Protein 8JWS (pdb70)

Secondary structure (DSSP, 8-state):
----TTT---S--HHHH-PEEEETTEEEEHHHHHH-TT----S-TTSTBTTB-HHHHHHHHHHHTT-B-TTT--B---EE--STT---EE-HHHHHHTT-EE--STTT-EE-GGG--/----TTT---S--HHHH-PEEEETTEEEEHHHHHH-TT----S-TTSTBTTB-HHHHHHHHHHHHT-B-TTT--B---EE--STT---EE-HHHHHHTT-EE--STTT-EE-GGG--/----TTT---S--HHHH-PEEEETTEEEEHHHHHHSTT----S-TTSTBTTB-HHHHHHHHHHHHT-BBTTT--B---EE--STT---EE-HHHHHHTT-EE--STTT-EE-GGG--

Sequence (351 aa):
SPVCLLCLQEPGDPEKLGEFLQKDNLCVHYFCLILSSRLPQKGQPNRGLHGFMPEDIKREAVRASKKICFVCKKKGAAIRCQNDQCVQNFHLPCGQERGCLSQFFGEYKSYCRKHRPSPVCLLCLQEPGDPEKLGEFLQKDNLCVHYFCLILSSRLPQKGQPNRGLHGFMPEDIKREAVRASKKICFVCKKKGAAIRCQNDQCVQNFHLPCGQERGCLSQFFGEYKSYCRKHRPSPVCLLCLQEPGDPEKLGEFLQKDNLCVHYFCLILSSRLPQKGQPNRGLHGFMPEDIKREAVRASKKICFVCKKKGAAIRCQNDQCVQNFHLPCGQERGCLSQFFGEYKSYCRKHRP

Solvent-accessible surface area: 18312 Å² total; per-residue (Å²): 124,71,65,0,60,3,3,96,67,97,54,58,76,68,136,96,9,4,83,38,22,122,96,57,164,13,33,0,0,21,8,4,1,25,2,10,33,172,8,39,58,65,10,27,73,130,112,8,5,49,0,11,48,22,112,11,0,99,141,6,20,89,61,1,56,143,72,92,0,38,21,44,148,138,110,8,0,4,4,84,2,53,47,128,156,9,119,63,8,1,8,3,13,6,0,52,125,114,24,19,56,30,38,18,67,13,68,50,64,2,26,8,170,165,41,126,114,121,62,65,0,62,4,6,92,69,100,50,58,49,70,137,114,10,4,80,42,24,118,98,69,159,13,31,0,0,21,12,5,1,22,2,9,31,164,9,38,58,59,10,25,72,129,109,8,5,50,1,17,48,21,94,18,0,80,142,6,19,86,55,1,44,156,70,100,0,39,26,53,138,141,126,7,0,5,3,84,1,57,49,129,159,9,115,62,7,0,8,4,12,8,0,64,132,94,30,14,52,24,29,20,30,15,70,48,57,2,26,5,147,172,42,119,123,125,65,66,0,57,5,5,91,76,104,47,59,62,60,145,124,10,4,83,39,23,122,95,55,158,8,30,1,0,19,14,5,1,22,1,8,20,122,5,27,55,63,9,24,71,134,107,9,6,51,0,16,34,19,104,13,0,94,107,13,19,100,137,1,27,164,76,99,0,40,17,52,143,129,122,8,0,11,4,93,2,23,48,132,156,10,116,61,21,0,8,4,19,9,0,76,122,95,32,16,47,28,38,21,69,14,51,50,56,1,26,5,150,162,39,118,123

InterPro domains:
  IPR001841 Zinc finger, RING-type [PS50089] (160-208)
  IPR001965 Zinc finger, PHD-type [SM00249] (97-145)
  IPR001965 Zinc finger, PHD-type [SM00249] (252-301)
  IPR011011 Zinc finger, FYVE/PHD-type [SSF57903] (225-306)
  IPR013083 Zinc finger, RING/FYVE/PHD-type [G3DSA:3.30.40.10] (27-147)
  IPR013083 Zinc finger, RING/FYVE/PHD-type [G3DSA:3.30.40.10] (225-307)
  IPR034732 Extended PHD (ePHD) domain [PS51805] (30-145)
  IPR042013 PHF7/G2E3, ePHD domain [cd15669] (33-144)
  IPR051188 PHD-type Zinc Finger Domain-Containing Protein [PTHR12420] (28-289)
  IPR059102 PHF7/G2E3-like, PHD zinc finger domain [PF26054] (242-300)

Nearest PDB structures (foldseek):
  8jws-assembly3_C  TM=1.003E+00  e=1.812E-27  Mus musculus
  8jwj-assembly2_C  TM=9.957E-01  e=1.623E-25  Mus musculus
  8jwj-assembly1_A  TM=9.972E-01  e=3.241E-25  Mus musculus
  8jwu-assembly3_C  TM=9.884E-01  e=1.558E-23  Mus musculus
  8jwu-assembly1_A  TM=9.922E-01  e=3.112E-23  Mus musculus

GO terms:
  GO:0140851 histone H3K14 ubiquitin ligase activity (F, IMP)
  GO:0061630 ubiquitin protein ligase activity (F, EXP)
  GO:0090291 negative regulation of osteoclast proliferation (P, IMP)

B-factor: mean 26.05, std 11.16, range [8.72, 88.26]

Foldseek 3Di:
DDAALQQRHDQPDCVQQNGWDDDPNHTHGPLSQLQQQDADQCADCVDPPRSRNPVSVVVLQVVQQPPAAPQPRHTRFRAAAPDPVGGHTHRRVRQVVQQKDFDDDDSRHIHHNVPDD/DDAALQQRHDQPDCVQQNGWDDDPNHTHGPNSVLQQQDQDQCADCVAPPRSRNVVSVVVLQVVQQPDAAPQPRHTRFRAAAPDPPGGHTHRRVRQVVQCWDFDDDDSRHIHHNVPDD/DDAALQQRHDQPDCVQQNGWDQDPNHTHGPNSVLQQQPQDQCADCVAPPRSRNPVSVVVLQVVQQPPAAPQPRHTRFRAAAPDPPGGHTHRRVRQVVQCKDFDDDDSRHIHHNVPDD

Radius of gyration: 20.92 Å; Cα contacts (8 Å, |Δi|>4): 756; chains: 3; bounding box: 36×53×54 Å

Organism: Mus musculus (NCBI:txid10090)

Structure (mmCIF, N/CA/C/O backbone):
data_8JWS
#
_entry.id   8JWS
#
_cell.length_a   37.014
_cell.length_b   59.145
_cell.length_c   170.396
_cell.angle_alpha   90.000
_cell.angle_beta   90.000
_cell.angle_gamma   90.000
#
_symmetry.space_group_name_H-M   'P 21 21 21'
#
loop_
_entity.id
_entity.type
_entity.pdbx_description
1 polymer 'PHD finger protein 7'
2 non-polymer 'ZINC ION'
3 non-polymer 1,2-ETHANEDIOL
4 water water
#
loop_
_atom_site.group_PDB
_atom_site.id
_atom_site.type_symbol
_atom_site.label_atom_id
_atom_site.label_alt_id
_atom_site.label_comp_id
_atom_site.label_asym_id
_atom_site.label_entity_id
_atom_site.label_seq_id
_atom_site.pdbx_PDB_ins_code
_atom_site.Cartn_x
_atom_site.Cartn_y
_atom_site.Cartn_z
_atom_site.occupancy
_atom_site.B_iso_or_equiv
_atom_site.auth_seq_id
_atom_site.auth_comp_id
_atom_site.auth_asym_id
_atom_site.auth_atom_id
_atom_site.pdbx_PDB_model_num
ATOM 1 N N . SER A 1 8 ? 47.82900 24.19900 94.16200 1.000 35.53588 30 SER A N 1
ATOM 2 C CA . SER A 1 8 ? 47.31400 23.49600 93.00800 1.000 39.92198 30 SER A CA 1
ATOM 3 C C . SER A 1 8 ? 46.48100 24.47100 92.17000 1.000 39.84289 30 SER A C 1
ATOM 4 O O . SER A 1 8 ? 45.40800 24.88400 92.57900 1.000 38.86986 30 SER A O 1
ATOM 7 N N . PRO A 1 9 ? 47.00600 24.87800 91.01900 1.000 38.08749 31 PRO A N 1
ATOM 8 C CA . PRO A 1 9 ? 46.29900 25.89700 90.22700 1.000 33.35192 31 PRO A CA 1
ATOM 9 C C . PRO A 1 9 ? 44.89600 25.51100 89.76100 1.000 23.04593 31 PRO A C 1
ATOM 10 O O . PRO A 1 9 ? 44.66900 24.36100 89.45900 1.000 22.88714 31 PRO A O 1
ATOM 14 N N . VAL A 1 10 ? 43.99700 26.48500 89.70700 1.000 22.70403 32 VAL A N 1
ATOM 15 C CA . VAL A 1 10 ? 42.64000 26.24900 89.21000 1.000 18.90025 32 VAL A CA 1
ATOM 16 C C . VAL A 1 10 ? 42.16400 27.26900 88.14900 1.000 19.64986 32 VAL A C 1
ATOM 17 O O . VAL A 1 10 ? 42.63400 28.38800 88.10300 1.000 17.53335 32 VAL A O 1
ATOM 21 N N . CYS A 1 11 ? 41.23900 26.85400 87.31300 1.000 11.98152 33 CYS A N 1
ATOM 22 C CA . CYS A 1 11 ? 40.66000 27.72700 86.31300 1.000 11.98041 33 CYS A CA 1
ATOM 23 C C . CYS A 1 11 ? 39.78800 28.78100 86.99900 1.000 14.37795 33 CYS A C 1
ATOM 24 O O . CYS A 1 11 ? 38.94300 28.45200 87.81700 1.000 15.57335 33 CYS A O 1
ATOM 27 N N . LEU A 1 12 ? 39.99000 30.04000 86.61400 1.000 14.21400 34 LEU A N 1
ATOM 28 C CA . LEU A 1 12 ? 39.25600 31.17700 87.14200 1.000 13.51074 34 LEU A CA 1
ATOM 29 C C . LEU A 1 12 ? 37.75100 31.12500 86.85100 1.000 11.79465 34 LEU A C 1
ATOM 30 O O . LEU A 1 12 ? 36.94900 31.65900 87.61600 1.000 12.57959 34 LEU A O 1
ATOM 35 N N . LEU A 1 13 ? 37.37600 30.45400 85.76000 1.000 13.19690 35 LEU A N 1
ATOM 36 C CA . LEU A 1 13 ? 35.99500 30.41400 85.29200 1.000 13.77306 35 LEU A CA 1
ATOM 37 C C . LEU A 1 13 ? 35.19200 29.23300 85.85200 1.000 16.32399 35 LEU A C 1
ATOM 38 O O . LEU A 1 13 ? 34.02800 29.40500 86.20600 1.000 15.19219 35 LEU A O 1
ATOM 43 N N . CYS A 1 14 ? 35.79000 28.03400 85.91300 1.000 13.51276 36 CYS A N 1
ATOM 44 C CA . CYS A 1 14 ? 35.09000 26.87800 86.45400 1.000 16.71989 36 CYS A CA 1
ATOM 45 C C . CYS A 1 14 ? 35.54000 26.49100 87.86300 1.000 15.73468 36 CYS A C 1
ATOM 46 O O . CYS A 1 14 ? 34.88700 25.67700 88.50200 1.000 19.04688 36 CYS A O 1
ATOM 49 N N . LEU A 1 15 ? 36.66400 27.05300 88.31300 1.000 14.62080 37 LEU A N 1
ATOM 50 C CA . LEU A 1 15 ? 37.23200 26.83900 89.63600 1.000 16.47343 37 LEU A CA 1
ATOM 51 C C . LEU A 1 15 ? 37.77700 25.43000 89.86300 1.000 19.53142 37 LEU A C 1
ATOM 52 O O . LEU A 1 15 ? 38.03500 25.04900 91.00400 1.000 17.78687 37 LEU A O 1
ATOM 57 N N . GLN A 1 16 ? 37.96600 24.66700 88.77300 1.000 18.01891 38 GLN A N 1
ATOM 58 C CA . GLN A 1 16 ? 38.50400 23.31700 88.86000 1.000 19.78782 38 GLN A CA 1
ATOM 59 C C . GLN A 1 16 ? 39.93500 23.20100 88.35000 1.000 18.28458 38 GLN A C 1
ATOM 60 O O . GLN A 1 16 ? 40.44900 24.08300 87.66700 1.000 14.10599 38 GLN A O 1
ATOM 66 N N . GLU A 1 17 ? 40.55900 22.07200 88.68500 1.000 17.07473 39 GLU A N 1
ATOM 67 C CA . GLU A 1 17 ? 41.93100 21.78800 88.30500 1.000 21.45759 39 GLU A CA 1
ATOM 68 C C . GLU A 1 17 ? 41.99800 21.45200 86.81400 1.000 19.64609 39 GLU A C 1
ATOM 69 O O . GLU A 1 17 ? 40.96000 21.28900 86.17000 1.000 17.78972 39 GLU A O 1
ATOM 75 N N . PRO A 1 18 ? 43.21000 21.38100 86.21700 1.000 18.11028 40 PRO A N 1
ATOM 76 C CA . PRO A 1 18 ? 43.35300 21.20400 84.76500 1.000 16.89414 40 PRO A CA 1
ATOM 77 C C . PRO A 1 18 ? 42.47900 20.10000 84.17800 1.000 17.59561 40 PRO A C 1
ATOM 78 O O . PRO A 1 18 ? 41.78800 20.32600 83.19400 1.000 20.83328 40 PRO A O 1
ATOM 82 N N . GLY A 1 19 ? 42.47400 18.91800 84.80400 1.000 18.56609 41 GLY A N 1
ATOM 83 C CA . GLY A 1 19 ? 41.51700 17.88800 84.43700 1.000 20.61139 41 GLY A CA 1
ATOM 84 C C . GLY A 1 19 ? 41.78600 17.30700 83.04800 1.000 25.17634 41 GLY A C 1
ATOM 85 O O . GLY A 1 19 ? 42.93100 17.17000 82.63600 1.000 21.58523 41 GLY A O 1
ATOM 86 N N . ASP A 1 20 ? 40.70700 16.97600 82.33100 1.000 20.10869 42 ASP A N 1
ATOM 87 C CA . ASP A 1 20 ? 40.80300 16.27600 81.05200 1.000 21.51400 42 ASP A CA 1
ATOM 88 C C . ASP A 1 20 ? 40.86500 17.28600 79.90800 1.000 18.48438 42 ASP A C 1
ATOM 89 O O . ASP A 1 20 ? 39.87900 17.98000 79.66300 1.000 19.07558 42 ASP A O 1
ATOM 94 N N . PRO A 1 21 ? 42.01400 17.45400 79.22000 1.000 16.16923 43 PRO A N 1
ATOM 95 C CA . PRO A 1 21 ? 42.11500 18.45400 78.15600 1.000 16.91050 43 PRO A CA 1
ATOM 96 C C . PRO A 1 21 ? 41.24900 18.13600 76.93200 1.000 20.25836 43 PRO A C 1
ATOM 97 O O . PRO A 1 21 ? 40.88600 19.04300 76.19500 1.000 19.20557 43 PRO A O 1
ATOM 101 N N . GLU A 1 22 ? 40.86300 16.87100 76.74500 1.000 18.91058 44 GLU A N 1
ATOM 102 C CA . GLU A 1 22 ? 39.93800 16.53800 75.67100 1.000 25.51834 44 GLU A CA 1
ATOM 103 C C . GLU A 1 22 ? 38.54700 17.11800 75.93300 1.000 18.67010 44 GLU A C 1
ATOM 104 O O . GLU A 1 22 ? 37.84000 17.48700 75.00400 1.000 25.43765 44 GLU A O 1
ATOM 110 N N . LYS A 1 23 ? 38.17400 17.23900 77.20900 1.000 18.10383 45 LYS A N 1
ATOM 111 C CA . LYS A 1 23 ? 36.89100 17.79700 77.59100 1.000 16.37115 45 LYS A CA 1
ATOM 112 C C . LYS A 1 23 ? 36.86600 19.28900 77.91800 1.000 20.88621 45 LYS A C 1
ATOM 113 O O . LYS A 1 23 ? 35.86200 19.95900 77.67800 1.000 14.82373 45 LYS A O 1
ATOM 119 N N . LEU A 1 24 ? 37.94200 19.80700 78.51000 1.000 13.30179 46 LEU A N 1
ATOM 120 C CA . LEU A 1 24 ? 37.98200 21.19200 78.96200 1.000 13.73424 46 LEU A CA 1
ATOM 121 C C . LEU A 1 24 ? 38.99700 22.04600 78.20400 1.000 14.51942 46 LEU A C 1
ATOM 122 O O . LEU A 1 24 ? 39.05100 23.26400 78.39200 1.000 12.52784 46 LEU A O 1
ATOM 127 N N . GLY A 1 25 ? 39.80600 21.40200 77.35500 1.000 10.67380 47 GLY A N 1
ATOM 128 C CA . GLY A 1 25 ? 40.85000 22.09100 76.62200 1.000 11.50459 47 GLY A CA 1
ATOM 129 C C . GLY A 1 25 ? 42.09700 22.25500 77.48800 1.000 16.70457 47 GLY A C 1
ATOM 130 O O . GLY A 1 25 ? 42.06200 21.98600 78.69200 1.000 13.02967 47 GLY A O 1
ATOM 131 N N . GLU A 1 26 ? 43.18400 22.70200 76.85100 1.000 12.66838 48 GLU A N 1
ATOM 132 C CA . GLU A 1 26 ? 44.42600 22.96200 77.55700 1.000 18.83930 48 GLU A CA 1
ATOM 133 C C . GLU A 1 26 ? 44.21700 23.98500 78.67100 1.000 14.14929 48 GLU A C 1
ATOM 134 O O . GLU A 1 26 ? 43.41900 24.90600 78.54400 1.000 12.30204 48 GLU A O 1
ATOM 140 N N . PHE A 1 27 ? 44.96900 23.79900 79.75500 1.000 12.20439 49 PHE A N 1
ATOM 141 C CA . PHE A 1 27 ? 45.01000 24.72700 80.85700 1.000 13.18454 49 PHE A CA 1
ATOM 142 C C . PHE A 1 27 ? 46.02700 25.82300 80.52900 1.000 19.85023 49 PHE A C 1
ATOM 143 O O . PHE A 1 27 ? 47.22000 25.55600 80.36600 1.000 16.16949 49 PHE A O 1
ATOM 151 N N . LEU A 1 28 ? 45.54600 27.05800 80.42400 1.000 14.84491 50 LEU A N 1
ATOM 152 C CA . LEU A 1 28 ? 46.37900 28.17500 80.00100 1.000 12.92186 50 LEU A CA 1
ATOM 153 C C . LEU A 1 28 ? 46.78700 29.03200 81.19800 1.000 16.20652 50 LEU A C 1
ATOM 154 O O . LEU A 1 28 ? 45.97300 29.27100 82.09600 1.000 12.94733 50 LEU A O 1
ATOM 159 N N . GLN A 1 29 ? 48.04500 29.48400 81.19900 1.000 13.46976 51 GLN A N 1
ATOM 160 C CA . GLN A 1 29 ? 48.55400 30.35400 82.25200 1.000 21.74093 51 GLN A CA 1
ATOM 161 C C . GLN A 1 29 ? 49.29600 31.53300 81.62600 1.000 19.63426 51 GLN A C 1
ATOM 162 O O . GLN A 1 29 ? 50.37200 31.35500 81.05600 1.000 23.05491 51 GLN A O 1
ATOM 168 N N . LYS A 1 30 ? 48.69500 32.69700 81.71000 1.000 21.16980 52 LYS A N 1
ATOM 169 C CA . LYS A 1 30 ? 49.29000 33.89700 81.17800 1.000 23.86573 52 LYS A CA 1
ATOM 170 C C . LYS A 1 30 ? 48.63900 35.06300 81.85500 1.000 33.89259 52 LYS A C 1
ATOM 171 O O . LYS A 1 30 ? 47.53300 34.95000 82.36200 1.000 36.52755 52 LYS A O 1
ATOM 177 N N . ASP A 1 31 ? 49.33100 36.18300 81.90800 1.000 42.59793 53 ASP A N 1
ATOM 178 C CA . ASP A 1 31 ? 48.74500 37.39700 82.45600 1.000 54.48474 53 ASP A CA 1
ATOM 179 C C . ASP A 1 31 ? 48.20700 37.18500 83.86500 1.000 47.23701 53 ASP A C 1
ATOM 180 O O . ASP A 1 31 ? 47.15300 37.71200 84.18700 1.000 39.92720 53 ASP A O 1
ATOM 185 N N . ASN A 1 32 ? 48.91600 36.40400 84.66900 1.000 36.46702 54 ASN A N 1
ATOM 186 C CA . ASN A 1 32 ? 48.53500 36.18600 86.06900 1.000 38.59644 54 ASN A CA 1
ATOM 187 C C . ASN A 1 32 ? 47.20700 35.46600 86.20400 1.000 30.44168 54 ASN A C 1
ATOM 188 O O . ASN A 1 32 ? 46.65500 35.38700 87.28300 1.000 31.83601 54 ASN A O 1
ATOM 193 N N . LEU A 1 33 ? 46.73200 34.90600 85.12000 1.000 28.43001 55 LEU A N 1
ATOM 194 C CA . LEU A 1 33 ? 45.47200 34.18600 85.08000 1.000 23.15695 55 LEU A CA 1
ATOM 195 C C . LEU A 1 33 ? 45.73500 32.71000 84.78200 1.000 26.02312 55 LEU A C 1
ATOM 196 O O . LEU A 1 33 ? 46.69600 32.37100 84.08500 1.000 21.94954 55 LEU A O 1
ATOM 201 N N . CYS A 1 34 ? 44.82900 31.84700 85.26600 1.000 16.76356 56 CYS A N 1
ATOM 202 C CA . CYS A 1 34 ? 44.75100 30.45400 84.84800 1.000 15.78609 56 CYS A CA 1
ATOM 203 C C . CYS A 1 34 ? 43.33000 30.17200 84.35800 1.000 16.34598 56 CYS A C 1
ATOM 204 O O . CYS A 1 34 ? 42.36800 30.50700 85.04100 1.000 13.04111 56 CYS A O 1
ATOM 207 N N . VAL A 1 35 ? 43.20800 29.50300 83.20400 1.000 10.66013 57 VAL A N 1
ATOM 208 C CA . VAL A 1 35 ? 41.90600 29.24500 82.60500 1.000 13.09701 57 VAL A CA 1
ATOM 209 C C . VAL A 1 35 ? 42.01800 28.08200 81.62300 1.000 13.27141 57 VAL A C 1
ATOM 210 O O . VAL A 1 35 ? 43.02200 27.94900 80.92100 1.000 9.77282 57 VAL A O 1
ATOM 214 N N . HIS A 1 36 ? 40.97100 27.25600 81.58800 1.000 8.92631 58 HIS A N 1
ATOM 215 C CA . HIS A 1 36 ? 40.84300 26.23600 80.55900 1.000 12.47095 58 HIS A CA 1
ATOM 216 C C . HIS A 1 36 ? 40.50100 26.91100 79.23900 1.000 13.70601 58 HIS A C 1
ATOM 217 O O . HIS A 1 36 ? 39.72100 27.86500 79.20900 1.000 11.41583 58 HIS A O 1
ATOM 224 N N . TYR A 1 37 ? 41.05600 26.39300 78.14300 1.000 11.95384 59 TYR A N 1
ATOM 225 C CA . TYR A 1 37 ? 40.76800 26.97600 76.84500 1.000 8.87991 59 TYR A CA 1
ATOM 226 C C . TYR A 1 37 ? 39.28700 26.89200 76.46600 1.000 12.38670 59 TYR A C 1
ATOM 227 O O . TYR A 1 37 ? 38.72400 27.83600 75.90100 1.000 11.70042 59 TYR A O 1
ATOM 236 N N . PHE A 1 38 ? 38.62900 25.76900 76.77800 1.000 9.74749 60 PHE A N 1
ATOM 237 C CA . PHE A 1 38 ? 37.22000 25.63800 76.43800 1.000 11.46483 60 PHE A CA 1
ATOM 238 C C . PHE A 1 38 ? 36.34800 26.48700 77.35300 1.000 14.31993 60 PHE A C 1
ATOM 239 O O . PHE A 1 38 ? 35.31300 26.99500 76.91400 1.000 12.95945 60 PHE A O 1
ATOM 247 N N . CYS A 1 39 ? 36.75900 26.66800 78.60600 1.000 9.96435 61 CYS A N 1
ATOM 248 C CA . CYS A 1 39 ? 36.04200 27.58500 79.48200 1.000 14.37071 61 CYS A CA 1
ATOM 249 C C . CYS A 1 39 ? 36.06200 28.99400 78.89900 1.000 14.99461 61 CYS A C 1
ATOM 250 O O . CYS A 1 39 ? 35.05700 29.68800 78.95800 1.000 12.37511 61 CYS A O 1
ATOM 253 N N . LEU A 1 40 ? 37.17900 29.39500 78.29400 1.000 10.39358 62 LEU A N 1
ATOM 254 C CA . LEU A 1 40 ? 37.27500 30.67400 77.61400 1.000 11.42650 62 LEU A CA 1
ATOM 255 C C . LEU A 1 40 ? 36.33500 30.83200 76.40800 1.000 15.16089 62 LEU A C 1
ATOM 256 O O . LEU A 1 40 ? 35.55200 31.79500 76.33600 1.000 15.11139 62 LEU A O 1
ATOM 261 N N . ILE A 1 41 ? 36.39000 29.87400 75.47200 1.000 12.47988 63 ILE A N 1
ATOM 262 C CA . ILE A 1 41 ? 35.65800 29.98400 74.22900 1.000 12.61035 63 ILE A CA 1
ATOM 263 C C . ILE A 1 41 ? 34.18200 29.64000 74.40300 1.000 12.19011 63 ILE A C 1
ATOM 264 O O . ILE A 1 41 ? 33.37800 30.05500 73.58000 1.000 14.22403 63 ILE A O 1
ATOM 269 N N . LEU A 1 42 ? 33.81800 28.90000 75.46600 1.000 12.85733 64 LEU A N 1
ATOM 270 C CA . LEU A 1 42 ? 32.41500 28.59900 75.72200 1.000 13.76407 64 LEU A CA 1
ATOM 271 C C . LEU A 1 42 ? 31.73400 29.51600 76.73700 1.000 11.10204 64 LEU A C 1
ATOM 272 O O . LEU A 1 42 ? 30.50800 29.45200 76.88200 1.000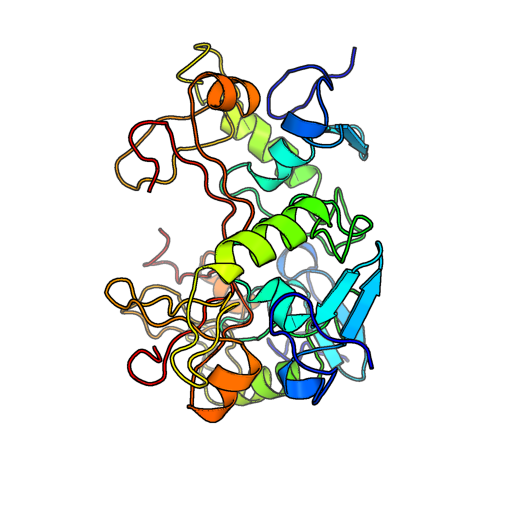 16.90998 64 LEU A O 1
ATOM 277 N N . SER A 1 43 ? 32.50600 30.36400 77.42700 1.000 10.66333 65 SER A N 1
ATOM 278 C CA . SER A 1 43 ? 31.94300 31.28900 78.40300 1.000 18.91390 65 SER A CA 1
ATOM 279 C C . SER A 1 43 ? 30.93100 32.20700 77.71700 1.000 17.54725 65 SER A C 1
ATOM 280 O O . SER A 1 43 ? 31.24900 32.83900 76.70100 1.000 18.74521 65 SER A O 1
ATOM 283 N N . SER A 1 44 ? 29.70500 32.25200 78.25300 1.000 21.27790 66 SER A N 1
ATOM 284 C CA . SER A 1 44 ? 28.57100 32.77400 77.50200 1.000 20.12399 66 SER A CA 1
ATOM 285 C C . SER A 1 44 ? 28.64900 34.26700 77.16900 1.000 26.02631 66 SER A C 1
ATOM 286 O O . SER A 1 44 ? 28.24300 34.65500 76.08600 1.000 29.70298 66 SER A O 1
ATOM 289 N N . ARG A 1 45 ? 29.14900 35.07900 78.09100 1.000 19.46013 67 ARG A N 1
ATOM 290 C CA . ARG A 1 45 ? 29.23400 36.51000 77.84600 1.000 24.96447 67 ARG A CA 1
ATOM 291 C C . ARG A 1 45 ? 30.65700 37.04000 77.93600 1.000 31.77811 67 ARG A C 1
ATOM 292 O O . ARG A 1 45 ? 30.90400 38.04300 78.60500 1.000 35.52653 67 ARG A O 1
ATOM 300 N N . LEU A 1 46 ? 31.59700 36.37600 77.26900 1.000 19.75436 68 LEU A N 1
ATOM 301 C CA . LEU A 1 46 ? 32.96600 36.85400 77.31400 1.000 15.23758 68 LEU A CA 1
ATOM 302 C C . LEU A 1 46 ? 33.37800 37.47400 75.98100 1.000 17.50396 68 LEU A C 1
ATOM 303 O O . LEU A 1 46 ? 33.48800 36.76800 74.97900 1.000 22.05131 68 LEU A O 1
ATOM 308 N N . PRO A 1 47 ? 33.65500 38.79200 75.92200 1.000 14.64213 69 PRO A N 1
ATOM 309 C CA . PRO A 1 47 ? 34.13200 39.40400 74.67700 1.000 16.51176 69 PRO A CA 1
ATOM 310 C C . PRO A 1 47 ? 35.56200 39.00900 74.32100 1.000 16.81187 69 PRO A C 1
ATOM 311 O O . PRO A 1 47 ? 36.39000 38.78100 75.19600 1.000 13.48323 69 PRO A O 1
ATOM 315 N N . GLN A 1 48 ? 35.81700 38.90400 73.01700 1.000 19.14732 70 GLN A N 1
ATOM 316 C CA . GLN A 1 48 ? 37.14900 38.66800 72.48600 1.000 17.30638 70 GLN A CA 1
ATOM 317 C C . GLN A 1 48 ? 37.59200 39.90300 71.69800 1.000 15.48455 70 GLN A C 1
ATOM 318 O O . GLN A 1 48 ? 37.27500 40.04200 70.52200 1.000 17.09541 70 GLN A O 1
ATOM 324 N N . LYS A 1 49 ? 38.29200 40.81200 72.37900 1.000 16.73798 71 LYS A N 1
ATOM 325 C CA . LYS A 1 49 ? 38.58200 42.13500 71.85700 1.000 18.03943 71 LYS A CA 1
ATOM 326 C C . LYS A 1 49 ? 40.03700 42.37000 71.46500 1.000 18.65249 71 LYS A C 1
ATOM 327 O O . LYS A 1 49 ? 40.37100 43.44800 70.99700 1.000 20.38646 71 LYS A O 1
ATOM 333 N N . GLY A 1 50 ? 40.83900 41.33900 71.61200 1.000 17.42341 72 GLY A N 1
ATOM 334 C CA . GLY A 1 50 ? 42.21800 41.45100 71.27300 1.000 18.03262 72 GLY A CA 1
ATOM 335 C C . GLY A 1 50 ? 42.62600 40.77800 69.99800 1.000 18.12413 72 GLY A C 1
ATOM 336 O O . GLY A 1 50 ? 41.98500 39.84600 69.54900 1.000 17.27583 72 GLY A O 1
ATOM 337 N N . GLN A 1 51 ? 43.70100 41.26000 69.40500 1.000 19.37033 73 GLN A N 1
ATOM 338 C CA . GLN A 1 51 ? 44.24600 40.58100 68.24900 1.000 20.37170 73 GLN A CA 1
ATOM 339 C C . GLN A 1 51 ? 44.76100 39.20700 68.71800 1.000 21.95476 73 GLN A C 1
ATOM 340 O O . GLN A 1 51 ? 44.89700 38.97400 69.89600 1.000 19.80294 73 GLN A O 1
ATOM 346 N N . PRO A 1 52 ? 45.03600 38.29600 67.77500 1.000 26.64638 74 PRO A N 1
ATOM 347 C CA . PRO A 1 52 ? 45.45900 36.94300 68.14800 1.000 25.65465 74 PRO A CA 1
ATOM 348 C C . PRO A 1 52 ? 46.70600 36.82900 69.05200 1.000 23.75917 74 PRO A C 1
ATOM 349 O O . PRO A 1 52 ? 46.77600 35.91000 69.84300 1.000 22.37263 74 PRO A O 1
ATOM 353 N N . ASN A 1 53 ? 47.65400 37.74000 68.93200 1.000 22.49638 75 ASN A N 1
ATOM 354 C CA . ASN A 1 53 ? 48.85400 37.69300 69.75900 1.000 27.21451 75 ASN A CA 1
ATOM 355 C C . ASN A 1 53 ? 48.72400 38.47900 71.06400 1.000 29.71177 75 ASN A C 1
ATOM 356 O O . ASN A 1 53 ? 49.72900 38.77200 71.71400 1.000 27.67149 75 ASN A O 1
ATOM 361 N N . ARG A 1 54 ? 47.49700 38.85800 71.40100 1.000 20.94776 76 ARG A N 1
ATOM 362 C CA . ARG A 1 54 ? 47.23800 39.62100 72.61100 1.000 20.39242 76 ARG A CA 1
ATOM 363 C C . ARG A 1 54 ? 46.49700 38.76600 73.62300 1.000 21.12637 76 ARG A C 1
ATOM 364 O O . ARG A 1 54 ? 45.88800 37.75600 73.27100 1.000 18.35368 76 ARG A O 1
ATOM 372 N N . GLY A 1 55 ? 46.55100 39.17600 74.88400 1.000 18.22918 77 GLY A N 1
ATOM 373 C CA . GLY A 1 55 ? 45.88600 38.44000 75.93900 1.000 20.17539 77 GLY A CA 1
ATOM 374 C C . GLY A 1 55 ? 46.06200 36.92700 75.80200 1.000 18.97123 77 GLY A C 1
ATOM 375 O O . GLY A 1 55 ? 47.14800 36.45000 75.48400 1.000 18.38016 77 GLY A O 1
ATOM 376 N N . LEU A 1 56 ? 44.96600 36.19500 76.00600 1.000 14.16588 78 LEU A N 1
ATOM 377 C CA . LEU A 1 56 ? 44.94200 34.76000 75.81600 1.000 15.49391 78 LEU A CA 1
ATOM 378 C C . LEU A 1 56 ? 44.14800 34.47500 74.54200 1.000 15.31884 78 LEU A C 1
ATOM 379 O O . LEU A 1 56 ? 42.92300 34.44900 74.57000 1.000 13.03659 78 LEU A O 1
ATOM 384 N N . HIS A 1 57 ? 44.86100 34.35400 73.42400 1.000 13.73125 79 HIS A N 1
ATOM 385 C CA . HIS A 1 57 ? 44.24900 34.16400 72.11500 1.000 19.67223 79 HIS A CA 1
ATOM 386 C C . HIS A 1 57 ? 43.18000 35.22200 71.82900 1.000 18.51049 79 HIS A C 1
ATOM 387 O O . HIS A 1 57 ? 42.09700 34.90500 71.35200 1.000 18.89191 79 HIS A O 1
ATOM 394 N N . GLY A 1 58 ? 43.48200 36.47900 72.15000 1.000 16.71767 80 GLY A N 1
ATOM 395 C CA . GLY A 1 58 ? 42.56900 37.58200 71.88900 1.000 16.70152 80 GLY A CA 1
ATOM 396 C C . GLY A 1 58 ? 41.55500 37.87200 73.00300 1.000 13.45410 80 GLY A C 1
ATOM 397 O O . GLY A 1 58 ? 40.83500 38.86000 72.93200 1.000 14.17990 80 GLY A O 1
ATOM 398 N N . PHE A 1 59 ? 41.48000 36.98400 73.99900 1.000 12.93245 81 PHE A N 1
ATOM 399 C CA . PHE A 1 59 ? 40.67000 37.22700 75.18700 1.000 13.93920 81 PHE A CA 1
ATOM 400 C C . PHE A 1 59 ? 41.50900 38.02400 76.18500 1.000 14.73350 81 PHE A C 1
ATOM 401 O O . PHE A 1 59 ? 42.51200 37.52600 76.69400 1.000 12.57044 81 PHE A O 1
ATOM 409 N N . MET A 1 60 ? 41.11800 39.25200 76.41100 1.000 13.68413 82 MET A N 1
ATOM 410 C CA . MET A 1 60 ? 41.89000 40.11400 77.27500 1.000 14.73510 82 MET A CA 1
ATOM 411 C C . MET A 1 60 ? 41.66100 39.84700 78.77800 1.000 14.54969 82 MET A C 1
ATOM 412 O O . MET A 1 60 ? 40.54100 39.67700 79.21300 1.000 14.75582 82 MET A O 1
ATOM 417 N N . PRO A 1 61 ? 42.75000 39.82900 79.54700 1.000 16.13619 83 PRO A N 1
ATOM 418 C CA . PRO A 1 61 ? 42.64100 39.56400 80.99300 1.000 14.89357 83 PRO A CA 1
ATOM 419 C C . PRO A 1 61 ? 41.53400 40.36400 81.72300 1.000 19.11696 83 PRO A C 1
ATOM 420 O O . PRO A 1 61 ? 40.83900 39.80900 82.54400 1.000 17.15952 83 PRO A O 1
ATOM 424 N N . GLU A 1 62 ? 41.38000 41.64000 81.40000 1.000 20.43519 84 GLU A N 1
ATOM 425 C CA . GLU A 1 62 ? 40.34000 42.43900 82.03700 1.000 24.63511 84 GLU A CA 1
ATOM 426 C C . GLU A 1 62 ? 38.97100 41.83200 81.78100 1.000 19.67921 84 GLU A C 1
ATOM 427 O O . GLU A 1 62 ? 38.18600 41.64200 82.71000 1.000 21.72007 84 GLU A O 1
ATOM 433 N N . ASP A 1 63 ? 38.68300 41.51900 80.52200 1.000 18.88158 85 ASP A N 1
ATOM 434 C CA . ASP A 1 63 ? 37.39800 40.94400 80.17900 1.000 18.60993 85 ASP A CA 1
ATOM 435 C C . ASP A 1 63 ? 37.18200 39.58100 80.88500 1.000 15.35144 85 ASP A C 1
ATOM 436 O O . ASP A 1 63 ? 36.10700 39.29700 81.35700 1.000 13.33929 85 ASP A O 1
ATOM 441 N N . ILE A 1 64 ? 38.22000 38.77300 80.94400 1.000 12.78503 86 ILE A N 1
ATOM 442 C CA . ILE A 1 64 ? 38.12100 37.45300 81.57000 1.000 11.68418 86 ILE A CA 1
ATOM 443 C C . ILE A 1 64 ? 37.75300 37.61900 83.03200 1.000 12.23904 86 ILE A C 1
ATOM 444 O O . ILE A 1 64 ? 36.87300 36.96900 83.52700 1.000 15.80704 86 ILE A O 1
ATOM 449 N N . LYS A 1 65 ? 38.42300 38.54300 83.69000 1.000 13.51033 87 LYS A N 1
ATOM 450 C CA . LYS A 1 65 ? 38.15000 38.79600 85.09400 1.000 14.41809 87 LYS A CA 1
ATOM 451 C C . LYS A 1 65 ? 36.74600 39.35000 85.31500 1.000 19.44144 87 LYS A C 1
ATOM 452 O O . LYS A 1 65 ? 36.08200 38.96300 86.25100 1.000 16.54886 87 LYS A O 1
ATOM 458 N N . ARG A 1 66 ? 36.29400 40.21900 84.42300 1.000 15.37188 88 ARG A N 1
ATOM 459 C CA . ARG A 1 66 ? 34.93200 40.71100 84.51000 1.000 19.55369 88 ARG A CA 1
ATOM 460 C C . ARG A 1 66 ? 33.93000 39.56800 84.34000 1.000 19.10873 88 ARG A C 1
ATOM 461 O O . ARG A 1 66 ? 32.90700 39.52300 85.00100 1.000 18.84785 88 ARG A O 1
ATOM 469 N N . GLU A 1 67 ? 34.25500 38.63400 83.47800 1.000 13.19155 89 GLU A N 1
ATOM 470 C CA . GLU A 1 67 ? 33.38800 37.48300 83.28700 1.000 18.41308 89 GLU A CA 1
ATOM 471 C C . GLU A 1 67 ? 33.34100 36.58200 84.53200 1.000 17.64440 89 GLU A C 1
ATOM 472 O O . GLU A 1 67 ? 32.27000 36.08200 84.87800 1.000 14.55908 89 GLU A O 1
ATOM 478 N N . ALA A 1 68 ? 34.48700 36.42800 85.21800 1.000 15.91313 90 ALA A N 1
ATOM 479 C CA . ALA A 1 68 ? 34.52500 35.74100 86.50300 1.000 17.51771 90 ALA A CA 1
ATOM 480 C C . ALA A 1 68 ? 33.66100 36.44800 87.54100 1.000 16.99602 90 ALA A C 1
ATOM 481 O O . ALA A 1 68 ? 32.99900 35.77600 88.33000 1.000 18.31370 90 ALA A O 1
ATOM 483 N N . VAL A 1 69 ? 33.61500 37.77000 87.48400 1.000 19.30793 91 VAL A N 1
ATOM 484 C CA . VAL A 1 69 ? 32.83800 38.54200 88.44100 1.000 20.42975 91 VAL A CA 1
ATOM 485 C C . VAL A 1 69 ? 31.35500 38.38900 88.18300 1.000 18.55025 91 VAL A C 1
ATOM 486 O O . VAL A 1 69 ? 30.59500 38.20400 89.11000 1.000 18.88684 91 VAL A O 1
ATOM 490 N N . ARG A 1 70 ? 30.95400 38.44200 86.92400 1.000 18.18896 92 ARG A N 1
ATOM 491 C CA . ARG A 1 70 ? 29.56000 38.22300 86.58000 1.000 20.28157 92 ARG A CA 1
ATOM 492 C C . ARG A 1 70 ? 29.13600 36.82600 87.01300 1.000 18.78033 92 ARG A C 1
ATOM 493 O O . ARG A 1 70 ? 28.09900 36.65000 87.61500 1.000 18.10829 92 ARG A O 1
ATOM 501 N N . ALA A 1 71 ? 29.96800 35.84900 86.70300 1.000 14.75564 93 ALA A N 1
ATOM 502 C CA . ALA A 1 71 ? 29.64000 34.46900 87.03800 1.000 14.34347 93 ALA A CA 1
ATOM 503 C C . ALA A 1 71 ? 29.63800 34.18000 88.55000 1.000 14.98777 93 ALA A C 1
ATOM 504 O O . ALA A 1 71 ? 28.95700 33.28000 88.99200 1.000 16.48013 93 ALA A O 1
ATOM 506 N N . SER A 1 72 ? 30.38500 34.96300 89.32200 1.000 16.99238 94 SER A N 1
ATOM 507 C CA . SER A 1 72 ? 30.39700 34.78000 90.76600 1.000 16.86676 94 SER A CA 1
ATOM 508 C C . SER A 1 72 ? 29.01600 34.95900 91.40000 1.000 22.40105 94 SER A C 1
ATOM 509 O O . SER A 1 72 ? 28.78700 34.50400 92.51700 1.000 17.37199 94 SER A O 1
ATOM 512 N N . LYS A 1 73 ? 28.09800 35.63000 90.68800 1.000 19.83382 95 LYS A N 1
ATOM 513 C CA . LYS A 1 73 ? 26.72000 35.76500 91.13600 1.000 21.88245 95 LYS A CA 1
ATOM 514 C C . LYS A 1 73 ? 25.77000 34.69000 90.59800 1.000 21.63177 95 LYS A C 1
ATOM 515 O O . LYS A 1 73 ? 24.57100 34.75400 90.86300 1.000 20.56531 95 LYS A O 1
ATOM 521 N N . LYS A 1 74 ? 26.29100 33.72800 89.81900 1.000 15.22453 96 LYS A N 1
ATOM 522 C CA . LYS A 1 74 ? 25.45400 32.69000 89.23300 1.000 18.21948 96 LYS A CA 1
ATOM 523 C C . LYS A 1 74 ? 25.74500 31.31500 89.82800 1.000 17.71598 96 LYS A C 1
ATOM 524 O O . LYS A 1 74 ? 26.89400 30.90900 89.95400 1.000 14.02794 96 LYS A O 1
ATOM 530 N N . ILE A 1 75 ? 24.67000 30.62000 90.22100 1.000 16.02697 97 ILE A N 1
ATOM 531 C CA . ILE A 1 75 ? 24.75900 29.29900 90.81700 1.000 16.55737 97 ILE A CA 1
ATOM 532 C C . ILE A 1 75 ? 24.68600 28.22100 89.73200 1.000 18.29242 97 ILE A C 1
ATOM 533 O O . ILE A 1 75 ? 23.81900 28.24400 88.86000 1.000 14.81323 97 ILE A O 1
ATOM 538 N N . CYS A 1 76 ? 25.64600 27.29500 89.77900 1.000 12.63780 98 CYS A N 1
ATOM 539 C CA . CYS A 1 76 ? 25.64600 26.10000 88.94500 1.000 15.76719 98 CYS A CA 1
ATOM 540 C C . CYS A 1 76 ? 24.55200 25.13200 89.38900 1.000 15.41396 98 CYS A C 1
ATOM 541 O O . CYS A 1 76 ? 24.50200 24.73600 90.55500 1.000 16.10019 98 CYS A O 1
ATOM 544 N N . PHE A 1 77 ? 23.69400 24.71900 88.43700 1.000 18.14577 99 PHE A N 1
ATOM 545 C CA . PHE A 1 77 ? 22.58100 23.84100 88.77200 1.000 16.83244 99 PHE A CA 1
ATOM 546 C C . PHE A 1 77 ? 23.06700 22.45400 89.19200 1.000 19.42458 99 PHE A C 1
ATOM 547 O O . PHE A 1 77 ? 22.35800 21.75000 89.90600 1.000 16.14426 99 PHE A O 1
ATOM 555 N N . VAL A 1 78 ? 24.28700 22.07700 88.77400 1.000 13.00560 100 VAL A N 1
ATOM 556 C CA . VAL A 1 78 ? 24.83700 20.77000 89.10900 1.000 16.81363 100 VAL A CA 1
ATOM 557 C C . VAL A 1 78 ? 25.40500 20.70200 90.52700 1.000 17.17716 100 VAL A C 1
ATOM 558 O O . VAL A 1 78 ? 24.98100 19.87400 91.32800 1.000 25.23240 100 VAL A O 1
ATOM 562 N N . CYS A 1 79 ? 26.38000 21.56000 90.83700 1.000 18.87077 101 CYS A N 1
ATOM 563 C CA . CYS A 1 79 ? 27.07700 21.48800 92.12200 1.000 20.61443 101 CYS A CA 1
ATOM 564 C C . CYS A 1 79 ? 26.54200 22.47500 93.15900 1.000 22.00099 101 CYS A C 1
ATOM 565 O O . CYS A 1 79 ? 26.96500 22.42400 94.30700 1.000 21.84934 101 CYS A O 1
ATOM 568 N N . LYS A 1 80 ? 25.64700 23.38700 92.73600 1.000 18.95269 102 LYS A N 1
ATOM 569 C CA . LYS A 1 80 ? 25.00500 24.35500 93.61900 1.000 18.94764 102 LYS A CA 1
ATOM 570 C C . LYS A 1 80 ? 25.96500 25.40100 94.18800 1.000 22.39752 102 LYS A C 1
ATOM 571 O O . LYS A 1 80 ? 25.67800 26.02400 95.20100 1.000 22.12552 102 LYS A O 1
ATOM 577 N N . LYS A 1 81 ? 27.09700 25.61300 93.51800 1.000 15.27991 103 LYS A N 1
ATOM 578 C CA . LYS A 1 81 ? 28.06800 26.60600 93.94000 1.000 23.59501 103 LYS A CA 1
ATOM 579 C C . LYS A 1 81 ? 28.11100 27.74200 92.92000 1.000 19.77877 103 LYS A C 1
ATOM 580 O O . LYS A 1 81 ? 27.72100 27.56300 91.77100 1.000 14.65465 103 LYS A O 1
ATOM 586 N N . LYS A 1 82 ? 28.62200 28.88800 93.37000 1.000 19.44361 104 LYS A N 1
ATOM 587 C CA . LYS A 1 82 ? 28.73000 30.07700 92.54300 1.000 15.55859 104 LYS A CA 1
ATOM 588 C C . LYS A 1 82 ? 29.84100 29.92400 91.50600 1.000 13.94706 104 LYS A C 1
ATOM 589 O O . LYS A 1 82 ? 30.61800 28.98000 91.56000 1.000 15.34080 104 LYS A O 1
ATOM 595 N N . GLY A 1 83 ? 29.91100 30.88000 90.57500 1.000 12.62874 105 GLY A N 1
ATOM 596 C CA . GLY A 1 83 ? 30.94600 30.91800 89.55900 1.000 11.65483 105 GLY A CA 1
ATOM 597 C C . GLY A 1 83 ? 30.57600 30.29100 88.21500 1.000 14.75580 105 GLY A C 1
ATOM 598 O O . GLY A 1 83 ? 31.45300 30.09700 87.38500 1.000 10.95968 105 GLY A O 1
ATOM 599 N N . ALA A 1 84 ? 29.28300 29.99700 88.00000 1.000 14.21606 106 ALA A N 1
ATOM 600 C CA . ALA A 1 84 ? 28.82300 29.38300 86.76100 1.000 10.56555 106 ALA A CA 1
ATOM 601 C C . ALA A 1 84 ? 28.83300 30.36900 85.59700 1.000 13.14606 106 ALA A C 1
ATOM 602 O O . ALA A 1 84 ? 28.05200 31.30800 85.57900 1.000 11.76519 106 ALA A O 1
ATOM 604 N N . ALA A 1 85 ? 29.73500 30.16300 84.65600 1.000 10.81206 107 ALA A N 1
ATOM 605 C CA . ALA A 1 85 ? 29.90500 31.09800 83.53300 1.000 12.16960 107 ALA A CA 1
ATOM 606 C C . ALA A 1 85 ? 29.23100 30.69100 82.21600 1.000 11.20357 107 ALA A C 1
ATOM 607 O O . ALA A 1 85 ? 29.28400 31.41800 81.23900 1.000 12.02155 107 ALA A O 1
ATOM 609 N N . ILE A 1 86 ? 28.64800 29.51300 82.18600 1.000 11.08257 108 ILE A N 1
ATOM 610 C CA . ILE A 1 86 ? 27.93500 29.09000 81.00000 1.000 11.58486 108 ILE A CA 1
ATOM 611 C C . ILE A 1 86 ? 26.42400 29.02900 81.21800 1.000 15.38183 108 ILE A C 1
ATOM 612 O O . ILE A 1 86 ? 25.95600 28.47800 82.19500 1.000 10.78947 108 ILE A O 1
ATOM 617 N N . ARG A 1 87 ? 25.70100 29.60300 80.28500 1.000 12.81907 109 ARG A N 1
ATOM 618 C CA . ARG A 1 87 ? 24.27000 29.63400 80.35300 1.000 12.25925 109 ARG A CA 1
ATOM 619 C C . ARG A 1 87 ? 23.66800 28.85200 79.21100 1.000 14.40913 109 ARG A C 1
ATOM 620 O O . ARG A 1 87 ? 24.10400 28.97500 78.07600 1.000 15.34481 109 ARG A O 1
ATOM 628 N N . CYS A 1 88 ? 22.70300 28.00600 79.52300 1.000 10.77204 110 CYS A N 1
ATOM 629 C CA . CYS A 1 88 ? 21.97300 27.30500 78.47400 1.000 12.18100 110 CYS A CA 1
ATOM 630 C C . CYS A 1 88 ? 21.41100 28.32800 77.48900 1.000 15.81370 110 CYS A C 1
ATOM 631 O O . CYS A 1 88 ? 20.77600 29.29900 77.90000 1.000 15.97945 110 CYS A O 1
ATOM 634 N N . GLN A 1 89 ? 21.62800 28.08900 76.19700 1.000 12.53234 111 GLN A N 1
ATOM 635 C C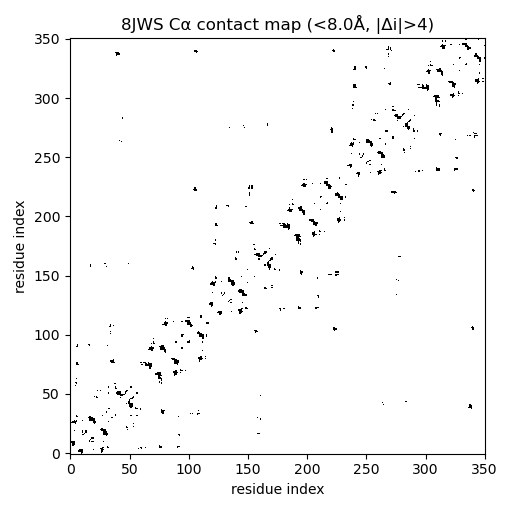A . GLN A 1 89 ? 21.29900 29.08300 75.18600 1.000 14.39111 111 GLN A CA 1
ATOM 636 C C . GLN A 1 89 ? 19.89300 28.96200 74.60100 1.000 15.04797 111 GLN A C 1
ATOM 637 O O . GLN A 1 89 ? 19.56600 29.69500 73.68700 1.000 21.30712 111 GLN A O 1
ATOM 643 N N . ASN A 1 90 ? 19.05900 28.14300 75.24000 1.000 15.29482 112 ASN A N 1
ATOM 644 C CA . ASN A 1 90 ? 17.65900 28.10800 74.88300 1.000 16.92275 112 ASN A CA 1
ATOM 645 C C . ASN A 1 90 ? 17.10300 29.38200 75.50200 1.000 17.50690 112 ASN A C 1
ATOM 646 O O . ASN A 1 90 ? 17.31100 29.64700 76.67300 1.000 16.79741 112 ASN A O 1
ATOM 651 N N . ASP A 1 91 ? 16.38200 30.15700 74.72000 1.000 19.06064 113 ASP A N 1
ATOM 652 C CA . ASP A 1 91 ? 15.85500 31.44200 75.19200 1.000 22.29609 113 ASP A CA 1
ATOM 653 C C . ASP A 1 91 ? 14.89500 31.43500 76.38700 1.000 23.89073 113 ASP A C 1
ATOM 654 O O . ASP A 1 91 ? 14.69700 32.45400 77.02500 1.000 22.79556 113 ASP A O 1
ATOM 659 N N . GLN A 1 92 ? 14.29200 30.30800 76.66300 1.000 22.32845 114 GLN A N 1
ATOM 660 C CA . GLN A 1 92 ? 13.39300 30.21300 77.78800 1.000 21.29317 114 GLN A CA 1
ATOM 661 C C . GLN A 1 92 ? 13.96200 29.28600 78.85700 1.000 19.80911 114 GLN A C 1
ATOM 662 O O . GLN A 1 92 ? 13.22400 28.58300 79.50900 1.000 20.33787 114 GLN A O 1
ATOM 668 N N . CYS A 1 93 ? 15.26900 29.30300 79.02900 1.000 18.56394 115 CYS A N 1
ATOM 669 C CA . CYS A 1 93 ? 15.97400 28.51900 80.03300 1.000 19.51513 115 CYS A CA 1
ATOM 670 C C . CYS A 1 93 ? 16.90700 29.41600 80.83200 1.000 18.08348 115 CYS A C 1
ATOM 671 O O . CYS A 1 93 ? 17.59700 30.25100 80.26000 1.000 15.71260 115 CYS A O 1
ATOM 674 N N . VAL A 1 94 ? 16.94900 29.18500 82.14900 1.000 18.04789 116 VAL A N 1
ATOM 675 C CA . VAL A 1 94 ? 17.76800 29.97400 83.05900 1.000 22.44209 116 VAL A CA 1
ATOM 676 C C . VAL A 1 94 ? 18.84900 29.14000 83.74500 1.000 21.87732 116 VAL A C 1
ATOM 677 O O . VAL A 1 94 ? 19.47700 29.61700 84.69000 1.000 19.83704 116 VAL A O 1
ATOM 681 N N . GLN A 1 95 ? 19.07600 27.90300 83.28200 1.000 15.16127 117 GLN A N 1
ATOM 682 C CA . GLN A 1 95 ? 20.11500 27.05900 83.86100 1.000 15.25157 117 GLN A CA 1
ATOM 683 C C . GLN A 1 95 ? 21.50100 27.59900 83.51600 1.000 16.72259 117 GLN A C 1
ATOM 684 O O . GLN A 1 95 ? 21.78600 27.91100 82.35100 1.000 17.20716 117 GLN A O 1
ATOM 690 N N . ASN A 1 96 ? 22.35000 27.72400 84.54200 1.000 12.25331 118 ASN A N 1
ATOM 691 C CA . ASN A 1 96 ? 23.75000 28.07800 84.37500 1.000 10.86296 118 ASN A CA 1
ATOM 692 C C . ASN A 1 96 ? 24.60000 26.96100 84.96900 1.000 14.957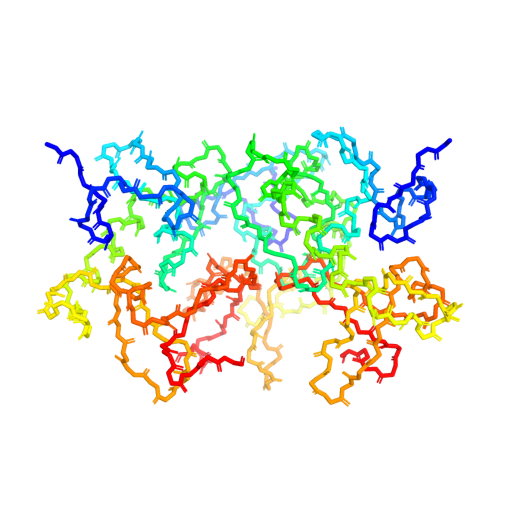30 118 ASN A C 1
ATOM 693 O O . ASN A 1 96 ? 24.13900 26.24800 85.86000 1.000 11.38497 118 ASN A O 1
ATOM 698 N N . PHE A 1 97 ? 25.83200 26.80700 84.45800 1.000 12.58197 119 PHE A N 1
ATOM 699 C CA . PHE A 1 97 ? 26.70700 25.75400 84.94600 1.000 16.19249 119 PHE A CA 1
ATOM 700 C C . PHE A 1 97 ? 28.18200 26.03300 84.68500 1.000 12.11896 119 PHE A C 1
ATOM 701 O O . PHE A 1 97 ? 28.52300 26.81000 83.80300 1.000 8.71894 119 PHE A O 1
ATOM 709 N N . HIS A 1 98 ? 29.03200 25.41000 85.51000 1.000 16.24246 120 HIS A N 1
ATOM 710 C CA . HIS A 1 98 ? 30.45200 25.27900 85.22600 1.000 12.63456 120 HIS A CA 1
ATOM 711 C C . HIS A 1 98 ? 30.59900 24.23700 84.11500 1.000 13.28390 120 HIS A C 1
ATOM 712 O O . HIS A 1 98 ? 29.93000 23.20200 84.16000 1.000 10.14876 120 HIS A O 1
ATOM 719 N N . LEU A 1 99 ? 31.49400 24.47900 83.14900 1.000 10.39541 121 LEU A N 1
ATOM 720 C CA . LEU A 1 99 ? 31.68200 23.53200 82.05400 1.000 13.61252 121 LEU A CA 1
ATOM 721 C C . LEU A 1 99 ? 31.85900 22.07700 82.49300 1.000 17.57634 121 LEU A C 1
ATOM 722 O O . LEU A 1 99 ? 31.12100 21.20900 82.03400 1.000 14.45363 121 LEU A O 1
ATOM 727 N N . PRO A 1 100 ? 32.81700 21.74700 83.39700 1.000 13.41208 122 PRO A N 1
ATOM 728 C CA . PRO A 1 100 ? 33.00600 20.36100 83.84000 1.000 13.23326 122 PRO A CA 1
ATOM 729 C C . PRO A 1 100 ? 31.75900 19.73200 84.46500 1.000 17.89976 122 PRO A C 1
ATOM 730 O O . PRO A 1 100 ? 31.47600 18.55800 84.24900 1.000 19.01047 122 PRO A O 1
ATOM 734 N N . CYS A 1 101 ? 30.98500 20.54200 85.18600 1.000 16.84688 123 CYS A N 1
ATOM 735 C CA . CYS A 1 101 ? 29.74900 20.09700 85.81800 1.000 19.00823 123 CYS A CA 1
ATOM 736 C C . CYS A 1 101 ? 28.68300 19.75300 84.77600 1.000 16.13805 123 CYS A C 1
ATOM 737 O O . CYS A 1 101 ? 28.00000 18.73200 84.87800 1.000 20.64300 123 CYS A O 1
ATOM 740 N N . GLY A 1 102 ? 28.50900 20.64500 83.80000 1.000 15.85860 124 GLY A N 1
ATOM 741 C CA . GLY A 1 102 ? 27.59000 20.40600 82.70400 1.000 17.27201 124 GLY A CA 1
ATOM 742 C C . GLY A 1 102 ? 27.90000 19.11600 81.95200 1.000 21.08217 124 GLY A C 1
ATOM 743 O O . GLY A 1 102 ? 26.99400 18.37200 81.58400 1.000 26.03750 124 GLY A O 1
ATOM 744 N N . GLN A 1 103 ? 29.18400 18.83200 81.76100 1.000 14.33569 125 GLN A N 1
ATOM 745 C CA . GLN A 1 103 ? 29.59500 17.62200 81.07900 1.000 19.89808 125 GLN A CA 1
ATOM 746 C C . GLN A 1 103 ? 29.21700 16.34300 81.81600 1.000 22.95055 125 GLN A C 1
ATOM 747 O O . GLN A 1 103 ? 29.03100 15.32000 81.17700 1.000 22.15337 125 GLN A O 1
ATOM 753 N N . GLU A 1 104 ? 28.99500 16.41100 83.12500 1.000 24.17398 126 GLU A N 1
ATOM 754 C CA . GLU A 1 104 ? 28.50900 15.26400 83.89500 1.000 24.89446 126 GLU A CA 1
ATOM 755 C C . GLU A 1 104 ? 26.99100 15.07900 83.79300 1.000 23.85559 126 GLU A C 1
ATOM 756 O O . GLU A 1 104 ? 26.47700 14.04200 84.17000 1.000 28.82346 126 GLU A O 1
ATOM 762 N N . ARG A 1 105 ? 26.28000 16.08100 83.32200 1.000 21.14722 127 ARG A N 1
ATOM 763 C CA . ARG A 1 105 ? 24.83400 16.02700 83.25700 1.000 22.53827 127 ARG A CA 1
ATOM 764 C C . ARG A 1 105 ? 24.30900 16.13100 81.83100 1.000 27.72307 127 ARG A C 1
ATOM 765 O O . ARG A 1 105 ? 23.17900 16.54000 81.61000 1.000 27.41658 127 ARG A O 1
ATOM 773 N N . GLY A 1 106 ? 25.12400 15.75800 80.87700 1.000 19.67132 128 GLY A N 1
ATOM 774 C CA . GLY A 1 106 ? 24.68300 15.73800 79.50600 1.000 23.37022 128 GLY A CA 1
ATOM 775 C C . GLY A 1 106 ? 24.50700 17.05000 78.78900 1.000 22.94285 128 GLY A C 1
ATOM 776 O O . GLY A 1 106 ? 23.79600 17.10800 77.80200 1.000 24.27556 128 GLY A O 1
ATOM 777 N N . CYS A 1 107 ? 25.11700 18.09900 79.31000 1.000 15.08736 129 CYS A N 1
ATOM 778 C CA . CYS A 1 107 ? 25.04100 19.37300 78.62000 1.000 16.69400 129 CYS A CA 1
ATOM 779 C C . CYS A 1 107 ? 25.83900 19.29300 77.32200 1.000 22.55282 129 CYS A C 1
ATOM 780 O O . CYS A 1 107 ? 26.83400 18.58600 77.25600 1.000 25.31372 129 CYS A O 1
ATOM 783 N N . LEU A 1 108 ? 25.39600 20.01600 76.29200 1.000 19.25580 130 LEU A N 1
ATOM 784 C CA . LEU A 1 108 ? 26.03300 19.97200 74.98500 1.000 16.62946 130 LEU A CA 1
ATOM 785 C C . LEU A 1 108 ? 26.72400 21.30300 74.74700 1.000 18.44617 130 LEU A C 1
ATOM 786 O O . LEU A 1 108 ? 26.15300 22.35100 75.01300 1.000 17.33827 130 LEU A O 1
ATOM 791 N N . SER A 1 109 ? 27.96100 21.25100 74.25100 1.000 19.50981 131 SER A N 1
ATOM 792 C CA . SER A 1 109 ? 28.67900 22.44300 73.82800 1.000 18.07369 131 SER A CA 1
ATOM 793 C C . SER A 1 109 ? 28.98100 22.36900 72.33400 1.000 19.35002 131 SER A C 1
ATOM 794 O O . SER A 1 109 ? 29.36000 21.32100 71.82600 1.000 18.72837 131 SER A O 1
ATOM 797 N N . GLN A 1 110 ? 28.80100 23.49900 71.64700 1.000 21.29311 132 GLN A N 1
ATOM 798 C CA . GLN A 1 110 ? 29.11200 23.62200 70.23300 1.000 17.60974 132 GLN A CA 1
ATOM 799 C C . GLN A 1 110 ? 30.35000 24.48700 70.01000 1.000 19.61328 132 GLN A C 1
ATOM 800 O O . GLN A 1 110 ? 30.48800 25.55400 70.61400 1.000 19.92795 132 GLN A O 1
ATOM 806 N N . PHE A 1 111 ? 31.24000 24.01800 69.12700 1.000 19.99848 133 PHE A N 1
ATOM 807 C CA . PHE A 1 111 ? 32.50200 24.68700 68.86200 1.000 18.77360 133 PHE A CA 1
ATOM 808 C C . PHE A 1 111 ? 32.48800 25.35700 67.49100 1.000 27.31770 133 PHE A C 1
ATOM 809 O O . PHE A 1 111 ? 33.33600 25.07700 66.62700 1.000 20.46393 133 PHE A O 1
ATOM 817 N N . PHE A 1 112 ? 31.48500 26.23000 67.30500 1.000 22.92097 134 PHE A N 1
ATOM 818 C CA . PHE A 1 112 ? 31.35200 27.05300 66.11100 1.000 25.35838 134 PHE A CA 1
ATOM 819 C C . PHE A 1 112 ? 30.35100 28.18300 66.37800 1.000 28.98757 134 PHE A C 1
ATOM 820 O O . PHE A 1 112 ? 29.51700 28.08100 67.28500 1.000 23.38646 134 PHE A O 1
ATOM 828 N N . GLY A 1 113 ? 30.44000 29.24600 65.56500 1.000 24.41984 135 GLY A N 1
ATOM 829 C CA . GLY A 1 113 ? 29.46700 30.32200 65.60700 1.000 25.38295 135 GLY A CA 1
ATOM 830 C C . GLY A 1 113 ? 29.55800 31.14900 66.88400 1.000 27.59076 135 GLY A C 1
ATOM 831 O O . GLY A 1 113 ? 30.61100 31.69000 67.20900 1.000 18.54804 135 GLY A O 1
ATOM 832 N N . GLU A 1 114 ? 28.44400 31.21500 67.62400 1.000 19.14416 136 GLU A N 1
ATOM 833 C CA . GLU A 1 114 ? 28.44500 31.83000 68.94400 1.000 24.26245 136 GLU A CA 1
ATOM 834 C C . GLU A 1 114 ? 28.95100 30.89000 70.04400 1.000 19.96571 136 GLU A C 1
ATOM 835 O O . GLU A 1 114 ? 28.94800 31.27500 71.21000 1.000 20.27713 136 GLU A O 1
ATOM 841 N N . TYR A 1 115 ? 29.40100 29.68100 69.67500 1.000 20.59554 137 TYR A N 1
ATOM 842 C CA . TYR A 1 115 ? 29.93600 28.71700 70.63800 1.000 18.34369 137 TYR A CA 1
ATOM 843 C C . TYR A 1 115 ? 28.94200 28.51700 71.79300 1.000 16.35650 137 TYR A C 1
ATOM 844 O O . TYR A 1 115 ? 29.24700 28.75800 72.96200 1.000 17.18027 137 TYR A O 1
ATOM 853 N N . LYS A 1 116 ? 27.72900 28.10900 71.42200 1.000 15.45426 138 LYS A N 1
ATOM 854 C CA . LYS A 1 116 ? 26.61700 27.91900 72.34400 1.000 17.65762 138 LYS A CA 1
ATOM 855 C C . LYS A 1 116 ? 26.70300 26.60900 73.12300 1.000 18.66623 138 LYS A C 1
ATOM 856 O O . LYS A 1 116 ? 27.20500 25.61100 72.61600 1.000 18.52471 138 LYS A O 1
ATOM 862 N N . SER A 1 117 ? 26.14200 26.61000 74.33200 1.000 14.20135 139 SER A N 1
ATOM 863 C CA . SER A 1 117 ? 25.94200 25.39000 75.10100 1.000 11.44329 139 SER A CA 1
ATOM 864 C C . SER A 1 117 ? 24.47200 25.25900 75.47900 1.000 13.61234 139 SER A C 1
ATOM 865 O O . SER A 1 117 ? 23.76900 26.26600 75.54500 1.000 12.14211 139 SER A O 1
ATOM 868 N N . TYR A 1 118 ? 24.06000 24.02900 75.73600 1.000 12.32291 140 TYR A N 1
ATOM 869 C CA . TYR A 1 118 ? 22.67600 23.72300 76.09300 1.000 12.20660 140 TYR A CA 1
ATOM 870 C C . TYR A 1 118 ? 22.57200 22.71300 77.20900 1.000 17.32307 140 TYR A C 1
ATOM 871 O O . TYR A 1 118 ? 23.38600 21.81400 77.31300 1.000 17.69641 140 TYR A O 1
ATOM 880 N N . CYS A 1 119 ? 21.57000 22.85800 78.05300 1.000 18.26818 141 CYS A N 1
ATOM 881 C CA . CYS A 1 119 ? 21.35000 21.85500 79.05800 1.000 16.19045 141 CYS A CA 1
ATOM 882 C C . CYS A 1 119 ? 20.83300 20.62000 78.33000 1.000 23.37752 141 CYS A C 1
ATOM 883 O O . CYS A 1 119 ? 20.52900 20.67900 77.15100 1.000 23.25609 141 CYS A O 1
ATOM 886 N N . ARG A 1 120 ? 20.72700 19.51000 79.02300 1.000 19.32951 142 ARG A N 1
ATOM 887 C CA . ARG A 1 120 ? 20.31900 18.27500 78.38900 1.000 25.01647 142 ARG A CA 1
ATOM 888 C C . ARG A 1 120 ? 18.90600 18.34300 77.79900 1.000 28.09943 142 ARG A C 1
ATOM 889 O O . ARG A 1 120 ? 18.66300 17.78800 76.75000 1.000 26.90317 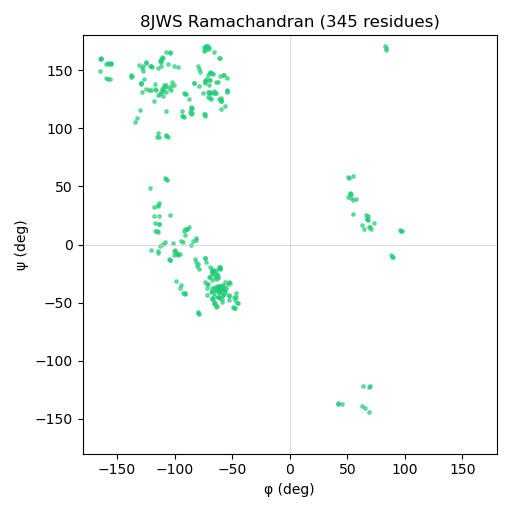142 ARG A O 1
ATOM 897 N N . LYS A 1 121 ? 18.00400 19.04700 78.46500 1.000 23.03358 143 LYS A N 1
ATOM 898 C CA . LYS A 1 121 ? 16.63000 19.13700 78.00000 1.000 25.17554 143 LYS A CA 1
ATOM 899 C C . LYS A 1 121 ? 16.50600 20.02000 76.78300 1.000 28.43817 143 LYS A C 1
ATOM 900 O O . LYS A 1 121 ? 15.50700 19.96500 76.09400 1.000 26.54208 143 LYS A O 1
ATOM 906 N N . HIS A 1 122 ? 17.53900 20.80300 76.50200 1.000 26.29339 144 HIS A N 1
ATOM 907 C CA . HIS A 1 122 ? 17.48300 21.73500 75.39800 1.000 26.13872 144 HIS A CA 1
ATOM 908 C C . HIS A 1 122 ? 18.51100 21.44600 74.29900 1.000 27.70992 144 HIS A C 1
ATOM 909 O O . HIS A 1 122 ? 18.80200 22.31000 73.49300 1.000 26.92212 144 HIS A O 1
ATOM 916 N N . ARG A 1 123 ? 19.04900 20.23400 74.25900 1.000 26.15271 145 ARG A N 1
ATOM 917 C CA . ARG A 1 123 ? 19.96300 19.85600 73.19100 1.000 34.72516 145 ARG A CA 1
ATOM 918 C C . ARG A 1 123 ? 19.24900 19.99200 71.85100 1.000 33.46899 145 ARG A C 1
ATOM 919 O O . ARG A 1 123 ? 18.17600 19.42600 71.67600 1.000 34.89218 145 ARG A O 1
ATOM 927 N N . PRO A 1 124 ? 19.79100 20.78200 70.88800 1.000 35.53850 146 PRO A N 1
ATOM 928 C CA . PRO A 1 124 ? 19.11900 20.99900 69.60700 1.000 38.48354 146 PRO A CA 1
ATOM 929 C C . PRO A 1 124 ? 19.02500 19.73300 68.75400 1.000 49.04989 146 PRO A C 1
ATOM 930 O O . PRO A 1 124 ? 19.93900 18.89600 68.69600 1.000 51.12708 146 PRO A O 1
ATOM 934 N N . SER B 1 8 ? 48.20600 11.60600 43.06000 1.000 49.39450 30 SER B N 1
ATOM 935 C CA . SER B 1 8 ? 47.81700 13.00600 43.18300 1.000 49.52445 30 SER B CA 1
ATOM 936 C C . SER B 1 8 ? 46.89400 13.21900 44.37800 1.000 37.44595 30 SER B C 1
ATOM 937 O O . SER B 1 8 ? 45.86700 12.55200 44.50200 1.000 42.69103 30 SER B O 1
ATOM 940 N N . PRO B 1 9 ? 47.26300 14.15500 45.26500 1.000 35.79998 31 PRO B N 1
ATOM 941 C CA . PRO B 1 9 ? 46.47200 14.47100 46.46700 1.000 33.45594 31 PRO B CA 1
ATOM 942 C C . PRO B 1 9 ? 45.08900 15.04700 46.22000 1.000 26.98022 31 PRO B C 1
ATOM 943 O O . PRO B 1 9 ? 44.91600 15.85100 45.32800 1.000 32.28617 31 PRO B O 1
ATOM 947 N N . VAL B 1 10 ? 44.12200 14.62500 47.01000 1.000 29.82876 32 VAL B N 1
ATOM 948 C CA . VAL B 1 10 ? 42.77800 15.18100 46.92600 1.000 29.07694 32 VAL B CA 1
ATOM 949 C C . VAL B 1 10 ? 42.26300 15.67200 48.29100 1.000 31.20236 32 VAL B C 1
ATOM 950 O O . VAL B 1 10 ? 42.66600 15.17300 49.32100 1.000 25.09390 32 VAL B O 1
ATOM 954 N N . CYS B 1 11 ? 41.42400 16.69400 48.27000 1.000 22.67130 33 CYS B N 1
ATOM 955 C CA . CYS B 1 11 ? 40.80400 17.21200 49.47800 1.000 22.43607 33 CYS B CA 1
ATOM 956 C C . CYS B 1 11 ? 39.88500 16.14100 50.05100 1.000 20.54498 33 CYS B C 1
ATOM 957 O O . CYS B 1 11 ? 39.06500 15.57400 49.33600 1.000 22.68996 33 CYS B O 1
ATOM 960 N N . LEU B 1 12 ? 40.03300 15.88500 51.35100 1.000 21.33960 34 LEU B N 1
ATOM 961 C CA . LEU B 1 12 ? 39.28600 14.84300 52.04600 1.000 24.11887 34 LEU B CA 1
ATOM 962 C C . LEU B 1 12 ? 37.78500 15.13800 52.09700 1.000 22.93526 34 LEU B C 1
ATOM 963 O O . LEU B 1 12 ? 36.97200 14.22000 52.17800 1.000 22.74976 34 LEU B O 1
ATOM 968 N N . LEU B 1 13 ? 37.43400 16.42700 52.00200 1.000 21.84562 35 LEU B N 1
ATOM 969 C CA . LEU B 1 13 ? 36.05900 16.87200 52.11500 1.000 18.57573 35 LEU B CA 1
ATOM 970 C C . LEU B 1 13 ? 35.30500 16.95400 50.78600 1.000 20.80716 35 LEU B C 1
ATOM 971 O O . LEU B 1 13 ? 34.14500 16.56700 50.73700 1.000 23.77057 35 LEU B O 1
ATOM 976 N N . CYS B 1 14 ? 35.93300 17.47700 49.72400 1.000 20.42112 36 CYS B N 1
ATOM 977 C CA . CYS B 1 14 ? 35.26900 17.55300 48.42800 1.000 23.04527 36 CYS B CA 1
ATOM 978 C C . CYS B 1 14 ? 35.75600 16.49100 47.44200 1.000 26.51616 36 CYS B C 1
ATOM 979 O O . CYS B 1 14 ? 35.13300 16.30400 46.40800 1.000 27.50590 36 CYS B O 1
ATOM 982 N N . LEU B 1 15 ? 36.87800 15.82600 47.76500 1.000 28.14441 37 LEU B N 1
ATOM 983 C CA . LEU B 1 15 ? 37.45000 14.75200 46.96600 1.000 24.91557 37 LEU B CA 1
ATOM 984 C C . LEU B 1 15 ? 38.03500 15.21300 45.63600 1.000 24.27109 37 LEU B C 1
ATOM 985 O O . LEU B 1 15 ? 38.34500 14.37700 44.79200 1.000 23.44958 37 LEU B O 1
ATOM 990 N N . GLN B 1 16 ? 38.24600 16.52800 45.48200 1.000 20.52777 38 GLN B N 1
ATOM 991 C CA . GLN B 1 16 ? 38.86400 17.07600 44.28100 1.000 25.56928 38 GLN B CA 1
ATOM 992 C C . GLN B 1 16 ? 40.32300 17.48300 44.48100 1.000 26.73079 38 GLN B C 1
ATOM 993 O O . GLN B 1 16 ? 40.79100 17.65500 45.60500 1.000 20.61371 38 GLN B O 1
ATOM 999 N N . GLU B 1 17 ? 41.01400 17.68700 43.35800 1.000 26.30675 39 GLU B N 1
ATOM 1000 C CA . GLU B 1 17 ? 42.40800 18.09500 43.36000 1.000 26.41825 39 GLU B CA 1
ATOM 1001 C C . GLU B 1 17 ? 42.51300 19.57000 43.74000 1.000 29.14950 39 GLU B C 1
ATOM 1002 O O . GLU B 1 17 ? 41.49700 20.26400 43.81000 1.000 26.67943 39 GLU B O 1
ATOM 1008 N N . PRO B 1 18 ? 43.72700 20.07500 44.07300 1.000 25.96756 40 PRO B N 1
ATOM 1009 C CA . PRO B 1 18 ? 43.89000 21.43700 44.58000 1.000 26.93939 40 PRO B CA 1
ATOM 1010 C C . PRO B 1 18 ? 43.11200 22.50100 43.81400 1.000 28.34478 40 PRO B C 1
ATOM 1011 O O . PRO B 1 18 ? 42.38500 23.27700 44.41600 1.000 25.78597 40 PRO B O 1
ATOM 1015 N N . GLY B 1 19 ? 43.25100 22.50500 42.48200 1.000 28.11008 41 GLY B N 1
ATOM 1016 C CA . GLY B 1 19 ? 42.41400 23.35300 41.65000 1.000 35.69335 41 GLY B CA 1
ATOM 1017 C C . GLY B 1 19 ? 42.59900 24.85000 41.89500 1.000 32.02364 41 GLY B C 1
ATOM 1018 O O . GLY B 1 19 ? 43.72600 25.29100 42.04800 1.000 33.40153 41 GLY B O 1
ATOM 1019 N N . ASP B 1 20 ? 41.49400 25.61000 41.91600 1.000 38.19950 42 ASP B N 1
ATOM 1020 C CA . ASP B 1 20 ? 41.55600 27.06000 41.92100 1.000 35.56373 42 ASP B CA 1
ATOM 1021 C C . ASP B 1 20 ? 41.51400 27.59300 43.35000 1.000 28.53448 42 ASP B C 1
ATOM 1022 O O . ASP B 1 20 ? 40.47200 27.51300 44.01000 1.000 24.50872 42 ASP B O 1
ATOM 1027 N N . PRO B 1 21 ? 42.63800 28.14800 43.82500 1.000 33.57414 43 PRO B N 1
ATOM 1028 C CA . PRO B 1 21 ? 42.65200 28.63600 45.20900 1.000 30.71262 43 PRO B CA 1
ATOM 1029 C C . PRO B 1 21 ? 41.77000 29.85800 45.40300 1.000 23.76409 43 PRO B C 1
ATOM 1030 O O . PRO B 1 21 ? 41.40400 30.15600 46.51300 1.000 25.74780 43 PRO B O 1
ATOM 1034 N N . GLU B 1 22 ? 41.44700 30.55300 44.32900 1.000 25.90628 44 GLU B N 1
ATOM 1035 C CA . GLU B 1 22 ? 40.54700 31.69400 44.42600 1.000 32.87091 44 GLU B CA 1
ATOM 1036 C C . GLU B 1 22 ? 39.13400 31.23400 44.73400 1.000 28.92285 44 GLU B C 1
ATOM 1037 O O . GLU B 1 22 ? 38.38100 31.94600 45.35500 1.000 31.27360 44 GLU B O 1
ATOM 1043 N N . LYS B 1 23 ? 38.79400 30.02800 44.32700 1.000 28.91399 45 LYS B N 1
ATOM 1044 C CA . LYS B 1 23 ? 37.46100 29.49500 44.55400 1.000 25.93797 45 LYS B CA 1
ATOM 1045 C C . LYS B 1 23 ? 37.33200 28.56000 45.73500 1.000 22.86627 45 LYS B C 1
ATOM 1046 O O . LYS B 1 23 ? 36.28900 28.52400 46.35300 1.000 26.20544 45 LYS B O 1
ATOM 1052 N N . LEU B 1 24 ? 38.37500 27.81600 46.05300 1.000 21.54614 46 LEU B N 1
ATOM 1053 C CA . LEU B 1 24 ? 38.31000 26.79200 47.08700 1.000 18.36126 46 LEU B CA 1
ATOM 1054 C C . LEU B 1 24 ? 39.29600 27.02800 48.23200 1.000 21.82539 46 LEU B C 1
ATOM 1055 O O . LEU B 1 24 ? 39.30000 26.29100 49.21700 1.000 17.66231 46 LEU B O 1
ATOM 1060 N N . GLY B 1 25 ? 40.13900 28.05900 48.09200 1.000 21.11059 47 GLY B N 1
ATOM 1061 C CA . GLY B 1 25 ? 41.14500 28.36000 49.09700 1.000 23.62849 47 GLY B CA 1
ATOM 1062 C C . GLY B 1 25 ? 42.39200 27.50200 48.89900 1.000 20.57970 47 GLY B C 1
ATOM 1063 O O . GLY B 1 25 ? 42.38200 26.56300 48.10200 1.000 18.47080 47 GLY B O 1
ATOM 1064 N N . GLU B 1 26 ? 43.45700 27.85400 49.62200 1.000 23.94597 48 GLU B N 1
ATOM 1065 C CA . GLU B 1 26 ? 44.70900 27.12100 49.57000 1.000 20.76928 48 GLU B CA 1
ATOM 1066 C C . GLU B 1 26 ? 44.50900 25.65600 49.93100 1.000 19.18599 48 GLU B C 1
ATOM 1067 O O . GLU B 1 26 ? 43.68200 25.33500 50.77600 1.000 18.81815 48 GLU B O 1
ATOM 1073 N N . PHE B 1 27 ? 45.29900 24.79100 49.29300 1.000 18.53147 49 PHE B N 1
ATOM 1074 C CA . PHE B 1 27 ? 45.29300 23.36900 49.58400 1.000 18.32416 49 PHE B CA 1
ATOM 1075 C C . PHE B 1 27 ? 46.24900 23.10700 50.74800 1.000 18.26323 49 PHE B C 1
ATOM 1076 O O . PHE B 1 27 ? 47.44700 23.37100 50.64200 1.000 19.42029 49 PHE B O 1
ATOM 1084 N N . LEU B 1 28 ? 45.71500 22.59900 51.83200 1.000 18.27617 50 LEU B N 1
ATOM 1085 C CA . LEU B 1 28 ? 46.50200 22.37200 53.02900 1.000 16.68318 50 LEU B CA 1
ATOM 1086 C C . LEU B 1 28 ? 46.88700 20.92700 53.25200 1.000 22.91797 50 LEU B C 1
ATOM 1087 O O . LEU B 1 28 ? 46.07000 20.04000 53.10400 1.000 17.91033 50 LEU B O 1
ATOM 1092 N N . GLN B 1 29 ? 48.13600 20.69800 53.62600 1.000 21.37264 51 GLN B N 1
ATOM 1093 C CA . GLN B 1 29 ? 48.59700 19.35800 53.93900 1.000 22.21027 51 GLN B CA 1
ATOM 1094 C C . GLN B 1 29 ? 49.31900 19.35300 55.27700 1.000 24.69201 51 GLN B C 1
ATOM 1095 O O . GLN B 1 29 ? 50.36100 19.96700 55.42100 1.000 21.69294 51 GLN B O 1
ATOM 1101 N N . LYS B 1 30 ? 48.75600 18.65200 56.24400 1.000 20.43379 52 LYS B N 1
ATOM 1102 C CA . LYS B 1 30 ? 49.32000 18.60500 57.56800 1.000 25.75080 52 LYS B CA 1
ATOM 1103 C C . LYS B 1 30 ? 48.68700 17.45500 58.33900 1.000 33.36105 52 LYS B C 1
ATOM 1104 O O . LYS B 1 30 ? 47.55200 17.09000 58.06800 1.000 25.00713 52 LYS B O 1
ATOM 1110 N N . ASP B 1 31 ? 49.43600 16.86800 59.25900 1.000 33.42835 53 ASP B N 1
ATOM 1111 C CA . ASP B 1 31 ? 48.98700 15.74800 60.07600 1.000 33.14124 53 ASP B CA 1
ATOM 1112 C C . ASP B 1 31 ? 48.38100 14.61000 59.25500 1.000 32.13285 53 ASP B C 1
ATOM 1113 O O . ASP B 1 31 ? 47.37200 14.02800 59.65700 1.000 32.28913 53 ASP B O 1
ATOM 1118 N N . ASN B 1 32 ? 49.02700 14.31500 58.11100 1.000 31.51380 54 ASN B N 1
ATOM 1119 C CA . ASN B 1 32 ? 48.59600 13.30000 57.15700 1.000 31.62750 54 ASN B CA 1
ATOM 1120 C C . ASN B 1 32 ? 47.23900 13.52800 56.49100 1.000 26.49946 54 ASN B C 1
ATOM 1121 O O . ASN B 1 32 ? 46.70100 12.61000 55.88300 1.000 28.65806 54 ASN B O 1
ATOM 1126 N N . LEU B 1 33 ? 46.72900 14.76400 56.56000 1.000 22.33888 55 LEU B N 1
ATOM 1127 C CA . LEU B 1 33 ? 45.48500 15.15400 55.91700 1.000 21.86183 55 LEU B CA 1
ATOM 1128 C C . LEU B 1 33 ? 45.73600 16.12400 54.77200 1.000 23.14542 55 LEU B C 1
ATOM 1129 O O . LEU B 1 33 ? 46.69700 16.87800 54.81100 1.000 22.70632 55 LEU B O 1
ATOM 1134 N N . CYS B 1 34 ? 44.81800 16.13200 53.79700 1.000 22.31966 56 CYS B N 1
ATOM 1135 C CA . CYS B 1 34 ? 44.77300 17.13100 52.74100 1.000 21.89785 56 CYS B CA 1
ATOM 1136 C C . CYS B 1 34 ? 43.36400 17.71200 52.68200 1.000 22.49510 56 CYS B C 1
ATOM 1137 O O . CYS B 1 34 ? 42.39600 16.95500 52.60500 1.000 19.24980 56 CYS B O 1
ATOM 1140 N N . VAL B 1 35 ? 43.25700 19.04400 52.65200 1.000 20.32126 57 VAL B N 1
ATOM 1141 C CA . VAL B 1 35 ? 41.96800 19.72700 52.60300 1.000 15.14240 57 VAL B CA 1
ATOM 1142 C C . VAL B 1 35 ? 42.14000 21.13200 52.03600 1.000 16.85163 57 VAL B C 1
ATOM 1143 O O . VAL B 1 35 ? 43.15000 21.79100 52.29700 1.000 19.05018 57 VAL B O 1
ATOM 1147 N N . HIS B 1 36 ? 41.15400 21.57000 51.24200 1.000 15.03571 58 HIS B N 1
ATOM 1148 C CA . HIS B 1 36 ? 41.04700 22.95100 50.81200 1.000 14.60933 58 HIS B CA 1
ATOM 1149 C C . HIS B 1 36 ? 40.67500 23.79500 52.02400 1.000 13.67770 58 HIS B C 1
ATOM 1150 O O . HIS B 1 36 ? 39.86300 23.38700 52.83900 1.000 14.57244 58 HIS B O 1
ATOM 1157 N N . TYR B 1 37 ? 41.23800 24.99600 52.12400 1.000 18.15111 59 TYR B N 1
ATOM 1158 C CA . TYR B 1 37 ? 40.92700 25.85200 53.26100 1.000 15.98397 59 TYR B CA 1
ATOM 1159 C C . TYR B 1 37 ? 39.44000 26.22100 53.33700 1.000 12.57314 59 TYR B C 1
ATOM 1160 O O . TYR B 1 37 ? 38.87900 26.22300 54.42300 1.000 12.49783 59 TYR B O 1
ATOM 1169 N N . PHE B 1 38 ? 38.79900 26.52200 52.19600 1.000 17.78207 60 PHE B N 1
ATOM 1170 C CA . PHE B 1 38 ? 37.38400 26.88200 52.22400 1.000 16.06480 60 PHE B CA 1
ATOM 1171 C C . PHE B 1 38 ? 36.50500 25.67100 52.52900 1.000 17.01655 60 PHE B C 1
ATOM 1172 O O . PHE B 1 38 ? 35.48000 25.79900 53.21200 1.000 18.49379 60 PHE B O 1
ATOM 1180 N N . CYS B 1 39 ? 36.90500 24.48700 52.05500 1.000 16.51619 61 CYS B N 1
ATOM 1181 C CA . CYS B 1 39 ? 36.16300 23.28600 52.41100 1.000 16.71856 61 CYS B CA 1
ATOM 1182 C C . CYS B 1 39 ? 36.16200 23.08400 53.93000 1.000 17.39042 61 CYS B C 1
ATOM 1183 O O . CYS B 1 39 ? 35.15900 22.68400 54.52300 1.000 14.46331 61 CYS B O 1
ATOM 1186 N N . LEU B 1 40 ? 37.30000 23.38400 54.56400 1.000 12.56659 62 LEU B N 1
ATOM 1187 C CA . LEU B 1 40 ? 37.43300 23.28100 56.00700 1.000 14.31317 62 LEU B CA 1
ATOM 1188 C C . LEU B 1 40 ? 36.53300 24.26100 56.77100 1.000 14.74934 62 LEU B C 1
ATOM 1189 O O . LEU B 1 40 ? 35.79100 23.85800 57.67000 1.000 14.85767 62 LEU B O 1
ATOM 1194 N N . ILE B 1 41 ? 36.56500 25.53600 56.41200 1.000 11.06885 63 ILE B N 1
ATOM 1195 C CA . ILE B 1 41 ? 35.83800 26.55100 57.17200 1.000 12.53986 63 ILE B CA 1
ATOM 1196 C C . ILE B 1 41 ? 34.35500 26.61300 56.85100 1.000 16.43423 63 ILE B C 1
ATOM 1197 O O . ILE B 1 41 ? 33.59500 27.17900 57.58700 1.000 18.33974 63 ILE B O 1
ATOM 1202 N N . LEU B 1 42 ? 33.96300 26.03300 55.73300 1.000 14.88817 64 LEU B N 1
ATOM 1203 C CA . LEU B 1 42 ? 32.57200 26.01800 55.32500 1.000 15.64994 64 LEU B CA 1
ATOM 1204 C C . LEU B 1 42 ? 31.88600 24.68600 55.62400 1.000 17.71662 64 LEU B C 1
ATOM 1205 O O . LEU B 1 42 ? 30.68000 24.56500 55.48100 1.000 16.52955 64 LEU B O 1
ATOM 1210 N N . SER B 1 43 ? 32.66200 23.68400 56.02100 1.000 16.84481 65 SER B N 1
ATOM 1211 C CA . SER B 1 43 ? 32.09400 22.39000 56.34800 1.000 20.64678 65 SER B CA 1
ATOM 1212 C C . SER B 1 43 ? 31.04500 22.62900 57.42300 1.000 19.90300 65 SER B C 1
ATOM 1213 O O . SER B 1 43 ? 31.34900 23.14400 58.48000 1.000 18.60769 65 SER B O 1
ATOM 1216 N N . SER B 1 44 ? 29.79100 22.30100 57.15100 1.000 17.01851 66 SER B N 1
ATOM 1217 C CA . SER B 1 44 ? 28.70300 22.63800 58.09300 1.000 21.24280 66 SER B CA 1
ATOM 1218 C C . SER B 1 44 ? 28.82000 22.22500 59.56400 1.000 20.21330 66 SER B C 1
ATOM 1219 O O . SER B 1 44 ? 28.52100 23.02900 60.44300 1.000 26.01939 66 SER B O 1
ATOM 1222 N N . ARG B 1 45 ? 29.24800 21.00800 59.85200 1.000 17.62811 67 ARG B N 1
ATOM 1223 C CA . ARG B 1 45 ? 29.26000 20.48800 61.21700 1.000 20.63172 67 ARG B CA 1
ATOM 1224 C C . ARG B 1 45 ? 30.64700 20.13000 61.74900 1.000 29.60627 67 ARG B C 1
ATOM 1225 O O . ARG B 1 45 ? 30.80900 19.15000 62.45700 1.000 31.07679 67 ARG B O 1
ATOM 1233 N N . LEU B 1 46 ? 31.64600 20.83500 61.33900 1.000 21.10605 68 LEU B N 1
ATOM 1234 C CA . LEU B 1 46 ? 32.98000 20.58500 61.83600 1.000 20.34569 68 LEU B CA 1
ATOM 1235 C C . LEU B 1 46 ? 33.34900 21.45900 63.04600 1.000 18.02046 68 LEU B C 1
ATOM 1236 O O . LEU B 1 46 ? 33.45500 22.65000 62.91700 1.000 18.75203 68 LEU B O 1
ATOM 1241 N N . PRO B 1 47 ? 33.55300 20.83000 64.21300 1.000 20.40302 69 PRO B N 1
ATOM 1242 C CA . PRO B 1 47 ? 33.99500 21.60000 65.37400 1.000 17.22844 69 PRO B CA 1
ATOM 1243 C C . PRO B 1 47 ? 35.43100 22.11100 65.23900 1.000 16.54708 69 PRO B C 1
ATOM 1244 O O . PRO B 1 47 ? 36.27100 21.46800 64.62000 1.000 15.90557 69 PRO B O 1
ATOM 1248 N N . GLN B 1 48 ? 35.68700 23.27600 65.83900 1.000 17.13766 70 GLN B N 1
ATOM 1249 C CA . GLN B 1 48 ? 37.01100 23.86700 65.90300 1.000 16.79154 70 GLN B CA 1
ATOM 1250 C C . GLN B 1 48 ? 37.46200 23.91700 67.35600 1.000 17.39146 70 GLN B C 1
ATOM 1251 O O . GLN B 1 48 ? 37.13800 24.85900 68.08100 1.000 18.22631 70 GLN B O 1
ATOM 1257 N N . LYS B 1 49 ? 38.17000 22.86300 67.78000 1.000 15.28470 71 LYS B N 1
ATOM 1258 C CA . LYS B 1 49 ? 38.44900 22.63000 69.18900 1.000 16.80369 71 LYS B CA 1
ATOM 1259 C C . LYS B 1 49 ? 39.91000 22.82300 69.58500 1.000 18.28148 71 LYS B C 1
ATOM 1260 O O . LYS B 1 49 ? 40.26400 22.61900 70.73300 1.000 18.48174 71 LYS B O 1
ATOM 1266 N N . GLY B 1 50 ? 40.76200 23.18900 68.62800 1.000 14.86442 72 GLY B N 1
ATOM 1267 C CA . GLY B 1 50 ? 42.16000 23.44500 68.92100 1.000 17.69494 72 GLY B CA 1
ATOM 1268 C C . GLY B 1 50 ? 42.46500 24.93100 69.04000 1.000 16.96649 72 GLY B C 1
ATOM 1269 O O . GLY B 1 50 ? 41.78600 25.75200 68.44200 1.000 15.01784 72 GLY B O 1
ATOM 1270 N N . GLN B 1 51 ? 43.51000 25.25900 69.80400 1.000 20.15200 73 GLN B N 1
ATOM 1271 C CA . GLN B 1 51 ? 44.08900 26.58800 69.76100 1.000 19.87937 73 GLN B CA 1
ATOM 1272 C C . GLN B 1 51 ? 44.59900 26.83600 68.33900 1.000 23.83326 73 GLN B C 1
ATOM 1273 O O . GLN B 1 51 ? 44.80200 25.88800 67.57800 1.000 20.92604 73 GLN B O 1
ATOM 1279 N N . PRO B 1 52 ? 44.81200 28.10800 67.93300 1.000 25.57196 74 PRO B N 1
ATOM 1280 C CA . PRO B 1 52 ? 45.29300 28.43200 66.58100 1.000 23.03500 74 PRO B CA 1
ATOM 1281 C C . PRO B 1 52 ? 46.55000 27.73500 66.07100 1.000 27.78974 74 PRO B C 1
ATOM 1282 O O . PRO B 1 52 ? 46.65000 27.46700 64.87800 1.000 31.27364 74 PRO B O 1
ATOM 1286 N N . ASN B 1 53 ? 47.51000 27.42900 66.95600 1.000 28.66320 75 ASN B N 1
ATOM 1287 C CA . ASN B 1 53 ? 48.72600 26.75800 66.51300 1.000 27.57827 75 ASN B CA 1
ATOM 1288 C C . ASN B 1 53 ? 48.61700 25.23200 66.53000 1.000 31.49364 75 ASN B C 1
ATOM 1289 O O . ASN B 1 53 ? 49.63100 24.54200 66.46500 1.000 27.78697 75 ASN B O 1
ATOM 1294 N N . ARG B 1 54 ? 47.39600 24.73100 66.67000 1.000 22.21924 76 ARG B N 1
ATOM 1295 C CA . ARG B 1 54 ? 47.15800 23.29700 66.71300 1.000 26.51926 76 ARG B CA 1
ATOM 1296 C C . ARG B 1 54 ? 46.42100 22.84800 65.46300 1.000 24.74384 76 ARG B C 1
ATOM 1297 O O . ARG B 1 54 ? 45.81400 23.65900 64.76300 1.000 23.22766 76 ARG B O 1
ATOM 1305 N N . GLY B 1 55 ? 46.47500 21.55200 65.18700 1.000 18.55614 77 GLY B N 1
ATOM 1306 C CA . GLY B 1 55 ? 45.81300 21.00500 64.01900 1.000 17.84462 77 GLY B CA 1
ATOM 1307 C C . GLY B 1 55 ? 45.98600 21.87900 62.78100 1.000 20.96681 77 GLY B C 1
ATOM 1308 O O . GLY B 1 55 ? 47.07400 22.38800 62.51500 1.000 21.77737 77 GLY B O 1
ATOM 1309 N N . LEU B 1 56 ? 44.89500 22.04200 62.03200 1.000 17.55235 78 LEU B N 1
ATOM 1310 C CA . LEU B 1 56 ? 44.86300 22.90400 60.85800 1.000 17.35633 78 LEU B CA 1
ATOM 1311 C C . LEU B 1 56 ? 44.07200 24.15200 61.24700 1.000 17.40872 78 LEU B C 1
ATOM 1312 O O . LEU B 1 56 ? 42.84500 24.14500 61.20300 1.000 15.80284 78 LEU B O 1
ATOM 1317 N N . HIS B 1 57 ? 44.78900 25.18700 61.70400 1.000 14.74833 79 HIS B N 1
ATOM 1318 C CA . HIS B 1 57 ? 44.18200 26.42500 62.16300 1.000 20.25393 79 HIS B CA 1
ATOM 1319 C C . HIS B 1 57 ? 43.10000 26.14700 63.21100 1.000 16.01354 79 HIS B C 1
ATOM 1320 O O . HIS B 1 57 ? 42.02200 26.73900 63.15300 1.000 24.26269 79 HIS B O 1
ATOM 1327 N N . GLY B 1 58 ? 43.38000 25.25000 64.16700 1.000 14.77412 80 GLY B N 1
ATOM 1328 C CA . GLY B 1 58 ? 42.45500 24.96000 65.25600 1.000 15.03827 80 GLY B CA 1
ATOM 1329 C C . GLY B 1 58 ? 41.45800 23.83600 64.96100 1.000 18.50777 80 GLY B C 1
ATOM 1330 O O . GLY B 1 58 ? 40.72200 23.40500 65.85200 1.000 17.48637 80 GLY B O 1
ATOM 1331 N N . PHE B 1 59 ? 41.39000 23.40000 63.70300 1.000 14.13655 81 PHE B N 1
ATOM 1332 C CA . PHE B 1 59 ? 40.58800 22.24800 63.32600 1.000 14.48574 81 PHE B CA 1
ATOM 1333 C C . PHE B 1 59 ? 41.42900 20.99000 63.52600 1.000 15.55446 81 PHE B C 1
ATOM 1334 O O . PHE B 1 59 ? 42.43100 20.78900 62.83300 1.000 15.72261 81 PHE B O 1
ATOM 1342 N N . MET B 1 60 ? 41.02200 20.14000 64.46800 1.000 14.03611 82 MET B N 1
ATOM 1343 C CA . MET B 1 60 ? 41.85800 19.01100 64.85000 1.000 18.49619 82 MET B CA 1
ATOM 1344 C C . MET B 1 60 ? 41.65800 17.84900 63.87500 1.000 19.64199 82 MET B C 1
ATOM 1345 O O . MET B 1 60 ? 40.52800 17.57000 63.48500 1.000 18.90737 82 MET B O 1
ATOM 1350 N N . PRO B 1 61 ? 42.73600 17.14100 63.46600 1.000 20.99586 83 PRO B N 1
ATOM 1351 C CA . PRO B 1 61 ? 42.61700 16.01200 62.54300 1.000 18.33782 83 PRO B CA 1
ATOM 1352 C C . PRO B 1 61 ? 41.50900 15.01100 62.87000 1.000 23.03111 83 PRO B C 1
ATOM 1353 O O . PRO B 1 61 ? 40.76200 14.59700 61.97800 1.000 20.00082 83 PRO B O 1
ATOM 1357 N N . GLU B 1 62 ? 41.35500 14.60500 64.11200 1.000 19.37408 84 GLU B N 1
ATOM 1358 C CA . GLU B 1 62 ? 40.35000 13.60500 64.41100 1.000 19.66303 84 GLU B CA 1
ATOM 1359 C C . GLU B 1 62 ? 38.90900 14.09700 64.11400 1.000 23.88020 84 GLU B C 1
ATOM 1360 O O . GLU B 1 62 ? 38.08400 13.33400 63.64600 1.000 20.12306 84 GLU B O 1
ATOM 1366 N N . ASP B 1 63 ? 38.63200 15.36900 64.36800 1.000 19.18994 85 ASP B N 1
ATOM 1367 C CA . ASP B 1 63 ? 37.32800 15.93900 64.07000 1.000 21.22874 85 ASP B CA 1
ATOM 1368 C C . ASP B 1 63 ? 37.12000 16.02500 62.56800 1.000 17.06027 85 ASP B C 1
ATOM 1369 O O . ASP B 1 63 ? 36.05400 15.75400 62.07200 1.000 16.86842 85 ASP B O 1
ATOM 1374 N N . ILE B 1 64 ? 38.15900 16.41900 61.85700 1.000 19.17057 86 ILE B N 1
ATOM 1375 C CA . ILE B 1 64 ? 38.08600 16.51100 60.40900 1.000 14.99991 86 ILE B CA 1
ATOM 1376 C C . ILE B 1 64 ? 37.73500 15.16200 59.79100 1.000 18.05036 86 ILE B C 1
ATOM 1377 O O . ILE B 1 64 ? 36.87500 15.07700 58.93200 1.000 17.84166 86 ILE B O 1
ATOM 1382 N N . LYS B 1 65 ? 38.41500 14.13100 60.23800 1.000 16.68891 87 LYS B N 1
ATOM 1383 C CA . LYS B 1 65 ? 38.15000 12.79000 59.74200 1.000 17.97096 87 LYS B CA 1
ATOM 1384 C C . LYS B 1 65 ? 36.72500 12.37100 60.07800 1.000 18.25004 87 LYS B C 1
ATOM 1385 O O . LYS B 1 65 ? 36.05100 11.79300 59.26200 1.000 21.79171 87 LYS B O 1
ATOM 1391 N N . ARG B 1 66 ? 36.26700 12.71500 61.27000 1.000 19.31889 88 ARG B N 1
ATOM 1392 C CA . ARG B 1 66 ? 34.88200 12.44100 61.64600 1.000 22.46024 88 ARG B CA 1
ATOM 1393 C C . ARG B 1 66 ? 33.87700 13.13900 60.73500 1.000 20.55728 88 ARG B C 1
ATOM 1394 O O . ARG B 1 66 ? 32.85100 12.56800 60.41900 1.000 20.20376 88 ARG B O 1
ATOM 1402 N N . GLU B 1 67 ? 34.18500 14.35100 60.30000 1.000 16.45836 89 GLU B N 1
ATOM 1403 C CA . GLU B 1 67 ? 33.31200 15.07500 59.38600 1.000 21.13311 89 GLU B CA 1
ATOM 1404 C C . GLU B 1 67 ? 33.23700 14.37700 58.03700 1.000 20.98865 89 GLU B C 1
ATOM 1405 O O . GLU B 1 67 ? 32.17100 14.17400 57.51700 1.000 25.76313 89 GLU B O 1
ATOM 1411 N N . ALA B 1 68 ? 34.38300 14.03900 57.47800 1.000 20.39175 90 ALA B N 1
ATOM 1412 C CA . ALA B 1 68 ? 34.41200 13.29600 56.22700 1.000 21.70405 90 ALA B CA 1
ATOM 1413 C C . ALA B 1 68 ? 33.59900 12.00300 56.33000 1.000 23.79247 90 ALA B C 1
ATOM 1414 O O . ALA B 1 68 ? 32.93300 11.61400 55.39000 1.000 26.40529 90 ALA B O 1
ATOM 1416 N N . VAL B 1 69 ? 33.64600 11.35800 57.47700 1.000 21.70705 91 VAL B N 1
ATOM 1417 C CA . VAL B 1 69 ? 32.85300 10.16500 57.67900 1.000 23.18943 91 VAL B CA 1
ATOM 1418 C C . VAL B 1 69 ? 31.37100 10.50600 57.60600 1.000 28.01204 91 VAL B C 1
ATOM 1419 O O . VAL B 1 69 ? 30.64100 9.90500 56.83800 1.000 23.76424 91 VAL B O 1
ATOM 1423 N N . ARG B 1 70 ? 30.93300 11.47200 58.40000 1.000 24.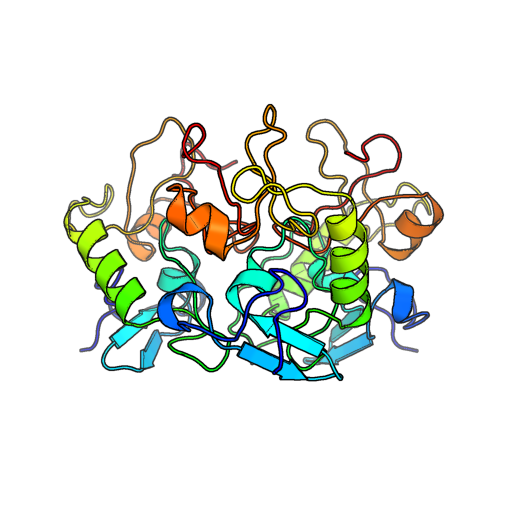57872 92 ARG B N 1
ATOM 1424 C CA . ARG B 1 70 ? 29.54900 11.91100 58.35100 1.000 25.44174 92 ARG B CA 1
ATOM 1425 C C . ARG B 1 70 ? 29.17200 12.26100 56.92900 1.000 26.24934 92 ARG B C 1
ATOM 1426 O O . ARG B 1 70 ? 28.14800 11.84200 56.43200 1.000 26.29757 92 ARG B O 1
ATOM 1434 N N . ALA B 1 71 ? 30.01900 13.03100 56.27500 1.000 24.25062 93 ALA B N 1
ATOM 1435 C CA . ALA B 1 71 ? 29.76100 13.42400 54.90000 1.000 24.08362 93 ALA B CA 1
ATOM 1436 C C . ALA B 1 71 ? 29.69100 12.25400 53.91100 1.000 22.06388 93 ALA B C 1
ATOM 1437 O O . ALA B 1 71 ? 28.99800 12.33600 52.89800 1.000 21.04691 93 ALA B O 1
ATOM 1439 N N . SER B 1 72 ? 30.40700 11.16400 54.21000 1.000 21.76489 94 SER B N 1
ATOM 1440 C CA . SER B 1 72 ? 30.41400 10.00300 53.33400 1.000 28.01859 94 SER B CA 1
ATOM 1441 C C . SER B 1 72 ? 29.03300 9.36300 53.16900 1.000 24.55444 94 SER B C 1
ATOM 1442 O O . SER B 1 72 ? 28.81700 8.62700 52.21900 1.000 25.09466 94 SER B O 1
ATOM 1445 N N . LYS B 1 73 ? 28.10900 9.65000 54.09900 1.000 28.05893 95 LYS B N 1
ATOM 1446 C CA . LYS B 1 73 ? 26.73200 9.18400 53.98600 1.000 25.31694 95 LYS B CA 1
ATOM 1447 C C . LYS B 1 73 ? 25.78100 10.19300 53.33800 1.000 29.19911 95 LYS B C 1
ATOM 1448 O O . LYS B 1 73 ? 24.57700 9.95100 53.28500 1.000 27.85036 95 LYS B O 1
ATOM 1454 N N . LYS B 1 74 ? 26.30600 11.34100 52.88800 1.000 25.89879 96 LYS B N 1
ATOM 1455 C CA . LYS B 1 74 ? 25.47000 12.37800 52.30500 1.000 30.15687 96 LYS B CA 1
ATOM 1456 C C . LYS B 1 74 ? 25.76800 12.54700 50.81500 1.000 29.06654 96 LYS B C 1
ATOM 1457 O O . LYS B 1 74 ? 26.92000 12.67000 50.40800 1.000 21.60194 96 LYS B O 1
ATOM 1463 N N . ILE B 1 75 ? 24.69600 12.53200 50.01100 1.000 29.00543 97 ILE B N 1
ATOM 1464 C CA . ILE B 1 75 ? 24.79500 12.65400 48.56600 1.000 32.29110 97 ILE B CA 1
ATOM 1465 C C . ILE B 1 75 ? 24.70800 14.12500 48.15600 1.000 29.85558 97 ILE B C 1
ATOM 1466 O O . ILE B 1 75 ? 23.82700 14.85600 48.60500 1.000 28.19686 97 ILE B O 1
ATOM 1471 N N . CYS B 1 76 ? 25.67200 14.56000 47.33400 1.000 26.30453 98 CYS B N 1
ATOM 1472 C CA . CYS B 1 76 ? 25.65800 15.87200 46.70800 1.000 25.77006 98 CYS B CA 1
ATOM 1473 C C . CYS B 1 76 ? 24.55100 15.95800 45.65600 1.000 33.12959 98 CYS B C 1
ATOM 1474 O O . CYS B 1 76 ? 24.49700 15.14000 44.73000 1.000 28.88258 98 CYS B O 1
ATOM 1477 N N . PHE B 1 77 ? 23.68500 16.97600 45.78800 1.000 28.10631 99 PHE B N 1
ATOM 1478 C CA . PHE B 1 77 ? 22.55100 17.12800 44.89300 1.000 24.01196 99 PHE B CA 1
ATOM 1479 C C . PHE B 1 77 ? 23.00400 17.47200 43.47400 1.000 30.61250 99 PHE B C 1
ATOM 1480 O O . PHE B 1 77 ? 22.28500 17.19800 42.52800 1.000 31.80784 99 PHE B O 1
ATOM 1488 N N . VAL B 1 78 ? 24.21000 18.04300 43.33900 1.000 28.71947 100 VAL B N 1
ATOM 1489 C CA . VAL B 1 78 ? 24.74800 18.41700 42.04400 1.000 32.81446 100 VAL B CA 1
ATOM 1490 C C . VAL B 1 78 ? 25.31500 17.23300 41.26000 1.000 36.07779 100 VAL B C 1
ATOM 1491 O O . VAL B 1 78 ? 24.86900 16.96400 40.14400 1.000 31.02513 100 VAL B O 1
ATOM 1495 N N . CYS B 1 79 ? 26.32200 16.55600 41.83000 1.000 28.69857 101 CYS B N 1
ATOM 1496 C CA . CYS B 1 79 ? 27.03500 15.50200 41.11800 1.000 32.19543 101 CYS B CA 1
ATOM 1497 C C . CYS B 1 79 ? 26.55800 14.09100 41.46700 1.000 34.17336 101 CYS B C 1
ATOM 1498 O O . CYS B 1 79 ? 27.02600 13.12600 40.86200 1.000 33.88345 101 CYS B O 1
ATOM 1501 N N . LYS B 1 80 ? 25.67300 13.97100 42.47100 1.000 27.18490 102 LYS B N 1
ATOM 1502 C CA . LYS B 1 80 ? 25.08300 12.69900 42.87000 1.000 36.70607 102 LYS B CA 1
ATOM 1503 C C . LYS B 1 80 ? 26.06600 11.71000 43.49100 1.000 33.18812 102 LYS B C 1
ATOM 1504 O O . LYS B 1 80 ? 25.81300 10.50900 43.50700 1.000 33.38543 102 LYS B O 1
ATOM 1510 N N . LYS B 1 81 ? 27.17700 12.21900 44.01300 1.000 31.93688 103 LYS B N 1
ATOM 1511 C CA . LYS B 1 81 ? 28.16800 11.37900 44.66200 1.000 34.41755 103 LYS B CA 1
ATOM 1512 C C . LYS B 1 81 ? 28.19500 11.67800 46.15700 1.000 34.14248 103 LYS B C 1
ATOM 1513 O O . LYS B 1 81 ? 27.78900 12.75500 46.59400 1.000 28.26960 103 LYS B O 1
ATOM 1519 N N . LYS B 1 82 ? 28.67500 10.69900 46.92800 1.000 31.47875 104 LYS B N 1
ATOM 1520 C CA . LYS B 1 82 ? 28.74900 10.83100 48.36900 1.000 29.31939 104 LYS B CA 1
ATOM 1521 C C . LYS B 1 82 ? 29.89300 11.76100 48.76600 1.000 33.30259 104 LYS B C 1
ATOM 1522 O O . LYS B 1 82 ? 30.69600 12.16500 47.92400 1.000 26.40676 104 LYS B O 1
ATOM 1528 N N . GLY B 1 83 ? 29.92700 12.11400 50.05800 1.000 23.74684 105 GLY B N 1
ATOM 1529 C CA . GLY B 1 83 ? 30.97400 12.96200 50.58700 1.000 19.89012 105 GLY B CA 1
ATOM 1530 C C . GLY B 1 83 ? 30.63200 14.44700 50.70600 1.000 21.86097 105 GLY B C 1
ATOM 1531 O O . GLY B 1 83 ? 31.51900 15.26100 50.94700 1.000 17.40999 105 GLY B O 1
ATOM 1532 N N . ALA B 1 84 ? 29.34500 14.78600 50.55300 1.000 18.53447 106 ALA B N 1
ATOM 1533 C CA . ALA B 1 84 ? 28.88700 16.16500 50.62400 1.000 21.88800 106 ALA B CA 1
ATOM 1534 C C . ALA B 1 84 ? 28.89800 16.68800 52.05900 1.000 23.75832 106 ALA B C 1
ATOM 1535 O O . ALA B 1 84 ? 28.12200 16.23400 52.89400 1.000 23.69819 106 ALA B O 1
ATOM 1537 N N . ALA B 1 85 ? 29.78400 17.65100 52.32500 1.000 18.27072 107 ALA B N 1
ATOM 1538 C CA . ALA B 1 85 ? 30.03400 18.14800 53.66400 1.000 18.87077 107 ALA B CA 1
ATOM 1539 C C . ALA B 1 85 ? 29.34500 19.47400 53.97400 1.000 19.64974 107 ALA B C 1
ATOM 1540 O O . ALA B 1 85 ? 29.40800 19.95600 55.09900 1.000 19.60264 107 ALA B O 1
ATOM 1542 N N . ILE B 1 86 ? 28.70000 20.08000 52.97700 1.000 17.78736 108 ILE B N 1
ATOM 1543 C CA . ILE B 1 86 ? 27.98000 21.32100 53.19900 1.000 17.05641 108 ILE B CA 1
ATOM 1544 C C . ILE B 1 86 ? 26.47600 21.07400 53.09200 1.000 15.41331 108 ILE B C 1
ATOM 1545 O O . ILE B 1 86 ? 26.00800 20.52100 52.10800 1.000 19.53698 108 ILE B O 1
ATOM 1550 N N . ARG B 1 87 ? 25.74900 21.50900 54.12400 1.000 17.42567 109 ARG B N 1
ATOM 1551 C CA . ARG B 1 87 ? 24.30000 21.45200 54.19000 1.000 17.01055 109 ARG B CA 1
ATOM 1552 C C . ARG B 1 87 ? 23.76000 22.87000 54.02200 1.000 14.87897 109 ARG B C 1
ATOM 1553 O O . ARG B 1 87 ? 24.24900 23.79100 54.66700 1.000 15.59039 109 ARG B O 1
ATOM 1561 N N . CYS B 1 88 ? 22.76900 23.05000 53.13900 1.000 15.76987 110 CYS B N 1
ATOM 1562 C CA . CYS B 1 88 ? 22.05300 24.31200 53.06100 1.000 16.04718 110 CYS B CA 1
ATOM 1563 C C . CYS B 1 88 ? 21.50600 24.64700 54.44600 1.000 16.73466 110 CYS B C 1
ATOM 1564 O O . CYS B 1 88 ? 20.87100 23.80000 55.08700 1.000 20.26905 110 CYS B O 1
ATOM 1567 N N . GLN B 1 89 ? 21.72700 25.89200 54.88700 1.000 15.55523 111 GLN B N 1
ATOM 1568 C CA . GLN B 1 89 ? 21.40000 26.28100 56.24500 1.000 15.48480 111 GLN B CA 1
ATOM 1569 C C . GLN B 1 89 ? 19.99200 26.85200 56.43100 1.000 16.56612 111 GLN B C 1
ATOM 1570 O O . GLN B 1 89 ? 19.64800 27.31500 57.52000 1.000 17.87752 111 GLN B O 1
ATOM 1576 N N . ASN B 1 90 ? 19.15500 26.78900 55.39200 1.000 17.47678 112 ASN B N 1
ATOM 1577 C CA . ASN B 1 90 ? 17.72400 26.97600 55.59200 1.000 18.73848 112 ASN B CA 1
ATOM 1578 C C . ASN B 1 90 ? 17.18800 25.80100 56.42200 1.000 19.08653 112 ASN B C 1
ATOM 1579 O O . ASN B 1 90 ? 17.44500 24.64600 56.12700 1.000 21.57539 112 ASN B O 1
ATOM 1584 N N . ASP B 1 91 ? 16.44400 26.10400 57.48400 1.000 19.69630 113 ASP B N 1
ATOM 1585 C CA . ASP B 1 91 ? 15.95200 25.09100 58.41300 1.000 25.43897 113 ASP B CA 1
ATOM 1586 C C . ASP B 1 91 ? 15.03200 24.03300 57.80400 1.000 21.41932 113 ASP B C 1
ATOM 1587 O O . ASP B 1 91 ? 14.85800 22.97300 58.39600 1.000 22.94099 113 ASP B O 1
ATOM 1592 N N . GLN B 1 92 ? 14.41900 24.33700 56.65100 1.000 22.16250 114 GLN B N 1
ATOM 1593 C CA . GLN B 1 92 ? 13.50000 23.40800 56.00400 1.000 23.53516 114 GLN B CA 1
ATOM 1594 C C . GLN B 1 92 ? 14.03600 22.91100 54.65600 1.000 23.31682 114 GLN B C 1
ATOM 1595 O O . GLN B 1 92 ? 13.26800 22.63200 53.74200 1.000 24.57669 114 GLN B O 1
ATOM 1601 N N . CYS B 1 93 ? 15.36700 22.78000 54.58300 1.000 21.86595 115 CYS B N 1
ATOM 1602 C CA . CYS B 1 93 ? 16.06900 22.31200 53.39600 1.000 22.55605 115 CYS B CA 1
ATOM 1603 C C . CYS B 1 93 ? 17.02100 21.18200 53.77000 1.000 20.93327 115 CYS B C 1
ATOM 1604 O O . CYS B 1 93 ? 17.72000 21.26700 54.77300 1.000 19.92843 115 CYS B O 1
ATOM 1607 N N . VAL B 1 94 ? 17.05300 20.15300 52.92200 1.000 21.66104 116 VAL B N 1
ATOM 1608 C CA . VAL B 1 94 ? 17.87500 18.97500 53.13900 1.000 24.85661 116 VAL B CA 1
ATOM 1609 C C . VAL B 1 94 ? 18.95800 18.80900 52.07200 1.000 22.84839 116 VAL B C 1
ATOM 1610 O O . VAL B 1 94 ? 19.58100 17.75500 52.00200 1.000 24.09855 116 VAL B O 1
ATOM 1614 N N . GLN B 1 95 ? 19.18400 19.83900 51.24700 1.000 21.51708 117 GLN B N 1
ATOM 1615 C CA . GLN B 1 95 ? 20.18700 19.76600 50.19600 1.000 21.74364 117 GLN B CA 1
ATOM 1616 C C . GLN B 1 95 ? 21.58500 19.79000 50.80300 1.000 20.68821 117 GLN B C 1
ATOM 1617 O O . GLN B 1 95 ? 21.87700 20.63600 51.64400 1.000 17.83565 117 GLN B O 1
ATOM 1623 N N . ASN B 1 96 ? 22.42500 18.84200 50.36900 1.000 20.93855 118 ASN B N 1
ATOM 1624 C CA . ASN B 1 96 ? 23.83000 18.81600 50.74200 1.000 24.49736 118 ASN B CA 1
ATOM 1625 C C . ASN B 1 96 ? 24.65100 18.89200 49.45300 1.000 23.39775 118 ASN B C 1
ATOM 1626 O O . ASN B 1 96 ? 24.18800 18.46400 48.40100 1.000 24.45376 118 ASN B O 1
ATOM 1631 N N . PHE B 1 97 ? 25.87100 19.42100 49.55000 1.000 17.16103 119 PHE B N 1
ATOM 1632 C CA . PHE B 1 97 ? 26.73200 19.53100 48.38900 1.000 22.25433 119 PHE B CA 1
ATOM 1633 C C . PHE B 1 97 ? 28.21200 19.62100 48.74300 1.000 16.61462 119 PHE B C 1
ATOM 1634 O O . PHE B 1 97 ? 28.56400 20.00100 49.85400 1.000 15.60793 119 PHE B O 1
ATOM 1642 N N . HIS B 1 98 ? 29.05200 19.21300 47.78100 1.000 19.21466 120 HIS B N 1
ATOM 1643 C CA . HIS B 1 98 ? 30.47000 19.51800 47.80500 1.000 18.77347 120 HIS B CA 1
ATOM 1644 C C . HIS B 1 98 ? 30.63200 20.99800 47.45000 1.000 18.54887 120 HIS B C 1
ATOM 1645 O O . HIS B 1 98 ? 29.94900 21.48800 46.55100 1.000 20.99529 120 HIS B O 1
ATOM 1652 N N . LEU B 1 99 ? 31.54900 21.70000 48.11700 1.000 18.10327 121 LEU B N 1
ATOM 1653 C CA . LEU B 1 99 ? 31.78900 23.10600 47.81500 1.000 21.97772 121 LEU B CA 1
ATOM 1654 C C . LEU B 1 99 ? 31.94400 23.41900 46.32600 1.000 19.98085 121 LEU B C 1
ATOM 1655 O O . LEU B 1 99 ? 31.22500 24.28200 45.82500 1.000 16.82295 121 LEU B O 1
ATOM 1660 N N . PRO B 1 100 ? 32.86400 22.75700 45.57100 1.000 18.57781 122 PRO B N 1
ATOM 1661 C CA . PRO B 1 100 ? 33.03600 23.07400 44.15000 1.000 19.51396 122 PRO B CA 1
ATOM 1662 C C . PRO B 1 100 ? 31.75300 22.89500 43.34000 1.000 27.28766 122 PRO B C 1
ATOM 1663 O O . PRO B 1 100 ? 31.47100 23.67600 42.43300 1.000 28.63806 122 PRO B O 1
ATOM 1667 N N . CYS B 1 101 ? 30.96400 21.87900 43.70300 1.000 21.40770 123 CYS B N 1
ATOM 1668 C CA . CYS B 1 101 ? 29.69900 21.59700 43.03700 1.000 29.48062 123 CYS B CA 1
ATOM 1669 C C . CYS B 1 101 ? 28.66200 22.68500 43.29000 1.000 23.26902 123 CYS B C 1
ATOM 1670 O O . CYS B 1 101 ? 27.97600 23.11400 42.37200 1.000 31.79096 123 CYS B O 1
ATOM 1673 N N . GLY B 1 102 ? 28.53600 23.10300 44.54900 1.000 26.94393 124 GLY B N 1
ATOM 1674 C CA . GLY B 1 102 ? 27.65700 24.19700 44.92700 1.000 20.81560 124 GLY B CA 1
ATOM 1675 C C . GLY B 1 102 ? 27.96600 25.47700 44.15900 1.000 25.09090 124 GLY B C 1
ATOM 1676 O O . GLY B 1 102 ? 27.06400 26.17000 43.70000 1.000 26.18175 124 GLY B O 1
ATOM 1677 N N . GLN B 1 103 ? 29.23400 25.75300 43.99700 1.000 24.87223 125 GLN B N 1
ATOM 1678 C CA . GLN B 1 103 ? 29.64500 26.92800 43.28900 1.000 25.96882 125 GLN B CA 1
ATOM 1679 C C . GLN B 1 103 ? 29.16100 26.92100 41.83200 1.000 32.36358 125 GLN B C 1
ATOM 1680 O O . GLN B 1 103 ? 28.77300 27.94800 41.31100 1.000 32.59810 125 GLN B O 1
ATOM 1686 N N . GLU B 1 104 ? 29.18500 25.76900 41.19400 1.000 27.79915 126 GLU B N 1
ATOM 1687 C CA . GLU B 1 104 ? 28.66900 25.64000 39.83800 1.000 31.61604 126 GLU B CA 1
ATOM 1688 C C . GLU B 1 104 ? 27.14900 25.90400 39.74400 1.000 41.22278 126 GLU B C 1
ATOM 1689 O O . GLU B 1 104 ? 26.68600 26.37800 38.72200 1.000 33.48512 126 GLU B O 1
ATOM 1695 N N . ARG B 1 105 ? 26.38500 25.61900 40.80700 1.000 33.40765 127 ARG B N 1
ATOM 1696 C CA . ARG B 1 105 ? 24.93800 25.83700 40.81300 1.000 29.83619 127 ARG B CA 1
ATOM 1697 C C . ARG B 1 105 ? 24.45600 27.07500 41.59600 1.000 35.51092 127 ARG B C 1
ATOM 1698 O O . ARG B 1 105 ? 23.32400 27.09300 42.05500 1.000 36.91848 127 ARG B O 1
ATOM 1706 N N . GLY B 1 106 ? 25.29100 28.08800 41.74900 1.000 28.83746 128 GLY B N 1
ATOM 1707 C CA . GLY B 1 106 ? 24.93700 29.34300 42.38900 1.000 32.93993 128 GLY B CA 1
ATOM 1708 C C . GLY B 1 106 ? 24.62800 29.27600 43.88500 1.000 26.57984 128 GLY B C 1
ATOM 1709 O O . GLY B 1 106 ? 23.90600 30.12400 44.39200 1.000 35.97458 128 GLY B O 1
ATOM 1710 N N . CYS B 1 107 ? 25.17200 28.27800 44.59100 1.000 25.21745 129 CYS B N 1
ATOM 1711 C CA . CYS B 1 107 ? 25.05300 28.22800 46.04000 1.000 20.74851 129 CYS B CA 1
ATOM 1712 C C . CYS B 1 107 ? 25.84400 29.38600 46.64800 1.000 29.86524 129 CYS B C 1
ATOM 1713 O O . CYS B 1 107 ? 26.86200 29.78600 46.09200 1.000 31.49391 129 CYS B O 1
ATOM 1716 N N . LEU B 1 108 ? 25.37000 29.92900 47.77800 1.000 22.94680 130 LEU B N 1
ATOM 1717 C CA . LEU B 1 108 ? 26.03100 31.05400 48.42600 1.000 26.65714 130 LEU B CA 1
ATOM 1718 C C . LEU B 1 108 ? 26.76600 30.55200 49.66500 1.000 26.37986 130 LEU B C 1
ATOM 1719 O O . LEU B 1 108 ? 26.20600 29.79500 50.44400 1.000 19.49056 130 LEU B O 1
ATOM 1724 N N . SER B 1 109 ? 28.00100 31.00100 49.81600 1.000 22.68490 131 SER B N 1
ATOM 1725 C CA . SER B 1 109 ? 28.78200 30.64600 50.97600 1.000 22.02691 131 SER B CA 1
ATOM 1726 C C . SER B 1 109 ? 29.20300 31.93500 51.67200 1.000 23.67894 131 SER B C 1
ATOM 1727 O O . SER B 1 109 ? 29.63300 32.87700 51.03000 1.000 20.12456 131 SER B O 1
ATOM 1730 N N . GLN B 1 110 ? 29.02200 31.98000 52.98300 1.000 20.17400 132 GLN B N 1
ATOM 1731 C CA . GLN B 1 110 ? 29.35700 33.16700 53.75200 1.000 18.27614 132 GLN B CA 1
ATOM 1732 C C . GLN B 1 110 ? 30.59800 32.98000 54.60500 1.000 19.93412 132 GLN B C 1
ATOM 1733 O O . GLN B 1 110 ? 30.76700 31.95800 55.23500 1.000 18.49180 132 GLN B O 1
ATOM 1739 N N . PHE B 1 111 ? 31.44200 33.99100 54.62100 1.000 20.10915 133 PHE B N 1
ATOM 1740 C CA . PHE B 1 111 ? 32.68600 33.91500 55.35900 1.000 21.31536 133 PHE B CA 1
ATOM 1741 C C . PHE B 1 111 ? 32.63900 34.77400 56.63100 1.000 26.76213 133 PHE B C 1
ATOM 1742 O O . PHE B 1 111 ? 33.46800 35.63800 56.83100 1.000 22.08178 133 PHE B O 1
ATOM 1750 N N . PHE B 1 112 ? 31.64400 34.51400 57.47000 1.000 28.71601 134 PHE B N 1
ATOM 1751 C CA . PHE B 1 112 ? 31.54100 35.18300 58.75700 1.000 26.08316 134 PHE B CA 1
ATOM 1752 C C . PHE B 1 112 ? 30.56900 34.39900 59.61300 1.000 28.16416 134 PHE B C 1
ATOM 1753 O O . PHE B 1 112 ? 29.77200 33.64100 59.09600 1.000 28.60735 134 PHE B O 1
ATOM 1761 N N . GLY B 1 113 ? 30.62100 34.58700 60.91700 1.000 26.28418 135 GLY B N 1
ATOM 1762 C CA . GLY B 1 113 ? 29.70700 33.93000 61.82400 1.000 25.08030 135 GLY B CA 1
ATOM 1763 C C . GLY B 1 113 ? 29.82000 32.42900 61.86000 1.000 27.20575 135 GLY B C 1
ATOM 1764 O O . GLY B 1 113 ? 30.87300 31.90500 62.14900 1.000 29.39445 135 GLY B O 1
ATOM 1765 N N . GLU B 1 114 ? 28.73300 31.74400 61.55600 1.000 21.07488 136 GLU B N 1
ATOM 1766 C CA . GLU B 1 114 ? 28.75300 30.28600 61.48100 1.000 24.10079 136 GLU B CA 1
ATOM 1767 C C . GLU B 1 114 ? 29.24900 29.80000 60.11600 1.000 19.52813 136 GLU B C 1
ATOM 1768 O O . GLU B 1 114 ? 29.28100 28.61700 59.87300 1.000 21.77313 136 GLU B O 1
ATOM 1774 N N . TYR B 1 115 ? 29.63400 30.72600 59.25000 1.000 21.29179 137 TYR B N 1
ATOM 1775 C CA . TYR B 1 115 ? 30.12100 30.38100 57.91800 1.000 15.83830 137 TYR B CA 1
ATOM 1776 C C . TYR B 1 115 ? 29.08400 29.53300 57.22400 1.000 19.91091 137 TYR B C 1
ATOM 1777 O O . TYR B 1 115 ? 29.35600 28.41700 56.82800 1.000 13.44165 137 TYR B O 1
ATOM 1786 N N . LYS B 1 116 ? 27.89600 30.10000 57.08500 1.000 12.48866 138 LYS B N 1
ATOM 1787 C CA . LYS B 1 116 ? 26.80500 29.38200 56.48700 1.000 13.56170 138 LYS B CA 1
ATOM 1788 C C . LYS B 1 116 ? 26.81000 29.30700 54.97300 1.000 21.97737 138 LYS B C 1
ATOM 1789 O O . LYS B 1 116 ? 27.35500 30.16700 54.30200 1.000 15.99227 138 LYS B O 1
ATOM 1795 N N . SER B 1 117 ? 26.18600 28.26100 54.46500 1.000 13.29856 139 SER B N 1
ATOM 1796 C CA . SER B 1 117 ? 26.03600 28.15200 53.04900 1.000 14.35935 139 SER B CA 1
ATOM 1797 C C . SER B 1 117 ? 24.54500 27.90600 52.71500 1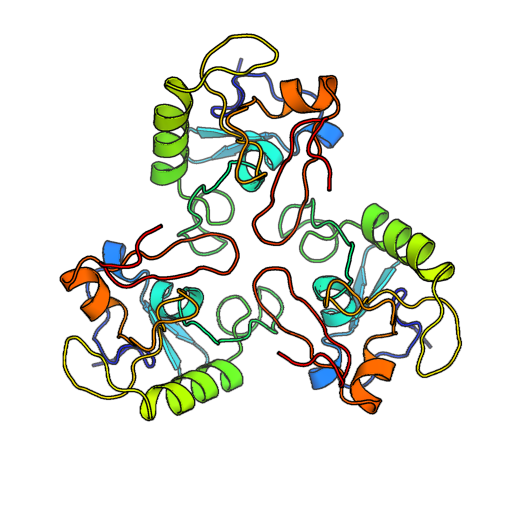.000 14.70617 139 SER B C 1
ATOM 1798 O O . SER B 1 117 ? 23.82800 27.36500 53.54200 1.000 14.69846 139 SER B O 1
ATOM 1801 N N . TYR B 1 118 ? 24.10900 28.29300 51.52400 1.000 15.58465 140 TYR B N 1
ATOM 1802 C CA . TYR B 1 118 ? 22.72700 28.12300 51.08500 1.000 16.61630 140 TYR B CA 1
ATOM 1803 C C . TYR B 1 118 ? 22.71400 27.64500 49.63900 1.000 21.81016 140 TYR B C 1
ATOM 1804 O O . TYR B 1 118 ? 23.55600 28.07000 48.84400 1.000 20.16516 140 TYR B O 1
ATOM 1813 N N . CYS B 1 119 ? 21.74400 26.77900 49.30600 1.000 21.41170 141 CYS B N 1
ATOM 1814 C CA . CYS B 1 119 ? 21.49300 26.41900 47.92300 1.000 22.96797 141 CYS B CA 1
ATOM 1815 C C . CYS B 1 119 ? 20.88900 27.64300 47.23400 1.000 29.03999 141 CYS B C 1
ATOM 1816 O O . CYS B 1 119 ? 20.52700 28.61700 47.90000 1.000 25.81283 141 CYS B O 1
ATOM 1819 N N . ARG B 1 120 ? 20.79600 27.59700 45.90200 1.000 27.32285 142 ARG B N 1
ATOM 1820 C CA . ARG B 1 120 ? 20.40700 28.77200 45.14000 1.000 32.43202 142 ARG B CA 1
ATOM 1821 C C . ARG B 1 120 ? 19.04500 29.33200 45.55600 1.000 28.82191 142 ARG B C 1
ATOM 1822 O O . ARG B 1 120 ? 18.90800 30.53400 45.72400 1.000 36.08594 142 ARG B O 1
ATOM 1830 N N . LYS B 1 121 ? 18.04800 28.47000 45.76500 1.000 27.94920 143 LYS B N 1
ATOM 1831 C CA . LYS B 1 121 ? 16.71200 28.95000 46.08000 1.000 32.09790 143 LYS B CA 1
ATOM 1832 C C . LYS B 1 121 ? 16.54600 29.50700 47.49600 1.000 32.06847 143 LYS B C 1
ATOM 1833 O O . LYS B 1 121 ? 15.54300 30.15600 47.77400 1.000 33.22569 143 LYS B O 1
ATOM 1839 N N . HIS B 1 122 ? 17.53400 29.28200 48.37400 1.000 30.71791 144 HIS B N 1
ATOM 1840 C CA . HIS B 1 122 ? 17.45400 29.72600 49.75800 1.000 30.63247 144 HIS B CA 1
ATOM 1841 C C . HIS B 1 122 ? 18.49300 30.80700 50.06600 1.000 31.87980 144 HIS B C 1
ATOM 1842 O O . HIS B 1 122 ? 18.78600 31.05300 51.23700 1.000 32.62155 144 HIS B O 1
ATOM 1849 N N . ARG B 1 123 ? 19.05400 31.45000 49.03500 1.000 30.01529 145 ARG B N 1
ATOM 1850 C CA . ARG B 1 123 ? 19.97200 32.56200 49.24600 1.000 38.43979 145 ARG B CA 1
ATOM 1851 C C . ARG B 1 123 ? 19.23400 33.65500 50.01300 1.000 37.36657 145 ARG B C 1
ATOM 1852 O O . ARG B 1 123 ? 18.17100 34.07700 49.58400 1.000 41.71826 145 ARG B O 1
ATOM 1860 N N . PRO B 1 124 ? 19.73800 34.11500 51.18300 1.000 52.98352 146 PRO B N 1
ATOM 1861 C CA . PRO B 1 124 ? 19.00100 35.10200 51.98300 1.000 59.37347 146 PRO B CA 1
ATOM 1862 C C . PRO B 1 124 ? 18.97100 36.47500 51.31200 1.000 61.38879 146 PRO B C 1
ATOM 1863 O O . PRO B 1 124 ? 17.94600 37.14300 51.36600 1.000 61.70794 146 PRO B O 1
ATOM 1867 N N . SER C 1 8 ? 47.54300 62.85400 57.03300 1.000 58.20397 30 SER C N 1
ATOM 1868 C CA . SER C 1 8 ? 47.36300 62.02200 58.22100 1.000 58.43211 30 SER C CA 1
ATOM 1869 C C . SER C 1 8 ? 46.49300 60.82500 57.90500 1.000 47.05366 30 SER C C 1
ATOM 1870 O O . SER C 1 8 ? 45.40100 60.97700 57.37400 1.000 48.09261 30 SER C O 1
ATOM 1873 N N . PRO C 1 9 ? 46.99300 59.62300 58.21000 1.000 47.24098 31 PRO C N 1
ATOM 1874 C CA . PRO C 1 9 ? 46.26400 58.41100 57.86200 1.000 40.11680 31 PRO C CA 1
ATOM 1875 C C . PRO C 1 9 ? 44.91600 58.30500 58.53500 1.000 40.11778 31 PRO C C 1
ATOM 1876 O O . PRO C 1 9 ? 44.78700 58.66400 59.69000 1.000 35.30738 31 PRO C O 1
ATOM 1880 N N . VAL C 1 10 ? 43.92800 57.84000 57.79100 1.000 30.62445 32 VAL C N 1
ATOM 1881 C CA . VAL C 1 10 ? 42.61600 57.63800 58.35500 1.000 26.88864 32 VAL C CA 1
ATOM 1882 C C . VAL C 1 10 ? 42.10400 56.22300 58.05900 1.000 30.94656 32 VAL C C 1
ATOM 1883 O O . VAL C 1 10 ? 42.48200 55.63200 57.06500 1.000 24.77362 32 VAL C O 1
ATOM 1887 N N . CYS C 1 11 ? 41.25100 55.69000 58.92800 1.000 25.01749 33 CYS C N 1
ATOM 1888 C CA . CYS C 1 11 ? 40.66100 54.38300 58.75700 1.000 21.24532 33 CYS C CA 1
ATOM 1889 C C . CYS C 1 11 ? 39.73900 54.39400 57.54200 1.000 23.54702 33 CYS C C 1
ATOM 1890 O O . CYS C 1 11 ? 38.89100 55.26600 57.40300 1.000 23.82880 33 CYS C O 1
ATOM 1893 N N . LEU C 1 12 ? 39.91000 53.37900 56.69300 1.000 25.77550 34 LEU C N 1
ATOM 1894 C CA . LEU C 1 12 ? 39.14800 53.22000 55.46500 1.000 26.72641 34 LEU C CA 1
ATOM 1895 C C . LEU C 1 12 ? 37.65200 53.00500 55.70900 1.000 25.02256 34 LEU C C 1
ATOM 1896 O O . LEU C 1 12 ? 36.82200 53.33900 54.87100 1.000 21.75102 34 LEU C O 1
ATOM 1901 N N . LEU C 1 13 ? 37.31600 52.46100 56.87800 1.000 21.26241 35 LEU C N 1
ATOM 1902 C CA . LEU C 1 13 ? 35.94800 52.10800 57.20900 1.000 19.90265 35 LEU C CA 1
ATOM 1903 C C . LEU C 1 13 ? 35.16700 53.19600 57.94400 1.000 23.46886 35 LEU C C 1
ATOM 1904 O O . LEU C 1 13 ? 33.99500 53.39700 57.63600 1.000 22.81940 35 LEU C O 1
ATOM 1909 N N . CYS C 1 14 ? 35.79200 53.88700 58.91000 1.000 21.28131 36 CYS C N 1
ATOM 1910 C CA . CYS C 1 14 ? 35.09700 54.96300 59.61700 1.000 23.26313 36 CYS C CA 1
ATOM 1911 C C . CYS C 1 14 ? 35.54200 56.35900 59.18200 1.000 31.94618 36 CYS C C 1
ATOM 1912 O O . CYS C 1 14 ? 34.90700 57.34200 59.55800 1.000 27.65360 36 CYS C O 1
ATOM 1915 N N . LEU C 1 15 ? 36.65600 56.43300 58.43400 1.000 26.68841 37 LEU C N 1
ATOM 1916 C CA . LEU C 1 15 ? 37.18600 57.67600 57.88500 1.000 29.47109 37 LEU C CA 1
ATOM 1917 C C . LEU C 1 15 ? 37.77700 58.60900 58.94600 1.000 31.90594 37 LEU C C 1
ATOM 1918 O O . LEU C 1 15 ? 38.06800 59.75800 58.64100 1.000 30.66843 37 LEU C O 1
ATOM 1923 N N . GLN C 1 16 ? 37.99900 58.10300 60.17300 1.000 30.78742 38 GLN C N 1
ATOM 1924 C CA . GLN C 1 16 ? 38.60600 58.89200 61.24000 1.000 30.55311 38 GLN C CA 1
ATOM 1925 C C . GLN C 1 16 ? 40.06600 58.53200 61.50600 1.000 31.14517 38 GLN C C 1
ATOM 1926 O O . GLN C 1 16 ? 40.53800 57.47800 61.08700 1.000 27.57252 38 GLN C O 1
ATOM 1932 N N . GLU C 1 17 ? 40.75000 59.40700 62.24800 1.000 31.74039 39 GLU C N 1
ATOM 1933 C CA . GLU C 1 17 ? 42.14900 59.21900 62.58700 1.000 33.04070 39 GLU C CA 1
ATOM 1934 C C . GLU C 1 17 ? 42.30000 58.11900 63.63500 1.000 29.13777 39 GLU C C 1
ATOM 1935 O O . GLU C 1 17 ? 41.30400 57.67900 64.20500 1.000 30.17930 39 GLU C O 1
ATOM 1941 N N . PRO C 1 18 ? 43.53100 57.61500 63.88700 1.000 30.64804 40 PRO C N 1
ATOM 1942 C CA . PRO C 1 18 ? 43.73700 56.48700 64.79800 1.000 30.99627 40 PRO C CA 1
ATOM 1943 C C . PRO C 1 18 ? 42.97200 56.58600 66.11300 1.000 31.61635 40 PRO C C 1
ATOM 1944 O O . PRO C 1 18 ? 42.27900 55.64500 66.49500 1.000 27.95342 40 PRO C O 1
ATOM 1948 N N . GLY C 1 19 ? 43.08700 57.73900 66.78400 1.000 30.76785 41 GLY C N 1
ATOM 1949 C CA . GLY C 1 19 ? 42.28000 58.01500 67.95400 1.000 30.25977 41 GLY C CA 1
ATOM 1950 C C . GLY C 1 19 ? 42.58100 57.07600 69.12100 1.000 32.03133 41 GLY C C 1
ATOM 1951 O O . GLY C 1 19 ? 43.73800 56.72900 69.36800 1.000 32.23315 41 GLY C O 1
ATOM 1952 N N . ASP C 1 20 ? 41.51600 56.68000 69.82800 1.000 30.65106 42 ASP C N 1
ATOM 1953 C CA . ASP C 1 20 ? 41.63300 55.94300 71.07300 1.000 27.14680 42 ASP C CA 1
ATOM 1954 C C . ASP C 1 20 ? 41.58300 54.44200 70.80800 1.000 26.59220 42 ASP C C 1
ATOM 1955 O O . ASP C 1 20 ? 40.52900 53.91400 70.42400 1.000 23.59148 42 ASP C O 1
ATOM 1960 N N . PRO C 1 21 ? 42.71100 53.71300 70.98700 1.000 18.78781 43 PRO C N 1
ATOM 1961 C CA . PRO C 1 21 ? 42.71800 52.26800 70.75600 1.000 22.79865 43 PRO C CA 1
ATOM 1962 C C . PRO C 1 21 ? 41.85400 51.47600 71.73600 1.000 24.59168 43 PRO C C 1
ATOM 1963 O O . PRO C 1 21 ? 41.41400 50.38000 71.41600 1.000 22.66093 43 PRO C O 1
ATOM 1967 N N . GLU C 1 22 ? 41.58100 52.04400 72.91500 1.000 23.19554 44 GLU C N 1
ATOM 1968 C CA . GLU C 1 22 ? 40.69900 51.39100 73.87100 1.000 22.99866 44 GLU C CA 1
ATOM 1969 C C . GLU C 1 22 ? 39.26400 51.38300 73.35000 1.000 17.32119 44 GLU C C 1
ATOM 1970 O O . GLU C 1 22 ? 38.50900 50.47600 73.66600 1.000 25.84709 44 GLU C O 1
ATOM 1976 N N . LYS C 1 23 ? 38.89400 52.36500 72.52100 1.000 19.15728 45 LYS C N 1
ATOM 1977 C CA . LYS C 1 23 ? 37.55500 52.43000 71.94100 1.000 19.97460 45 LYS C CA 1
ATOM 1978 C C . LYS C 1 23 ? 37.39200 51.83100 70.54200 1.000 20.01281 45 LYS C C 1
ATOM 1979 O O . LYS C 1 23 ? 36.33700 51.28400 70.22100 1.000 16.32524 45 LYS C O 1
ATOM 1985 N N . LEU C 1 24 ? 38.41200 52.01500 69.69200 1.000 17.75697 46 LEU C N 1
ATOM 1986 C CA . LEU C 1 24 ? 38.32800 51.62500 68.29300 1.000 19.13232 46 LEU C CA 1
ATOM 1987 C C . LEU C 1 24 ? 39.29000 50.49700 67.91700 1.000 20.11761 46 LEU C C 1
ATOM 1988 O O . LEU C 1 24 ? 39.26500 49.99100 66.79400 1.000 16.24816 46 LEU C O 1
ATOM 1993 N N . GLY C 1 25 ? 40.15000 50.11100 68.87200 1.000 14.24273 47 GLY C N 1
ATOM 1994 C CA . GLY C 1 25 ? 41.14700 49.08600 68.62200 1.000 15.56684 47 GLY C CA 1
ATOM 1995 C C . GLY C 1 25 ? 42.38000 49.69300 67.95800 1.000 18.12239 47 GLY C C 1
ATOM 1996 O O . GLY C 1 25 ? 42.36100 50.84500 67.53300 1.000 17.70380 47 GLY C O 1
ATOM 1997 N N . GLU C 1 26 ? 43.45600 48.90300 67.92000 1.000 20.10658 48 GLU C N 1
ATOM 1998 C CA . GLU C 1 26 ? 44.71300 49.29000 67.29700 1.000 25.54912 48 GLU C CA 1
ATOM 1999 C C . GLU C 1 26 ? 44.48600 49.71400 65.85100 1.000 20.42448 48 GLU C C 1
ATOM 2000 O O . GLU C 1 26 ? 43.65600 49.12700 65.15600 1.000 18.45837 48 GLU C O 1
ATOM 2006 N N . PHE C 1 27 ? 45.24100 50.73100 65.41200 1.000 20.72453 49 PHE C N 1
ATOM 2007 C CA . PHE C 1 27 ? 45.20000 51.19300 64.03800 1.000 18.24295 49 PHE C CA 1
ATOM 2008 C C . PHE C 1 27 ? 46.16900 50.33000 63.23100 1.000 22.74048 49 PHE C C 1
ATOM 2009 O O . PHE C 1 27 ? 47.37100 50.32600 63.49700 1.000 27.24104 49 PHE C O 1
ATOM 2017 N N . LEU C 1 28 ? 45.63200 49.57900 62.26500 1.000 16.50471 50 LEU C N 1
ATOM 2018 C CA . LEU C 1 28 ? 46.40800 48.61700 61.50200 1.000 18.43809 50 LEU C CA 1
ATOM 2019 C C . LEU C 1 28 ? 46.78900 49.18900 60.13600 1.000 24.44545 50 LEU C C 1
ATOM 2020 O O . LEU C 1 28 ? 45.97100 49.83600 59.47800 1.000 17.55375 50 LEU C O 1
ATOM 2025 N N . GLN C 1 29 ? 48.04600 48.95800 59.74400 1.000 20.06277 51 GLN C N 1
ATOM 2026 C CA . GLN C 1 29 ? 48.57900 49.45600 58.48700 1.000 23.23274 51 GLN C CA 1
ATOM 2027 C C . GLN C 1 29 ? 49.34300 48.32100 57.81500 1.000 34.31144 51 GLN C C 1
ATOM 2028 O O . GLN C 1 29 ? 50.41700 47.91600 58.26700 1.000 28.70694 51 GLN C O 1
ATOM 2034 N N . LYS C 1 30 ? 48.72700 47.77200 56.78900 1.000 26.82375 52 LYS C N 1
ATOM 2035 C CA . LYS C 1 30 ? 49.34200 46.71800 56.04900 1.000 42.08303 52 LYS C CA 1
ATOM 2036 C C . LYS C 1 30 ? 48.69400 46.78700 54.69900 1.000 50.66409 52 LYS C C 1
ATOM 2037 O O . LYS C 1 30 ? 47.58200 47.29200 54.56300 1.000 48.94379 52 LYS C O 1
ATOM 2043 N N . ASP C 1 31 ? 49.37800 46.27600 53.69300 1.000 58.35855 53 ASP C N 1
ATOM 2044 C CA . ASP C 1 31 ? 48.80800 46.21800 52.35100 1.000 64.76177 53 ASP C CA 1
ATOM 2045 C C . ASP C 1 31 ? 48.29800 47.54900 51.86600 1.000 63.71960 53 ASP C C 1
ATOM 2046 O O . ASP C 1 31 ? 47.23300 47.60900 51.26800 1.000 63.34805 53 ASP C O 1
ATOM 2051 N N . ASN C 1 32 ? 49.02700 48.61500 52.16200 1.000 52.81032 54 ASN C N 1
ATOM 2052 C CA . ASN C 1 32 ? 48.63000 49.95300 51.74900 1.000 46.51502 54 ASN C CA 1
ATOM 2053 C C . ASN C 1 32 ? 47.22100 50.32700 52.20700 1.000 45.30034 54 ASN C C 1
ATOM 2054 O O . ASN C 1 32 ? 46.57100 51.17000 51.60500 1.000 39.57661 54 ASN C O 1
ATOM 2059 N N . LEU C 1 33 ? 46.76700 49.73000 53.29000 1.000 38.28580 55 LEU C N 1
ATOM 2060 C CA . LEU C 1 33 ? 45.46200 49.98100 53.80000 1.000 26.91996 55 LEU C CA 1
ATOM 2061 C C . LEU C 1 33 ? 45.57500 50.36400 55.25100 1.000 29.08067 55 LEU C C 1
ATOM 2062 O O . LEU C 1 33 ? 46.40600 49.81500 55.96100 1.000 22.79814 55 LEU C O 1
ATOM 2067 N N . CYS C 1 34 ? 44.74600 51.30400 55.70900 1.000 27.21396 56 CYS C N 1
ATOM 2068 C CA . CYS C 1 34 ? 44.71500 51.63600 57.12900 1.000 18.35514 56 CYS C CA 1
ATOM 2069 C C . CYS C 1 34 ? 43.30200 51.38600 57.67600 1.000 20.37559 56 CYS C C 1
ATOM 2070 O O . CYS C 1 34 ? 42.34100 51.79500 57.05000 1.000 19.56833 56 CYS C O 1
ATOM 2073 N N . VAL C 1 35 ? 43.19100 50.70800 58.82000 1.000 18.30191 57 VAL C N 1
ATOM 2074 C CA . VAL C 1 35 ? 41.90500 50.38800 59.42600 1.000 15.36590 57 VAL C CA 1
ATOM 2075 C C . VAL C 1 35 ? 42.07800 50.16000 60.92100 1.000 16.14405 57 VAL C C 1
ATOM 2076 O O . VAL C 1 35 ? 43.07700 49.60300 61.36000 1.000 16.25874 57 VAL C O 1
ATOM 2080 N N . HIS C 1 36 ? 41.08700 50.61100 61.69100 1.000 14.70651 58 HIS C N 1
ATOM 2081 C CA . HIS C 1 36 ? 40.98700 50.27400 63.10100 1.000 15.23889 58 HIS C CA 1
ATOM 2082 C C . HIS C 1 36 ? 40.63100 48.79800 63.22200 1.000 13.53596 58 HIS C C 1
ATOM 2083 O O . HIS C 1 36 ? 39.82100 48.29000 62.45100 1.000 15.12792 58 HIS C O 1
ATOM 2090 N N . TYR C 1 37 ? 41.21100 48.11200 64.20900 1.000 12.96813 59 TYR C N 1
ATOM 2091 C CA . TYR C 1 37 ? 40.90100 46.70600 64.39300 1.000 12.26348 59 TYR C CA 1
ATOM 2092 C C . TYR C 1 37 ? 39.42100 46.44500 64.68800 1.000 11.80531 59 TYR C C 1
ATOM 2093 O O . TYR C 1 37 ? 38.86600 45.48500 64.14600 1.000 13.21789 59 TYR C O 1
ATOM 2102 N N . PHE C 1 38 ? 38.78000 47.28300 65.52000 1.000 12.00811 60 PHE C N 1
ATOM 2103 C CA . PHE C 1 38 ? 37.37500 47.05300 65.84100 1.000 12.98085 60 PHE C CA 1
ATOM 2104 C C . PHE C 1 38 ? 36.48400 47.37800 64.63300 1.000 12.54220 60 PHE C C 1
ATOM 2105 O O . PHE C 1 38 ? 35.46700 46.71800 64.41600 1.000 12.76447 60 PHE C O 1
ATOM 2113 N N . CYS C 1 39 ? 36.86900 48.38300 63.83100 1.000 12.62099 61 CYS C N 1
ATOM 2114 C CA . CYS C 1 39 ? 36.11900 48.66900 62.61600 1.000 14.66895 61 CYS C CA 1
ATOM 2115 C C . CYS C 1 39 ? 36.12400 47.45600 61.68900 1.000 16.04189 61 CYS C C 1
ATOM 2116 O O . CYS C 1 39 ? 35.11400 47.13300 61.05900 1.000 19.14559 61 CYS C O 1
ATOM 2119 N N . LEU C 1 40 ? 37.26300 46.76200 61.63200 1.000 11.98515 62 LEU C N 1
ATOM 2120 C CA . LEU C 1 40 ? 37.40900 45.57000 60.81000 1.000 12.59520 62 LEU C CA 1
ATOM 2121 C C . LEU C 1 40 ? 36.52000 44.41400 61.28000 1.000 16.18864 62 LEU C C 1
ATOM 2122 O O . LEU C 1 40 ? 35.77000 43.83800 60.48100 1.000 14.59010 62 LEU C O 1
ATOM 2127 N N . ILE C 1 41 ? 36.59000 44.08000 62.57700 1.000 11.72246 63 ILE C N 1
ATOM 2128 C CA . ILE C 1 41 ? 35.90200 42.90700 63.08500 1.000 12.53909 63 ILE C CA 1
ATOM 2129 C C . ILE C 1 41 ? 34.42300 43.19000 63.33500 1.000 12.50415 63 ILE C C 1
ATOM 2130 O O . ILE C 1 41 ? 33.65000 42.24600 63.37500 1.000 15.14810 63 ILE C O 1
ATOM 2135 N N . LEU C 1 42 ? 34.01700 44.46200 63.43700 1.000 12.14813 64 LEU C N 1
ATOM 2136 C CA . LEU C 1 42 ? 32.60200 44.80000 63.55200 1.000 13.60782 64 LEU 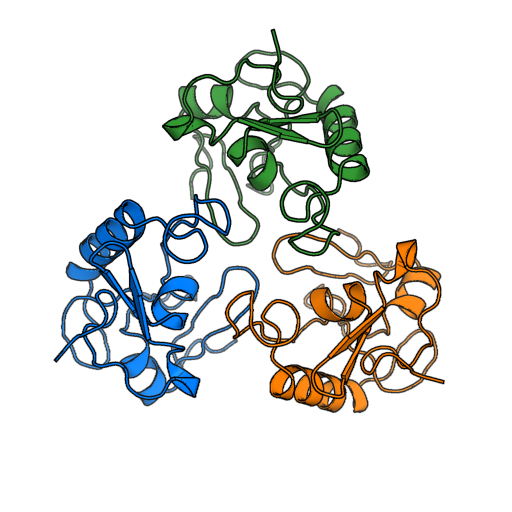C CA 1
ATOM 2137 C C . LEU C 1 42 ? 31.89000 45.14900 62.24600 1.000 17.67158 64 LEU C C 1
ATOM 2138 O O . LEU C 1 42 ? 30.66700 45.23900 62.23700 1.000 17.74799 64 LEU C O 1
ATOM 2143 N N . SER C 1 43 ? 32.63200 45.27500 61.14500 1.000 14.86336 65 SER C N 1
ATOM 2144 C CA . SER C 1 43 ? 32.03700 45.55300 59.83900 1.000 13.94794 65 SER C CA 1
ATOM 2145 C C . SER C 1 43 ? 31.07300 44.44000 59.49000 1.000 21.80713 65 SER C C 1
ATOM 2146 O O . SER C 1 43 ? 31.45800 43.29400 59.36600 1.000 15.12961 65 SER C O 1
ATOM 2149 N N . SER C 1 44 ? 29.81700 44.80000 59.37200 1.000 16.61753 66 SER C N 1
ATOM 2150 C CA . SER C 1 44 ? 28.79600 43.78200 59.18200 1.000 24.06033 66 SER C CA 1
ATOM 2151 C C . SER C 1 44 ? 28.99000 42.97800 57.90700 1.000 29.77123 66 SER C C 1
ATOM 2152 O O . SER C 1 44 ? 29.11700 43.53000 56.82900 1.000 23.16612 66 SER C O 1
ATOM 2155 N N . ARG C 1 45 ? 29.05600 41.67000 58.06100 1.000 24.03600 67 ARG C N 1
ATOM 2156 C CA . ARG C 1 45 ? 29.20100 40.77500 56.91000 1.000 41.31775 67 ARG C CA 1
ATOM 2157 C C . ARG C 1 45 ? 30.42300 41.03100 56.03400 1.000 39.93348 67 ARG C C 1
ATOM 2158 O O . ARG C 1 45 ? 30.34300 40.97700 54.81300 1.000 37.59316 67 ARG C O 1
ATOM 2166 N N . LEU C 1 46 ? 31.53700 41.35500 56.65100 1.000 32.64779 68 LEU C N 1
ATOM 2167 C CA . LEU C 1 46 ? 32.75800 41.52500 55.89700 1.000 25.33139 68 LEU C CA 1
ATOM 2168 C C . LEU C 1 46 ? 33.38500 40.16100 55.81200 1.000 16.14415 68 LEU C C 1
ATOM 2169 O O . LEU C 1 46 ? 33.61400 39.53000 56.80400 1.000 19.36849 68 LEU C O 1
ATOM 2174 N N . PRO C 1 47 ? 33.66500 39.71300 54.60500 1.000 17.92377 69 PRO C N 1
ATOM 2175 C CA . PRO C 1 47 ? 34.17800 38.35100 54.47500 1.000 22.93068 69 PRO C CA 1
ATOM 2176 C C . PRO C 1 47 ? 35.61200 38.16300 55.01600 1.000 18.41290 69 PRO C C 1
ATOM 2177 O O . PRO C 1 47 ? 36.43600 39.02300 54.78500 1.000 17.71276 69 PRO C O 1
ATOM 2181 N N . GLN C 1 48 ? 35.86900 37.07500 55.73600 1.000 15.29746 70 GLN C N 1
ATOM 2182 C CA . GLN C 1 48 ? 37.21100 36.76700 56.25200 1.000 15.68331 70 GLN C CA 1
ATOM 2183 C C . GLN C 1 48 ? 37.63200 35.50300 55.51900 1.000 18.44073 70 GLN C C 1
ATOM 2184 O O . GLN C 1 48 ? 37.30200 34.41600 55.95000 1.000 14.79571 70 GLN C O 1
ATOM 2190 N N . LYS C 1 49 ? 38.38400 35.64100 54.43500 1.000 15.33000 71 LYS C N 1
ATOM 2191 C CA . LYS C 1 49 ? 38.66800 34.53200 53.53900 1.000 18.82890 71 LYS C CA 1
ATOM 2192 C C . LYS C 1 49 ? 40.12200 34.08000 53.52400 1.000 20.15153 71 LYS C C 1
ATOM 2193 O O . LYS C 1 49 ? 40.44900 33.11400 52.83500 1.000 18.06465 71 LYS C O 1
ATOM 2199 N N . GLY C 1 50 ? 40.97000 34.76600 54.30000 1.000 18.67053 72 GLY C N 1
ATOM 2200 C CA . GLY C 1 50 ? 42.37100 34.40700 54.39600 1.000 21.41503 72 GLY C CA 1
ATOM 2201 C C . GLY C 1 50 ? 42.66200 33.54900 55.62200 1.000 18.94796 72 GLY C C 1
ATOM 2202 O O . GLY C 1 50 ? 41.96500 33.64000 56.63000 1.000 15.40688 72 GLY C O 1
ATOM 2203 N N . GLN C 1 51 ? 43.71000 32.73100 55.52900 1.000 18.54024 73 GLN C N 1
ATOM 2204 C CA . GLN C 1 51 ? 44.27700 32.10100 56.71000 1.000 21.27304 73 GLN C CA 1
ATOM 2205 C C . GLN C 1 51 ? 44.75600 33.20000 57.66200 1.000 20.99644 73 GLN C C 1
ATOM 2206 O O . GLN C 1 51 ? 44.94500 34.33600 57.23700 1.000 17.16741 73 GLN C O 1
ATOM 2212 N N . PRO C 1 52 ? 44.94800 32.90900 58.97100 1.000 24.08479 74 PRO C N 1
ATOM 2213 C CA . PRO C 1 52 ? 45.39100 33.91800 59.94500 1.000 17.53968 74 PRO C CA 1
ATOM 2214 C C . PRO C 1 52 ? 46.65000 34.72900 59.63400 1.000 26.84661 74 PRO C C 1
ATOM 2215 O O . PRO C 1 52 ? 46.72900 35.89500 60.01500 1.000 24.06045 74 PRO C O 1
ATOM 2219 N N . ASN C 1 53 ? 47.63000 34.14300 58.93700 1.000 19.98959 75 ASN C N 1
ATOM 2220 C CA . ASN C 1 53 ? 48.83400 34.88900 58.59600 1.000 28.12946 75 ASN C CA 1
ATOM 2221 C C . ASN C 1 53 ? 48.73000 35.64000 57.27100 1.000 30.00785 75 ASN C C 1
ATOM 2222 O O . ASN C 1 53 ? 49.74300 36.06900 56.71800 1.000 34.09846 75 ASN C O 1
ATOM 2227 N N . ARG C 1 54 ? 47.51200 35.75500 56.75400 1.000 21.51927 76 ARG C N 1
ATOM 2228 C CA . ARG C 1 54 ? 47.28000 36.43900 55.49100 1.000 22.30445 76 ARG C CA 1
ATOM 2229 C C . ARG C 1 54 ? 46.50400 37.72700 55.71800 1.000 22.03746 76 ARG C C 1
ATOM 2230 O O . ARG C 1 54 ? 45.83100 37.88700 56.73600 1.000 23.96696 76 ARG C O 1
ATOM 2238 N N . GLY C 1 55 ? 46.60200 38.64500 54.76400 1.000 20.17711 77 GLY C N 1
ATOM 2239 C CA . GLY C 1 55 ? 45.90800 39.91800 54.87000 1.000 21.41820 77 GLY C CA 1
ATOM 2240 C C . GLY C 1 55 ? 46.06200 40.53500 56.25900 1.000 25.85283 77 GLY C C 1
ATOM 2241 O O . GLY C 1 55 ? 47.14200 40.50000 56.85200 1.000 19.83052 77 GLY C O 1
ATOM 2242 N N . LEU C 1 56 ? 44.95200 41.07000 56.78200 1.000 19.18256 78 LEU C N 1
ATOM 2243 C CA . LEU C 1 56 ? 44.91300 41.62000 58.12700 1.000 15.74553 78 LEU C CA 1
ATOM 2244 C C . LEU C 1 56 ? 44.11600 40.63600 58.98200 1.000 20.50106 78 LEU C C 1
ATOM 2245 O O . LEU C 1 56 ? 42.88800 40.66400 58.98900 1.000 17.96683 78 LEU C O 1
ATOM 2250 N N . HIS C 1 57 ? 44.83300 39.71700 59.64400 1.000 14.96818 79 HIS C N 1
ATOM 2251 C CA . HIS C 1 57 ? 44.22600 38.68400 60.46000 1.000 22.92235 79 HIS C CA 1
ATOM 2252 C C . HIS C 1 57 ? 43.16200 37.90900 59.67000 1.000 19.48007 79 HIS C C 1
ATOM 2253 O O . HIS C 1 57 ? 42.08800 37.62800 60.18600 1.000 19.66232 79 HIS C O 1
ATOM 2260 N N . GLY C 1 58 ? 43.46800 37.55900 58.41600 1.000 18.65717 80 GLY C N 1
ATOM 2261 C CA . GLY C 1 58 ? 42.56600 36.78300 57.57600 1.000 16.58191 80 GLY C CA 1
ATOM 2262 C C . GLY C 1 58 ? 41.57000 37.60900 56.76000 1.000 15.94314 80 GLY C C 1
ATOM 2263 O O . GLY C 1 58 ? 40.89000 37.05900 55.90100 1.000 17.62002 80 GLY C O 1
ATOM 2264 N N . PHE C 1 59 ? 41.46100 38.90800 57.05600 1.000 13.16765 81 PHE C N 1
ATOM 2265 C CA . PHE C 1 59 ? 40.65900 39.82700 56.25900 1.000 13.07738 81 PHE C CA 1
ATOM 2266 C C . PHE C 1 59 ? 41.50100 40.32700 55.08600 1.000 16.31711 81 PHE C C 1
ATOM 2267 O O . PHE C 1 59 ? 42.48800 41.02400 55.27900 1.000 16.14029 81 PHE C O 1
ATOM 2275 N N . MET C 1 60 ? 41.12000 39.94000 53.87300 1.000 19.04471 82 MET C N 1
ATOM 2276 C CA . MET C 1 60 ? 41.95500 40.18700 52.71200 1.000 19.71562 82 MET C CA 1
ATOM 2277 C C . MET C 1 60 ? 41.71200 41.61300 52.21000 1.000 20.42392 82 MET C C 1
ATOM 2278 O O . MET C 1 60 ? 40.57400 42.07400 52.16700 1.000 17.53284 82 MET C O 1
ATOM 2283 N N . PRO C 1 61 ? 42.77700 42.34900 51.81000 1.000 24.15857 83 PRO C N 1
ATOM 2284 C CA . PRO C 1 61 ? 42.62500 43.71700 51.31500 1.000 20.72971 83 PRO C CA 1
ATOM 2285 C C . PRO C 1 61 ? 41.52900 43.89800 50.26700 1.000 23.01426 83 PRO C C 1
ATOM 2286 O O . PRO C 1 61 ? 40.76300 44.85000 50.34500 1.000 24.83950 83 PRO C O 1
ATOM 2290 N N . GLU C 1 62 ? 41.46600 42.99700 49.27900 1.000 21.99897 84 GLU C N 1
ATOM 2291 C CA . GLU C 1 62 ? 40.45200 43.06400 48.24300 1.000 24.81298 84 GLU C CA 1
ATOM 2292 C C . GLU C 1 62 ? 39.04600 43.14700 48.83800 1.000 24.21547 84 GLU C C 1
ATOM 2293 O O . GLU C 1 62 ? 38.21800 43.92000 48.36900 1.000 20.88378 84 GLU C O 1
ATOM 2299 N N . ASP C 1 63 ? 38.77400 42.34600 49.86000 1.000 17.59793 85 ASP C N 1
ATOM 2300 C CA . ASP C 1 63 ? 37.47100 42.32200 50.50800 1.000 24.24097 85 ASP C CA 1
ATOM 2301 C C . ASP C 1 63 ? 37.17600 43.56000 51.36800 1.000 20.81254 85 ASP C C 1
ATOM 2302 O O . ASP C 1 63 ? 36.06300 44.03300 51.41400 1.000 16.78649 85 ASP C O 1
ATOM 2307 N N . ILE C 1 64 ? 38.18700 44.07000 52.04400 1.000 18.19826 86 ILE C N 1
ATOM 2308 C CA . ILE C 1 64 ? 38.00700 45.25700 52.86200 1.000 20.15793 86 ILE C CA 1
ATOM 2309 C C . ILE C 1 64 ? 37.67100 46.46300 51.98600 1.000 22.78290 86 ILE C C 1
ATOM 2310 O O . ILE C 1 64 ? 36.79500 47.24200 52.30500 1.000 20.91704 86 ILE C O 1
ATOM 2315 N N . LYS C 1 65 ? 38.39100 46.59800 50.89100 1.000 17.87659 87 LYS C N 1
ATOM 2316 C CA . LYS C 1 65 ? 38.15300 47.69300 49.96500 1.000 19.25615 87 LYS C CA 1
ATOM 2317 C C . LYS C 1 65 ? 36.75800 47.61600 49.36800 1.000 19.89911 87 LYS C C 1
ATOM 2318 O O . LYS C 1 65 ? 36.07400 48.61400 49.29800 1.000 21.45662 87 LYS C O 1
ATOM 2324 N N . ARG C 1 66 ? 36.35200 46.42500 48.95300 1.000 22.10991 88 ARG C N 1
ATOM 2325 C CA . ARG C 1 66 ? 35.00200 46.22700 48.43200 1.000 25.56119 88 ARG C CA 1
ATOM 2326 C C . ARG C 1 66 ? 33.94600 46.62900 49.46200 1.000 28.64229 88 ARG C C 1
ATOM 2327 O O . ARG C 1 66 ? 32.93800 47.20800 49.11600 1.000 21.57001 88 ARG C O 1
ATOM 2335 N N . GLU C 1 67 ? 34.19200 46.31500 50.72800 1.000 25.28472 89 GLU C N 1
ATOM 2336 C CA . GLU C 1 67 ? 33.28000 46.70000 51.79100 1.000 24.77924 89 GLU C CA 1
ATOM 2337 C C . GLU C 1 67 ? 33.22200 48.20500 51.92200 1.000 23.50031 89 GLU C C 1
ATOM 2338 O O . GLU C 1 67 ? 32.18800 48.76800 52.17400 1.000 20.68671 89 GLU C O 1
ATOM 2344 N N . ALA C 1 68 ? 34.35500 48.85400 51.72700 1.000 22.71278 90 ALA C N 1
ATOM 2345 C CA . ALA C 1 68 ? 34.41400 50.30000 51.80600 1.000 19.47625 90 ALA C CA 1
ATOM 2346 C C . ALA C 1 68 ? 33.58600 50.93800 50.68000 1.000 28.77989 90 ALA C C 1
ATOM 2347 O O . ALA C 1 68 ? 32.86300 51.88700 50.90600 1.000 25.63281 90 ALA C O 1
ATOM 2349 N N . VAL C 1 69 ? 33.68000 50.37500 49.48900 1.000 26.23700 91 VAL C N 1
ATOM 2350 C CA . VAL C 1 69 ? 32.92200 50.90100 48.36500 1.000 27.93717 91 VAL C CA 1
ATOM 2351 C C . VAL C 1 69 ? 31.44000 50.66200 48.59100 1.000 32.54352 91 VAL C C 1
ATOM 2352 O O . VAL C 1 69 ? 30.62600 51.53000 48.33700 1.000 31.38369 91 VAL C O 1
ATOM 2356 N N . ARG C 1 70 ? 31.10300 49.49700 49.11400 1.000 24.08517 92 ARG C N 1
ATOM 2357 C CA . ARG C 1 70 ? 29.71800 49.21500 49.43600 1.000 28.90146 92 ARG C CA 1
ATOM 2358 C C . ARG C 1 70 ? 29.22400 50.18900 50.49300 1.000 30.27335 92 ARG C C 1
ATOM 2359 O O . ARG C 1 70 ? 28.14500 50.75800 50.34600 1.000 31.56324 92 ARG C O 1
ATOM 2367 N N . ALA C 1 71 ? 30.00900 50.43200 51.52700 1.000 25.30934 93 ALA C N 1
ATOM 2368 C CA . ALA C 1 71 ? 29.63400 51.39100 52.57100 1.000 28.01130 93 ALA C CA 1
ATOM 2369 C C . ALA C 1 71 ? 29.49000 52.82700 52.07100 1.000 31.03879 93 ALA C C 1
ATOM 2370 O O . ALA C 1 71 ? 28.78100 53.62800 52.65000 1.000 33.34073 93 ALA C O 1
ATOM 2372 N N . SER C 1 72 ? 30.18000 53.13600 51.00300 1.000 28.94395 94 SER C N 1
ATOM 2373 C CA . SER C 1 72 ? 30.08200 54.50100 50.39600 1.000 35.90520 94 SER C CA 1
ATOM 2374 C C . SER C 1 72 ? 28.65000 54.93700 50.07200 1.000 39.71249 94 SER C C 1
ATOM 2375 O O . SER C 1 72 ? 28.34000 56.11300 50.15700 1.000 35.77907 94 SER C O 1
ATOM 2378 N N . LYS C 1 73 ? 27.80200 54.00200 49.68500 1.000 35.04765 95 LYS C N 1
ATOM 2379 C CA . LYS C 1 73 ? 26.39800 54.30300 49.45400 1.000 38.84067 95 LYS C CA 1
ATOM 2380 C C . LYS C 1 73 ? 25.53300 54.19700 50.71600 1.000 36.66510 95 LYS C C 1
ATOM 2381 O O . LYS C 1 73 ? 24.31300 54.13100 50.62500 1.000 32.63850 95 LYS C O 1
ATOM 2387 N N . LYS C 1 74 ? 26.16000 54.15200 51.88100 1.000 31.72589 96 LYS C N 1
ATOM 2388 C CA . LYS C 1 74 ? 25.40200 54.00900 53.12300 1.000 32.24156 96 LYS C CA 1
ATOM 2389 C C . LYS C 1 74 ? 25.59700 55.19700 54.03400 1.000 33.70652 96 LYS C C 1
ATOM 2390 O O . LYS C 1 74 ? 26.72100 55.52500 54.38600 1.000 27.22744 96 LYS C O 1
ATOM 2396 N N . ILE C 1 75 ? 24.50000 55.83800 54.41800 1.000 28.82670 97 ILE C N 1
ATOM 2397 C CA . ILE C 1 75 ? 24.57900 57.03500 55.23800 1.000 31.29436 97 ILE C CA 1
ATOM 2398 C C . ILE C 1 75 ? 24.49900 56.66400 56.72000 1.000 32.42587 97 ILE C C 1
ATOM 2399 O O . ILE C 1 75 ? 23.62700 55.90700 57.13600 1.000 32.58828 97 ILE C O 1
ATOM 2404 N N . CYS C 1 76 ? 25.44900 57.19200 57.49900 1.000 29.71190 98 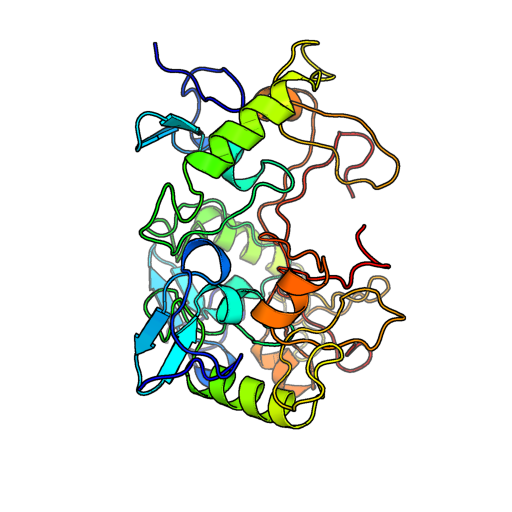CYS C N 1
ATOM 2405 C CA . CYS C 1 76 ? 25.42500 57.11500 58.94700 1.000 27.20623 98 CYS C CA 1
ATOM 2406 C C . CYS C 1 76 ? 24.30000 57.96500 59.53800 1.000 29.14512 98 CYS C C 1
ATOM 2407 O O . CYS C 1 76 ? 24.22200 59.16200 59.28100 1.000 29.98687 98 CYS C O 1
ATOM 2410 N N . PHE C 1 77 ? 23.44300 57.33800 60.35800 1.000 31.59332 99 PHE C N 1
ATOM 2411 C CA . PHE C 1 77 ? 22.30500 58.02600 60.94300 1.000 31.84094 99 PHE C CA 1
ATOM 2412 C C . PHE C 1 77 ? 22.74900 59.09500 61.94200 1.000 31.98224 99 PHE C C 1
ATOM 2413 O O . PHE C 1 77 ? 22.01600 60.04600 62.17100 1.000 34.48491 99 PHE C O 1
ATOM 2421 N N . VAL C 1 78 ? 23.96000 58.96000 62.49500 1.000 30.55819 100 VAL C N 1
ATOM 2422 C CA . VAL C 1 78 ? 24.48400 59.91800 63.45500 1.000 35.07464 100 VAL C CA 1
ATOM 2423 C C . VAL C 1 78 ? 25.03500 61.18000 62.79200 1.000 37.94598 100 VAL C C 1
ATOM 2424 O O . VAL C 1 78 ? 24.58900 62.27900 63.11000 1.000 33.21153 100 VAL C O 1
ATOM 2428 N N . CYS C 1 79 ? 26.03600 61.02800 61.90900 1.000 35.97596 101 CYS C N 1
ATOM 2429 C CA . CYS C 1 79 ? 26.72000 62.17900 61.33100 1.000 29.70717 101 CYS C CA 1
ATOM 2430 C C . CYS C 1 79 ? 26.21100 62.57200 59.94500 1.000 36.77964 101 CYS C C 1
ATOM 2431 O O . CYS C 1 79 ? 26.64300 63.59100 59.40900 1.000 45.09956 101 CYS C O 1
ATOM 2434 N N . LYS C 1 80 ? 25.33200 61.74400 59.36200 1.000 33.30969 102 LYS C N 1
ATOM 2435 C CA . LYS C 1 80 ? 24.70200 62.01000 58.07400 1.000 31.37050 102 LYS C CA 1
ATOM 2436 C C . LYS C 1 80 ? 25.67100 61.97000 56.89400 1.000 40.45895 102 LYS C C 1
ATOM 2437 O O . LYS C 1 80 ? 25.37900 62.53000 55.84400 1.000 45.53245 102 LYS C O 1
ATOM 2443 N N . LYS C 1 81 ? 26.80900 61.29700 57.06500 1.000 36.42753 103 LYS C N 1
ATOM 2444 C CA . LYS C 1 81 ? 27.79100 61.17400 56.00300 1.000 38.13782 103 LYS C CA 1
ATOM 2445 C C . LYS C 1 81 ? 27.87600 59.72200 55.54600 1.000 34.39740 103 LYS C C 1
ATOM 2446 O O . LYS C 1 81 ? 27.49800 58.80300 56.27500 1.000 29.28673 103 LYS C O 1
ATOM 2452 N N . LYS C 1 82 ? 28.36500 59.53800 54.31600 1.000 30.31382 104 LYS C N 1
ATOM 2453 C CA . LYS C 1 82 ? 28.49800 58.22000 53.72500 1.000 26.92633 104 LYS C CA 1
ATOM 2454 C C . LYS C 1 82 ? 29.64900 57.44700 54.37200 1.000 29.66950 104 LYS C C 1
ATOM 2455 O O . LYS C 1 82 ? 30.43200 57.99700 55.15100 1.000 27.24110 104 LYS C O 1
ATOM 2461 N N . GLY C 1 83 ? 29.73300 56.15900 54.03100 1.000 26.58224 105 GLY C N 1
ATOM 2462 C CA . GLY C 1 83 ? 30.81200 55.29900 54.48400 1.000 27.67987 105 GLY C CA 1
ATOM 2463 C C . GLY C 1 83 ? 30.48700 54.44200 55.71200 1.000 26.77212 105 GLY C C 1
ATOM 2464 O O . GLY C 1 83 ? 31.39100 53.85400 56.30900 1.000 22.53822 105 GLY C O 1
ATOM 2465 N N . ALA C 1 84 ? 29.19900 54.37900 56.08800 1.000 23.72437 106 ALA C N 1
ATOM 2466 C CA . ALA C 1 84 ? 28.76800 53.62700 57.26700 1.000 23.07868 106 ALA C CA 1
ATOM 2467 C C . ALA C 1 84 ? 28.80000 52.12000 56.99900 1.000 24.79487 106 ALA C C 1
ATOM 2468 O O . ALA C 1 84 ? 28.03500 51.60300 56.18200 1.000 21.49177 106 ALA C O 1
ATOM 2470 N N . ALA C 1 85 ? 29.71900 51.42700 57.68000 1.000 22.77338 107 ALA C N 1
ATOM 2471 C CA . ALA C 1 85 ? 29.97700 50.01200 57.44900 1.000 16.96372 107 ALA C CA 1
ATOM 2472 C C . ALA C 1 85 ? 29.33600 49.09900 58.49800 1.000 18.66744 107 ALA C C 1
ATOM 2473 O O . ALA C 1 85 ? 29.44300 47.87500 58.41100 1.000 20.30267 107 ALA C O 1
ATOM 2475 N N . ILE C 1 86 ? 28.62500 49.66500 59.44000 1.000 19.63447 108 ILE C N 1
ATOM 2476 C CA . ILE C 1 86 ? 27.91700 48.84300 60.40700 1.000 15.26752 108 ILE C CA 1
ATOM 2477 C C . ILE C 1 86 ? 26.40000 48.99000 60.28000 1.000 17.31365 108 ILE C C 1
ATOM 2478 O O . ILE C 1 86 ? 25.88900 50.09300 60.28000 1.000 20.78753 108 ILE C O 1
ATOM 2483 N N . ARG C 1 87 ? 25.70700 47.88100 60.18300 1.000 16.46056 109 ARG C N 1
ATOM 2484 C CA . ARG C 1 87 ? 24.26100 47.88100 60.11500 1.000 17.25758 109 ARG C CA 1
ATOM 2485 C C . ARG C 1 87 ? 23.64700 47.29500 61.38600 1.000 16.99462 109 ARG C C 1
ATOM 2486 O O . ARG C 1 87 ? 24.11100 46.27800 61.88000 1.000 16.24536 109 ARG C O 1
ATOM 2494 N N . CYS C 1 88 ? 22.64100 47.95700 61.94200 1.000 17.73938 110 CYS C N 1
ATOM 2495 C CA . CYS C 1 88 ? 21.95300 47.39700 63.08600 1.000 17.76445 110 CYS C CA 1
ATOM 2496 C C . CYS C 1 88 ? 21.49600 46.01100 62.70800 1.000 25.13385 110 CYS C C 1
ATOM 2497 O O . CYS C 1 88 ? 20.92700 45.83000 61.65000 1.000 22.58112 110 CYS C O 1
ATOM 2500 N N . GLN C 1 89 ? 21.73600 45.04600 63.56600 1.000 18.94756 111 GLN C N 1
ATOM 2501 C CA . GLN C 1 89 ? 21.39900 43.65000 63.26500 1.000 17.82823 111 GLN C CA 1
ATOM 2502 C C . GLN C 1 89 ? 19.96500 43.21200 63.59600 1.000 21.81934 111 GLN C C 1
ATOM 2503 O O . GLN C 1 89 ? 19.63400 42.06200 63.44500 1.000 19.64056 111 GLN C O 1
ATOM 2509 N N . ASN C 1 90 ? 19.15600 44.10900 64.11900 1.000 19.73113 112 ASN C N 1
ATOM 2510 C CA . ASN C 1 90 ? 17.73400 43.82100 64.22300 1.000 27.30744 112 ASN C CA 1
ATOM 2511 C C . ASN C 1 90 ? 17.17600 43.66500 62.80100 1.000 22.29081 112 ASN C C 1
ATOM 2512 O O . ASN C 1 90 ? 17.42500 44.49900 61.93100 1.000 22.48720 112 ASN C O 1
ATOM 2517 N N . ASP C 1 91 ? 16.43900 42.57300 62.56800 1.000 26.02175 113 ASP C N 1
ATOM 2518 C CA . ASP C 1 91 ? 15.94100 42.25700 61.23700 1.000 30.37632 113 ASP C CA 1
ATOM 2519 C C . ASP C 1 91 ? 15.00700 43.29400 60.60800 1.000 27.52784 113 ASP C C 1
ATOM 2520 O O . ASP C 1 91 ? 14.80600 43.26600 59.39800 1.000 29.19780 113 ASP C O 1
ATOM 2525 N N . GLN C 1 92 ? 14.39800 44.16300 61.43100 1.000 26.24587 114 GLN C N 1
ATOM 2526 C CA . GLN C 1 92 ? 13.46600 45.16800 60.93300 1.000 29.58275 114 GLN C CA 1
ATOM 2527 C C . GLN C 1 92 ? 14.00200 46.58900 61.13700 1.000 26.95830 114 GLN C C 1
ATOM 2528 O O . GLN C 1 92 ? 13.22900 47.53100 61.35000 1.000 28.01030 114 GLN C O 1
ATOM 2534 N N . CYS C 1 93 ? 15.33600 46.72000 61.02700 1.000 25.31811 115 CYS C N 1
ATOM 2535 C CA . CYS C 1 93 ? 16.02400 47.99600 61.18200 1.000 27.17957 115 CYS C CA 1
ATOM 2536 C C . CYS C 1 93 ? 16.95400 48.24300 60.00200 1.000 27.72517 115 CYS C C 1
ATOM 2537 O O . CYS C 1 93 ? 17.65500 47.32700 59.58200 1.000 23.45936 115 CYS C O 1
ATOM 2540 N N . VAL C 1 94 ? 16.97000 49.49800 59.52400 1.000 27.86883 116 VAL C N 1
ATOM 2541 C CA . VAL C 1 94 ? 17.81700 49.89800 58.41000 1.000 33.73628 116 VAL C CA 1
ATOM 2542 C C . VAL C 1 94 ? 18.90300 50.90700 58.79700 1.000 33.62441 116 VAL C C 1
ATOM 2543 O O . VAL C 1 94 ? 19.54900 51.46700 57.91700 1.000 31.72613 116 VAL C O 1
ATOM 2547 N N . GLN C 1 95 ? 19.09600 51.13700 60.10000 1.000 23.48847 117 GLN C N 1
ATOM 2548 C CA . GLN C 1 95 ? 20.07600 52.10300 60.57200 1.000 26.01739 117 GLN C CA 1
ATOM 2549 C C . GLN C 1 95 ? 21.49200 51.59500 60.30000 1.000 25.72828 117 GLN C C 1
ATOM 2550 O O . GLN C 1 95 ? 21.81100 50.45100 60.61200 1.000 19.92890 117 GLN C O 1
ATOM 2556 N N . ASN C 1 96 ? 22.32100 52.46100 59.70200 1.000 21.08738 118 ASN C N 1
ATOM 2557 C CA . ASN C 1 96 ? 23.74000 52.17600 59.51200 1.000 24.01349 118 ASN C CA 1
ATOM 2558 C C . ASN C 1 96 ? 24.53900 53.24400 60.24300 1.000 22.44186 118 ASN C C 1
ATOM 2559 O O . ASN C 1 96 ? 24.05200 54.35700 60.41500 1.000 24.95396 118 ASN C O 1
ATOM 2564 N N . PHE C 1 97 ? 25.76100 52.89700 60.66800 1.000 18.64978 119 PHE C N 1
ATOM 2565 C CA . PHE C 1 97 ? 26.61200 53.86100 61.33500 1.000 21.21969 119 PHE C CA 1
ATOM 2566 C C . PHE C 1 97 ? 28.10000 53.54100 61.22600 1.000 20.11848 119 PHE C C 1
ATOM 2567 O O . PHE C 1 97 ? 28.47400 52.40100 60.98500 1.000 17.76492 119 PHE C O 1
ATOM 2575 N N . HIS C 1 98 ? 28.91700 54.59700 61.34000 1.000 19.87531 120 HIS C N 1
ATOM 2576 C CA . HIS C 1 98 ? 30.34900 54.46100 61.57300 1.000 21.59243 120 HIS C CA 1
ATOM 2577 C C . HIS C 1 98 ? 30.53600 54.03900 63.02900 1.000 19.83491 120 HIS C C 1
ATOM 2578 O O . HIS C 1 98 ? 29.83700 54.55300 63.90300 1.000 19.65225 120 HIS C O 1
ATOM 2585 N N . LEU C 1 99 ? 31.47900 53.13100 63.30500 1.000 18.79859 121 LEU C N 1
ATOM 2586 C CA . LEU C 1 99 ? 31.70900 52.69700 64.68200 1.000 21.70622 121 LEU C CA 1
ATOM 2587 C C . LEU C 1 99 ? 31.83200 53.84400 65.69300 1.000 19.23953 121 LEU C C 1
ATOM 2588 O O . LEU C 1 99 ? 31.11300 53.84000 66.69300 1.000 18.94645 121 LEU C O 1
ATOM 2593 N N . PRO C 1 100 ? 32.73200 54.84000 65.50700 1.000 17.81895 122 PRO C N 1
ATOM 2594 C CA . PRO C 1 100 ? 32.87500 55.92000 66.49100 1.000 22.60180 122 PRO C CA 1
ATOM 2595 C C . PRO C 1 100 ? 31.57700 56.70100 66.71000 1.000 28.89970 122 PRO C C 1
ATOM 2596 O O . PRO C 1 100 ? 31.28600 57.11600 67.82800 1.000 30.12191 122 PRO C O 1
ATOM 2600 N N . CYS C 1 101 ? 30.78600 56.86300 65.63800 1.000 28.55558 123 CYS C N 1
ATOM 2601 C CA . CYS C 1 101 ? 29.50300 57.54400 65.70700 1.000 28.35353 123 CYS C CA 1
ATOM 2602 C C . CYS C 1 101 ? 28.49200 56.77400 66.55000 1.000 29.96056 123 CYS C C 1
ATOM 2603 O O . CYS C 1 101 ? 27.79600 57.35500 67.37900 1.000 34.76170 123 CYS C O 1
ATOM 2606 N N . GLY C 1 102 ? 28.39600 55.47100 66.29800 1.000 27.89392 124 GLY C N 1
ATOM 2607 C CA . GLY C 1 102 ? 27.52600 54.60200 67.07100 1.000 28.64001 124 GLY C CA 1
ATOM 2608 C C . GLY C 1 102 ? 27.84300 54.64600 68.56400 1.000 26.18276 124 GLY C C 1
ATOM 2609 O O . GLY C 1 102 ? 26.94300 54.69600 69.39000 1.000 24.46822 124 GLY C O 1
ATOM 2610 N N . GLN C 1 103 ? 29.11400 54.68600 68.88500 1.000 24.38624 125 GLN C N 1
ATOM 2611 C CA . GLN C 1 103 ? 29.53800 54.70200 70.27100 1.000 26.92921 125 GLN C CA 1
ATOM 2612 C C . GLN C 1 103 ? 29.10100 55.96100 71.00000 1.000 33.81732 125 GLN C C 1
ATOM 2613 O O . GLN C 1 103 ? 28.86900 55.90400 72.19300 1.000 38.46486 125 GLN C O 1
ATOM 2619 N N . GLU C 1 104 ? 28.94200 57.06100 70.30800 1.000 29.48137 126 GLU C N 1
ATOM 2620 C CA . GLU C 1 104 ? 28.43800 58.28000 70.94700 1.000 35.85300 126 GLU C CA 1
ATOM 2621 C C . GLU C 1 104 ? 26.92000 58.31400 71.07000 1.000 39.33519 126 GLU C C 1
ATOM 2622 O O . GLU C 1 104 ? 26.38100 59.16300 71.75100 1.000 46.95263 126 GLU C O 1
ATOM 2628 N N . ARG C 1 105 ? 26.23400 57.41500 70.39400 1.000 33.52438 127 ARG C N 1
ATOM 2629 C CA . ARG C 1 105 ? 24.78500 57.34800 70.50400 1.000 35.66181 127 ARG C CA 1
ATOM 2630 C C . ARG C 1 105 ? 24.30500 56.05800 71.17600 1.000 33.36772 127 ARG C C 1
ATOM 2631 O O . ARG C 1 105 ? 23.17500 55.66100 70.98200 1.000 41.17419 127 ARG C O 1
ATOM 2639 N N . GLY C 1 106 ? 25.14200 55.44300 71.98400 1.000 27.18299 128 GLY C N 1
ATOM 2640 C CA . GLY C 1 106 ? 24.77300 54.27400 72.76800 1.000 29.72305 128 GLY C CA 1
ATOM 2641 C C . GLY C 1 106 ? 24.49100 52.99300 71.98100 1.000 30.25578 128 GLY C C 1
ATOM 2642 O O . GLY C 1 106 ? 23.76500 52.12600 72.45600 1.000 28.91375 128 GLY C O 1
ATOM 2643 N N . CYS C 1 107 ? 25.05800 52.87200 70.77300 1.000 25.59044 129 CYS C N 1
ATOM 2644 C CA . CYS C 1 107 ? 24.93900 51.63300 70.01200 1.000 21.10008 129 CYS C CA 1
ATOM 2645 C C . CYS C 1 107 ? 25.72000 50.52900 70.72100 1.000 21.35258 129 CYS C C 1
ATOM 2646 O O . CYS C 1 107 ? 26.72400 50.81300 71.36700 1.000 25.86060 129 CYS C O 1
ATOM 2649 N N . LEU C 1 108 ? 25.25500 49.27800 70.61700 1.000 19.49098 130 LEU C N 1
ATOM 2650 C CA . LEU C 1 108 ? 25.94000 48.15200 71.23900 1.000 20.01281 130 LEU C CA 1
ATOM 2651 C C . LEU C 1 108 ? 26.71100 47.36700 70.18200 1.000 21.24312 130 LEU C C 1
ATOM 2652 O O . LEU C 1 108 ? 26.16600 47.07700 69.13100 1.000 16.18200 130 LEU C O 1
ATOM 2657 N N . SER C 1 109 ? 27.97200 47.04900 70.48000 1.000 17.54015 131 SER C N 1
ATOM 2658 C CA . SER C 1 109 ? 28.76400 46.14100 69.67000 1.000 15.62140 131 SER C CA 1
ATOM 2659 C C . SER C 1 109 ? 29.12800 44.90500 70.48300 1.000 18.32365 131 SER C C 1
ATOM 2660 O O . SER C 1 109 ? 29.51600 45.01600 71.64500 1.000 22.32962 131 SER C O 1
ATOM 2663 N N . GLN C 1 110 ? 28.94600 43.73100 69.87000 1.000 15.75947 132 GLN C N 1
ATOM 2664 C CA . GLN C 1 110 ? 29.27300 42.46200 70.49300 1.000 15.80276 132 GLN C CA 1
ATOM 2665 C C . GLN C 1 110 ? 30.49400 41.83000 69.83300 1.000 18.49746 132 GLN C C 1
ATOM 2666 O O . GLN C 1 110 ? 30.61700 41.82200 68.61200 1.000 15.05257 132 GLN C O 1
ATOM 2672 N N . PHE C 1 111 ? 31.39200 41.29100 70.66300 1.000 22.51888 133 PHE C N 1
ATOM 2673 C CA . PHE C 1 111 ? 32.65500 40.74500 70.20100 1.000 21.58409 133 PHE C CA 1
ATOM 2674 C C . PHE C 1 111 ? 32.63900 39.21800 70.29600 1.000 22.27512 133 PHE C C 1
ATOM 2675 O O . PHE C 1 111 ? 33.48800 38.61700 70.96200 1.000 22.71437 133 PHE C O 1
ATOM 2683 N N . PHE C 1 112 ? 31.64700 38.61800 69.61600 1.000 20.80732 134 PHE C N 1
ATOM 2684 C CA . PHE C 1 112 ? 31.53400 37.17400 69.46100 1.000 18.80267 134 PHE C CA 1
ATOM 2685 C C . PHE C 1 112 ? 30.56400 36.84300 68.32500 1.000 27.68790 134 PHE C C 1
ATOM 2686 O O . PHE C 1 112 ? 29.72300 37.66800 67.95800 1.000 24.91915 134 PHE C O 1
ATOM 2694 N N . GLY C 1 113 ? 30.67500 35.62200 67.78600 1.000 22.63322 135 GLY C N 1
ATOM 2695 C CA . GLY C 1 113 ? 29.72400 35.12200 66.81100 1.000 25.10844 135 GLY C CA 1
ATOM 2696 C C . GLY C 1 113 ? 29.81600 35.84900 65.47400 1.000 27.80732 135 GLY C C 1
ATOM 2697 O O . GLY C 1 113 ? 30.88000 35.88600 64.84600 1.000 24.17228 135 GLY C O 1
ATOM 2698 N N . GLU C 1 114 ? 28.69600 36.43900 65.04500 1.000 21.59687 136 GLU C N 1
ATOM 2699 C CA . GLU C 1 114 ? 28.68800 37.29100 63.86400 1.000 22.91558 136 GLU C CA 1
ATOM 2700 C C . GLU C 1 114 ? 29.17500 38.71600 64.16400 1.000 24.60997 136 GLU C C 1
ATOM 2701 O O . GLU C 1 114 ? 29.12100 39.57800 63.29200 1.000 21.94418 136 GLU C O 1
ATOM 2707 N N . TYR C 1 115 ? 29.64000 38.97300 65.39700 1.000 20.00855 137 TYR C N 1
ATOM 2708 C CA . TYR C 1 115 ? 30.13200 40.28000 65.82000 1.000 17.87903 137 TYR C CA 1
ATOM 2709 C C . TYR C 1 115 ? 29.09900 41.34300 65.45700 1.000 17.96812 137 TYR C C 1
ATOM 2710 O O . TYR C 1 115 ? 29.38600 42.28300 64.71500 1.000 13.40017 137 TYR C O 1
ATOM 2719 N N . LYS C 1 116 ? 27.88800 41.14200 65.99600 1.000 13.15435 138 LYS C N 1
ATOM 2720 C CA . LYS C 1 116 ? 26.74300 41.98400 65.71800 1.000 14.87647 138 LYS C CA 1
ATOM 2721 C C . LYS C 1 116 ? 26.79000 43.30500 66.48400 1.000 17.03600 138 LYS C C 1
ATOM 2722 O O . LYS C 1 116 ? 27.27800 43.37300 67.61700 1.000 16.85832 138 LYS C O 1
ATOM 2728 N N . SER C 1 117 ? 26.22000 44.33000 65.85800 1.000 14.02194 139 SER C N 1
ATOM 2729 C CA . SER C 1 117 ? 25.98800 45.59900 66.50800 1.000 14.05792 139 SER C CA 1
ATOM 2730 C C . SER C 1 117 ? 24.50900 45.95300 66.39500 1.000 17.87929 139 SER C C 1
ATOM 2731 O O . SER C 1 117 ? 23.82300 45.46600 65.49000 1.000 17.31415 139 SER C O 1
ATOM 2734 N N . TYR C 1 118 ? 24.05300 46.80800 67.31600 1.000 15.42827 140 TYR C N 1
ATOM 2735 C CA . TYR C 1 118 ? 22.68000 47.26200 67.37900 1.000 16.47729 140 TYR C CA 1
ATOM 2736 C C . TYR C 1 118 ? 22.64900 48.76000 67.66300 1.000 22.30438 140 TYR C C 1
ATOM 2737 O O . TYR C 1 118 ? 23.47700 49.25300 68.43600 1.000 20.88476 140 TYR C O 1
ATOM 2746 N N . CYS C 1 119 ? 21.66300 49.45300 67.08000 1.000 22.99240 141 CYS C N 1
ATOM 2747 C CA . CYS C 1 119 ? 21.40200 50.84200 67.42100 1.000 20.82983 141 CYS C CA 1
ATOM 2748 C C . CYS C 1 119 ? 20.80000 50.85200 68.82100 1.000 20.77719 141 CYS C C 1
ATOM 2749 O O . CYS C 1 119 ? 20.46100 49.79700 69.35300 1.000 18.95237 141 CYS C O 1
ATOM 2752 N N . ARG C 1 120 ? 20.69600 52.03800 69.43000 1.000 23.13443 142 ARG C N 1
ATOM 2753 C CA . ARG C 1 120 ? 20.32300 52.13000 70.83000 1.000 23.06257 142 ARG C CA 1
ATOM 2754 C C . ARG C 1 120 ? 18.96700 51.48200 71.11500 1.000 29.91076 142 ARG C C 1
ATOM 2755 O O . ARG C 1 120 ? 18.83900 50.75100 72.09100 1.000 33.56391 142 ARG C O 1
ATOM 2763 N N . LYS C 1 121 ? 17.95900 51.71800 70.26300 1.000 27.00897 143 LYS C N 1
ATOM 2764 C CA . LYS C 1 121 ? 16.63000 51.19700 70.54700 1.000 31.56895 143 LYS C CA 1
ATOM 2765 C C . LYS C 1 121 ? 16.47700 49.68500 70.34100 1.000 35.05183 143 LYS C C 1
ATOM 2766 O O . LYS C 1 121 ? 15.48000 49.10700 70.77200 1.000 33.14469 143 LYS C O 1
ATOM 2772 N N . HIS C 1 122 ? 17.47400 49.04300 69.71100 1.000 25.33735 144 HIS C N 1
ATOM 2773 C CA . HIS C 1 122 ? 17.39900 47.62300 69.40800 1.000 30.67201 144 HIS C CA 1
ATOM 2774 C C . HIS C 1 122 ? 18.43800 46.82100 70.19000 1.000 29.32710 144 HIS C C 1
ATOM 2775 O O . HIS C 1 122 ? 18.72900 45.68600 69.82100 1.000 27.90961 144 HIS C O 1
ATOM 2782 N N . ARG C 1 123 ? 19.00000 47.40400 71.25700 1.000 27.13142 145 ARG C N 1
ATOM 2783 C CA . ARG C 1 123 ? 19.90500 46.66400 72.12400 1.000 32.57742 145 ARG C CA 1
ATOM 2784 C C . ARG C 1 123 ? 19.14500 45.46700 72.69300 1.000 26.91106 145 ARG C C 1
ATOM 2785 O O . ARG C 1 123 ? 18.07400 45.64900 73.25900 1.000 34.42370 145 ARG C O 1
ATOM 2793 N N . PRO C 1 124 ? 19.63200 44.21300 72.51100 1.000 32.87341 146 PRO C N 1
ATOM 2794 C CA . PRO C 1 124 ? 18.87600 43.04000 72.96000 1.000 34.25878 146 PRO C CA 1
ATOM 2795 C C . PRO C 1 124 ? 18.81500 42.94700 74.48100 1.000 35.47530 146 PRO C C 1
ATOM 2796 O O . PRO C 1 124 ? 17.78800 42.55900 75.00800 1.000 39.00955 146 PRO C O 1
#